Protein AF-A0A8J6P7L4-F1 (afdb_monomer_lite)

InterPro domains:
  IPR002541 Cytochrome c assembly protein [PF01578] (16-186)
  IPR003557 Cytochrome c-type biogenesis protein CcmC [PR01386] (47-64)
  IPR003557 Cytochrome c-type biogenesis protein CcmC [PR01386] (64-84)
  IPR003557 Cytochrome c-type biogenesis protein CcmC [PR01386] (102-122)
  IPR003557 Cytochrome c-type biogenesis protein CcmC [PR01386] (123-143)
  IPR003557 Cytochrome c-type biogenesis protein CcmC [PR01386] (158-184)
  IPR003557 Cytochrome c-type biogenesis protein CcmC [PR01386] (206-230)
  IPR003557 Cytochrome c-type biogenesis protein CcmC [TIGR01191] (48-227)
  IPR045062 Cytochrome c-type biogenesis protein CcsA/CcmC [PTHR30071] (31-211)

Sequence (405 aa):
MKLPNFIYRFSSPKHFYSMSGKLLPWLAGLSFALMIVGLYIGFAVAPTHSEQGESYRLIYLHVPAASNSMMIYMIMATSGAIFLIWRIKLADTIAAASAPIGAAFTFLALLTGSIWGKPTWGTWWQWDARLTSELILLFLYFGYMALRAAMDDRQNAARSSSVLALVGVVNIPIIHFSVEWWNTLHQGATVSKIAKPSMEMTMLSSMLLMLVALSLFFAVVTLIRARGLSLQQDSRGSWVRDLPDIKVRPLHLLIPVIAIGYVAYHAATTDRIDILSPTELVAGSPTEQIEFRGNVESIQSDGNQHQILVSDDAEKIMVNFAGKLPKQLRTHWGAHVTGKLQSDSGAASVNANSIAALNIRDHSSYVIAGYSIAFVVFLLNLLGALRTTREAKLSIARRIRQENN

pLDDT: mean 81.15, std 15.98, range [37.16, 98.75]

Radius of gyration: 27.43 Å; chains: 1; bounding box: 66×46×93 Å

Organism: NCBI:txid2841688

Foldseek 3Di:
DDDPPVVVQVLDLLNLLVVLVVCLVVLLVLLVVLLVVLLCLLPVPDDADPQLGPLCSLLLLQVLLLVVLLVLLVLLLVLLVCCVPVVRVLSLLLNLLSLLVSLLSLVLNLQSCLLSCCSRPVGSDDPAQQSVLSVVSNVLSVVLNVLLVVDPPNVVNSNVSSVSSNVSNVSSCSNQCSVVPDDDPDDHDQPPPVPDRPDDPSNVSSSVSSSSSVVSLSVSLSSLQSSLVSLLVCVVPPSVVVDPDLDDDPPPPPVVVVVVVVVVVVVVPDDDPPAAEQVRVVVDDDQDKHKYKFFFADWDDDPQWIWTWGHDPPDIETEIEGGDDDPQDDGRAMKIFIFGWDDDDPGIYGHGPDIDTHRPSPSVVSVCVSVVVSVVSSVVSNVVSSVSNSVSSVVSVVVVVVVVD

Structure (mmCIF, N/CA/C/O backbone):
data_AF-A0A8J6P7L4-F1
#
_entry.id   AF-A0A8J6P7L4-F1
#
loop_
_atom_site.group_PDB
_atom_site.id
_atom_site.type_symbol
_atom_site.label_atom_id
_atom_site.label_alt_id
_atom_site.label_comp_id
_atom_site.label_asym_id
_atom_site.label_entity_id
_atom_site.label_seq_id
_atom_site.pdbx_PDB_ins_code
_atom_site.Cartn_x
_atom_site.Cartn_y
_atom_site.Cartn_z
_atom_site.occupancy
_atom_site.B_iso_or_equiv
_atom_site.auth_seq_id
_atom_site.auth_comp_id
_atom_site.auth_asym_id
_atom_site.auth_atom_id
_atom_site.pdbx_PDB_model_num
ATOM 1 N N . MET A 1 1 ? -3.793 -11.603 35.116 1.00 51.41 1 MET A N 1
ATOM 2 C CA . MET A 1 1 ? -2.453 -10.980 35.029 1.00 51.41 1 MET A CA 1
ATOM 3 C C . MET A 1 1 ? -2.638 -9.464 35.005 1.00 51.41 1 MET A C 1
ATOM 5 O O . MET A 1 1 ? -3.333 -8.984 34.118 1.00 51.41 1 MET A O 1
ATOM 9 N N . LYS A 1 2 ? -2.146 -8.713 36.003 1.00 53.06 2 LYS A N 1
ATOM 10 C CA . LYS A 1 2 ? -2.219 -7.238 35.978 1.00 53.06 2 LYS A CA 1
ATOM 11 C C . LYS A 1 2 ? -1.203 -6.734 34.951 1.00 53.06 2 LYS A C 1
ATOM 13 O O . LYS A 1 2 ? -0.033 -7.093 35.048 1.00 53.06 2 LYS A O 1
ATOM 18 N N . LEU A 1 3 ? -1.641 -5.966 33.953 1.00 59.00 3 LEU A N 1
ATOM 19 C CA . LEU A 1 3 ? -0.716 -5.406 32.969 1.00 59.00 3 LEU A CA 1
ATOM 20 C C . LEU A 1 3 ? 0.129 -4.282 33.609 1.00 59.00 3 LEU A C 1
ATOM 22 O O . LEU A 1 3 ? -0.387 -3.537 34.442 1.00 59.00 3 LEU A O 1
ATOM 26 N N . PRO A 1 4 ? 1.407 -4.120 33.227 1.00 72.12 4 PRO A N 1
ATOM 27 C CA . PRO A 1 4 ? 2.225 -2.977 33.627 1.00 72.12 4 PRO A CA 1
ATOM 28 C C . PRO A 1 4 ? 1.554 -1.627 33.313 1.00 72.12 4 PRO A C 1
ATOM 30 O O . PRO A 1 4 ? 0.903 -1.475 32.277 1.00 72.12 4 PRO A O 1
ATOM 33 N N . ASN A 1 5 ? 1.769 -0.610 34.159 1.00 61.97 5 ASN A N 1
ATOM 34 C CA . ASN A 1 5 ? 1.159 0.726 34.022 1.00 61.97 5 ASN A CA 1
ATOM 35 C C . ASN A 1 5 ? 1.411 1.398 32.658 1.00 61.97 5 ASN A C 1
ATOM 37 O O . ASN A 1 5 ? 0.565 2.154 32.177 1.00 61.97 5 ASN A O 1
ATOM 41 N N . PHE A 1 6 ? 2.540 1.109 32.000 1.00 59.53 6 PHE A N 1
ATOM 42 C CA . PHE A 1 6 ? 2.802 1.641 30.662 1.00 59.53 6 PHE A CA 1
ATOM 43 C C . PHE A 1 6 ? 1.819 1.075 29.623 1.00 59.53 6 PHE A C 1
ATOM 45 O O . PHE A 1 6 ? 1.314 1.831 28.795 1.00 59.53 6 PHE A O 1
ATOM 52 N N . ILE A 1 7 ? 1.460 -0.214 29.711 1.00 63.44 7 ILE A N 1
ATOM 53 C CA . ILE A 1 7 ? 0.516 -0.843 28.776 1.00 63.44 7 ILE A CA 1
ATOM 54 C C . ILE A 1 7 ? -0.885 -0.253 28.953 1.00 63.44 7 ILE A C 1
ATOM 56 O O . ILE A 1 7 ? -1.561 0.012 27.960 1.00 63.44 7 ILE A O 1
ATOM 60 N N . TYR A 1 8 ? -1.300 0.061 30.185 1.00 62.91 8 TYR A N 1
ATOM 61 C CA . TYR A 1 8 ? -2.557 0.777 30.433 1.00 62.91 8 TYR A CA 1
ATOM 62 C C . TYR A 1 8 ? -2.590 2.156 29.763 1.00 62.91 8 TYR A C 1
ATOM 64 O O . TYR A 1 8 ? -3.602 2.532 29.167 1.00 62.91 8 TYR A O 1
ATOM 72 N N . ARG A 1 9 ? -1.475 2.896 29.802 1.00 60.72 9 ARG A N 1
ATOM 73 C CA . ARG A 1 9 ? -1.379 4.228 29.192 1.00 60.72 9 ARG A CA 1
ATOM 74 C C . ARG A 1 9 ? -1.478 4.170 27.665 1.00 60.72 9 ARG A C 1
ATOM 76 O O . ARG A 1 9 ? -2.201 4.977 27.086 1.00 60.72 9 ARG A O 1
ATOM 83 N N . PHE A 1 10 ? -0.835 3.190 27.025 1.00 59.59 10 PHE A N 1
ATOM 84 C CA . PHE A 1 10 ? -0.940 2.970 25.574 1.00 59.59 10 PHE A CA 1
ATOM 85 C C . PHE A 1 10 ? -2.255 2.312 25.140 1.00 59.59 10 PHE A C 1
ATOM 87 O O . PHE A 1 10 ? -2.641 2.445 23.986 1.00 59.59 10 PHE A O 1
ATOM 94 N N . SER A 1 11 ? -2.980 1.670 26.056 1.00 72.50 11 SER A N 1
ATOM 95 C CA . SER A 1 11 ? -4.303 1.088 25.787 1.00 72.50 11 SER A CA 1
ATOM 96 C C . SER A 1 11 ? -5.444 2.110 25.857 1.00 72.50 11 SER A C 1
ATOM 98 O O . SER A 1 11 ? -6.558 1.804 25.435 1.00 72.50 11 SER A O 1
ATOM 100 N N . SER A 1 12 ? -5.196 3.313 26.394 1.00 85.06 12 SER A N 1
ATOM 101 C CA . SER A 1 12 ? -6.210 4.361 26.554 1.00 85.06 12 SER A CA 1
ATOM 102 C C . SER A 1 12 ? -6.507 5.077 25.225 1.00 85.06 12 SER A C 1
ATOM 104 O O . SER A 1 12 ? -5.610 5.733 24.681 1.00 85.06 12 SER A O 1
ATOM 106 N N . PRO A 1 13 ? -7.766 5.068 24.737 1.00 85.38 13 PRO A N 1
ATOM 107 C CA . PRO A 1 13 ? -8.158 5.793 23.526 1.00 85.38 13 PRO A CA 1
ATOM 108 C C . PRO A 1 13 ? -7.849 7.295 23.591 1.00 85.38 13 PRO A C 1
ATOM 110 O O . PRO A 1 13 ? -7.364 7.859 22.612 1.00 85.38 13 PRO A O 1
ATOM 113 N N . LYS A 1 14 ? -8.037 7.935 24.757 1.00 86.25 14 LYS A N 1
ATOM 114 C CA . LYS A 1 14 ? -7.706 9.355 24.982 1.00 86.25 14 LYS A CA 1
ATOM 115 C C . LYS A 1 14 ? -6.216 9.626 24.779 1.00 86.25 14 LYS A C 1
ATOM 117 O O . LYS A 1 14 ? -5.841 10.581 24.096 1.00 86.25 14 LYS A O 1
ATOM 122 N N . HIS A 1 15 ? -5.360 8.801 25.383 1.00 86.50 15 HIS A N 1
ATOM 123 C CA . HIS A 1 15 ? -3.913 8.982 25.288 1.00 86.50 15 HIS A CA 1
ATOM 124 C C . HIS A 1 15 ? -3.427 8.751 23.855 1.00 86.50 15 HIS A C 1
ATOM 126 O O . HIS A 1 15 ? -2.722 9.600 23.308 1.00 86.50 15 HIS A O 1
ATOM 132 N N . PHE A 1 16 ? -3.894 7.674 23.215 1.00 89.38 16 PHE A N 1
ATOM 133 C CA . PHE A 1 16 ? -3.638 7.397 21.804 1.00 89.38 16 PHE A CA 1
ATOM 134 C C . PHE A 1 16 ? -4.087 8.554 20.901 1.00 89.38 16 PHE A C 1
ATOM 136 O O . PHE A 1 16 ? -3.319 9.015 20.054 1.00 89.38 16 PHE A O 1
ATOM 143 N N . TYR A 1 17 ? -5.301 9.074 21.096 1.00 86.44 17 TYR A N 1
ATOM 144 C CA . TYR A 1 17 ? 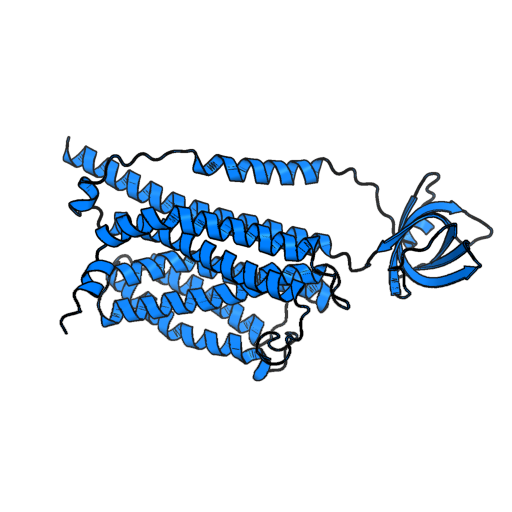-5.840 10.177 20.304 1.00 86.44 17 TYR A CA 1
ATOM 145 C C . TYR A 1 17 ? -5.057 11.483 20.512 1.00 86.44 17 TYR A C 1
ATOM 147 O O . TYR A 1 17 ? -4.860 12.239 19.568 1.00 86.44 17 TYR A O 1
ATOM 155 N N . SER A 1 18 ? -4.549 11.775 21.708 1.00 83.44 18 SER A N 1
ATOM 156 C CA . SER A 1 18 ? -3.692 12.954 21.907 1.00 83.44 18 SER A CA 1
ATOM 157 C C . SER A 1 18 ? -2.310 12.766 21.267 1.00 83.44 18 SER A C 1
ATOM 159 O O . SER A 1 18 ? -1.878 13.585 20.453 1.00 83.44 18 SER A O 1
ATOM 161 N N . MET A 1 19 ? -1.644 11.647 21.569 1.00 86.94 19 MET A N 1
ATOM 162 C CA . MET A 1 19 ? -0.291 11.334 21.100 1.00 86.94 19 MET A CA 1
ATOM 163 C C . MET A 1 19 ? -0.213 11.255 19.572 1.00 86.94 19 MET A C 1
ATOM 165 O O . MET A 1 19 ? 0.618 11.926 18.962 1.00 86.94 19 MET A O 1
ATOM 169 N N . SER A 1 20 ? -1.115 10.497 18.940 1.00 84.50 20 SER A N 1
ATOM 170 C CA . SER A 1 20 ? -1.149 10.361 17.478 1.00 84.50 20 SER A CA 1
ATOM 171 C C . SER A 1 20 ? -1.332 11.707 16.778 1.00 84.50 20 SER A C 1
ATOM 173 O O . SER A 1 20 ? -0.821 11.901 15.686 1.00 84.50 20 SER A O 1
ATOM 175 N 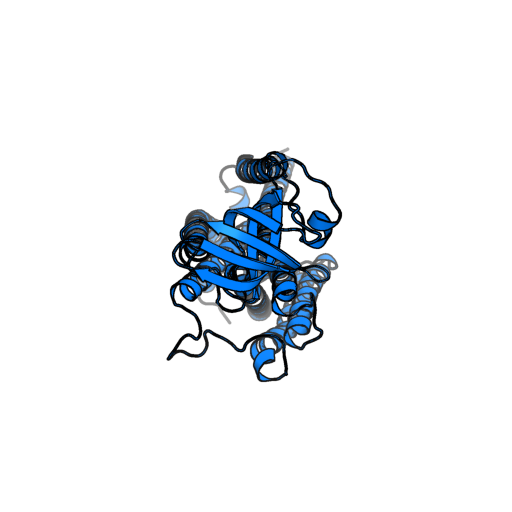N . GLY A 1 21 ? -2.015 12.667 17.408 1.00 78.38 21 GLY A N 1
ATOM 176 C CA . GLY A 1 21 ? -2.292 13.976 16.809 1.00 78.38 21 GLY A CA 1
ATOM 177 C C . GLY A 1 21 ? -1.049 14.841 16.735 1.00 78.38 21 GLY A C 1
ATOM 178 O O . GLY A 1 21 ? -0.845 15.539 15.749 1.00 78.38 21 GLY A O 1
ATOM 179 N N . LYS A 1 22 ? -0.201 14.740 17.762 1.00 79.88 22 LYS A N 1
ATOM 180 C CA . LYS A 1 22 ? 1.101 15.406 17.814 1.00 79.88 22 LYS A CA 1
ATOM 181 C C . LYS A 1 22 ? 2.103 14.760 16.860 1.00 79.88 22 LYS A C 1
ATOM 183 O O . LYS A 1 22 ? 2.911 15.466 16.275 1.00 79.88 22 LYS A O 1
ATOM 188 N N . LEU A 1 23 ? 2.040 13.437 16.700 1.00 80.31 23 LEU A N 1
ATOM 189 C CA . LEU A 1 23 ? 2.974 12.667 15.876 1.00 80.31 23 LEU A CA 1
ATOM 190 C C . LEU A 1 23 ? 2.668 12.752 14.369 1.00 80.31 23 LEU A C 1
ATOM 192 O O . LEU A 1 23 ? 3.587 12.773 13.554 1.00 80.31 23 LEU A O 1
ATOM 196 N N . LEU A 1 24 ? 1.386 12.833 14.002 1.00 81.62 24 LEU A N 1
ATOM 197 C CA . LEU A 1 24 ? 0.915 12.863 12.614 1.00 81.62 24 LEU A CA 1
ATOM 198 C C . LEU A 1 24 ? 1.636 13.863 11.691 1.00 81.62 24 LEU A C 1
ATOM 200 O O . LEU A 1 24 ? 2.074 13.419 10.631 1.00 81.62 24 LEU A O 1
ATOM 204 N N . PRO A 1 25 ? 1.785 15.164 12.024 1.00 78.56 25 PRO A N 1
ATOM 205 C CA . PRO A 1 25 ? 2.432 16.114 11.115 1.00 78.56 25 PRO A CA 1
ATOM 206 C C . PRO A 1 25 ? 3.900 15.765 10.842 1.00 78.56 25 PRO A C 1
ATOM 208 O O . PRO A 1 25 ? 4.353 15.913 9.711 1.00 78.56 25 PRO A O 1
ATOM 211 N N . TRP A 1 26 ? 4.621 15.242 11.838 1.00 81.06 26 TRP A N 1
ATOM 212 C CA . TRP A 1 26 ? 6.022 14.841 11.688 1.00 81.06 26 TRP A CA 1
ATOM 213 C C . TRP A 1 26 ? 6.170 13.600 10.812 1.00 81.06 26 TRP A C 1
ATOM 215 O O . TRP A 1 26 ? 6.988 13.595 9.897 1.00 81.06 26 TRP A O 1
ATOM 225 N N . LEU A 1 27 ? 5.344 12.573 11.041 1.00 81.00 27 LEU A N 1
ATOM 226 C CA . LEU A 1 27 ? 5.352 11.373 10.199 1.00 81.00 27 LEU A CA 1
ATOM 227 C C . LEU A 1 27 ? 4.929 11.687 8.762 1.00 81.00 27 LEU A C 1
ATOM 229 O O . LEU A 1 27 ? 5.526 11.158 7.830 1.00 81.00 27 LEU A O 1
ATOM 233 N N . ALA A 1 28 ? 3.930 12.554 8.577 1.00 80.25 28 ALA A N 1
ATOM 234 C CA . ALA A 1 28 ? 3.478 12.972 7.254 1.00 80.25 28 ALA A CA 1
ATOM 235 C C . ALA A 1 28 ? 4.554 13.778 6.516 1.00 80.25 28 ALA A C 1
ATOM 237 O O . ALA A 1 28 ? 4.838 13.482 5.358 1.00 80.25 28 ALA A O 1
ATOM 238 N N . GLY A 1 29 ? 5.188 14.743 7.193 1.00 77.31 29 GLY A N 1
ATOM 239 C CA . GLY A 1 29 ? 6.290 15.521 6.629 1.00 77.31 29 GLY A CA 1
ATOM 240 C C . GLY A 1 29 ? 7.481 14.644 6.244 1.00 77.31 29 GLY A C 1
ATOM 241 O O . GLY A 1 29 ? 7.984 14.753 5.129 1.00 77.31 29 GLY A O 1
ATOM 242 N N . LEU A 1 30 ? 7.881 13.718 7.124 1.00 89.88 30 LEU A N 1
ATOM 243 C CA . LEU A 1 30 ? 8.982 12.793 6.856 1.00 89.88 30 LEU A CA 1
ATOM 244 C C . LEU A 1 30 ? 8.651 11.807 5.725 1.00 89.88 30 LEU A C 1
ATOM 246 O O . LEU A 1 30 ? 9.478 11.602 4.844 1.00 89.88 30 LEU A O 1
ATOM 250 N N . SER A 1 31 ? 7.444 11.231 5.716 1.00 89.81 31 SER A N 1
ATOM 251 C CA . SER A 1 31 ? 6.978 10.347 4.637 1.00 89.81 31 SER A CA 1
ATOM 252 C C . SER A 1 31 ? 7.028 11.054 3.283 1.00 89.81 31 SER A C 1
ATOM 254 O O . SER A 1 31 ? 7.584 10.516 2.330 1.00 89.81 31 SER A O 1
ATOM 256 N N . PHE A 1 32 ? 6.509 12.284 3.213 1.00 88.19 32 PHE A N 1
ATOM 257 C CA . PHE A 1 32 ? 6.500 13.074 1.986 1.00 88.19 32 PHE A CA 1
ATOM 258 C C . PHE A 1 32 ? 7.915 13.434 1.517 1.00 88.19 32 PHE A C 1
ATOM 260 O O . PHE A 1 32 ? 8.233 13.250 0.344 1.00 88.19 32 PHE A O 1
ATOM 267 N N . ALA A 1 33 ? 8.784 13.877 2.432 1.00 88.38 33 ALA A N 1
ATOM 268 C CA . ALA A 1 33 ? 10.171 14.203 2.114 1.00 88.38 33 ALA A CA 1
ATOM 269 C C . ALA A 1 33 ? 10.940 12.981 1.587 1.00 88.38 33 ALA A C 1
ATOM 271 O O . ALA A 1 33 ? 11.577 13.064 0.539 1.00 88.38 33 ALA A O 1
ATOM 272 N N . LEU A 1 34 ? 10.841 11.833 2.266 1.00 92.75 34 LEU A N 1
ATOM 273 C CA . LEU A 1 34 ? 11.503 10.601 1.830 1.00 92.75 34 LEU A CA 1
ATOM 274 C C . LEU A 1 34 ? 10.950 10.087 0.501 1.00 92.75 34 LEU A C 1
ATOM 276 O O . LEU A 1 34 ? 11.722 9.576 -0.303 1.00 92.75 34 LEU A O 1
ATOM 280 N N . MET A 1 35 ? 9.650 10.252 0.242 1.00 91.12 35 MET A N 1
ATOM 281 C CA . MET A 1 35 ? 9.059 9.881 -1.042 1.00 91.12 35 MET A CA 1
ATOM 282 C C . MET A 1 35 ? 9.597 10.758 -2.177 1.00 91.12 35 MET A C 1
ATOM 284 O O . MET A 1 35 ? 9.999 10.225 -3.203 1.00 91.12 35 MET A O 1
ATOM 288 N N . ILE A 1 36 ? 9.694 12.081 -1.987 1.00 90.75 36 ILE A N 1
ATOM 289 C CA . ILE A 1 36 ? 10.308 12.980 -2.982 1.00 90.75 36 ILE A CA 1
ATOM 290 C C . ILE A 1 36 ? 11.759 12.583 -3.247 1.00 90.75 36 ILE A C 1
ATOM 292 O O . ILE A 1 36 ? 12.149 12.439 -4.401 1.00 90.75 36 ILE A O 1
ATOM 296 N N . VAL A 1 37 ? 12.556 12.392 -2.193 1.00 93.88 37 VAL A N 1
ATOM 297 C CA . VAL A 1 37 ? 13.978 12.052 -2.335 1.00 93.88 37 VAL A CA 1
ATOM 298 C C . VAL A 1 37 ? 14.148 10.675 -2.982 1.00 93.88 37 VAL A C 1
ATOM 300 O O . VAL A 1 37 ? 14.954 10.529 -3.896 1.00 93.88 37 VAL A O 1
ATOM 303 N N . GLY A 1 38 ? 13.368 9.677 -2.561 1.00 92.94 38 GLY A N 1
ATOM 304 C CA . GLY A 1 38 ? 13.400 8.325 -3.116 1.00 92.94 38 GLY A CA 1
ATOM 305 C C . GLY A 1 38 ? 13.034 8.293 -4.599 1.00 92.94 38 GLY A C 1
ATOM 306 O O . GLY A 1 38 ? 13.751 7.670 -5.384 1.00 92.94 38 GLY A O 1
ATOM 307 N N . LEU A 1 39 ? 11.984 9.019 -5.000 1.00 90.50 39 LEU A N 1
ATOM 308 C CA . LEU A 1 39 ? 11.592 9.164 -6.405 1.00 90.50 39 LEU A CA 1
ATOM 309 C C . LEU A 1 39 ? 12.622 9.961 -7.205 1.00 90.50 39 LEU A C 1
ATOM 311 O O . LEU A 1 39 ? 12.974 9.552 -8.303 1.00 90.50 39 LEU A O 1
ATOM 315 N N . TYR A 1 40 ? 13.155 11.057 -6.662 1.00 89.12 40 TYR A N 1
ATOM 316 C CA . TYR A 1 40 ? 14.199 11.831 -7.330 1.00 89.12 40 TYR A CA 1
ATOM 317 C C . TYR A 1 40 ? 15.436 10.973 -7.602 1.00 89.12 40 TYR A C 1
ATOM 319 O O . TYR A 1 40 ? 15.910 10.921 -8.733 1.00 89.12 40 TYR A O 1
ATOM 327 N N . ILE A 1 41 ? 15.919 10.233 -6.600 1.00 86.06 41 ILE A N 1
ATOM 328 C CA . ILE A 1 41 ? 17.044 9.316 -6.791 1.00 86.06 41 ILE A CA 1
ATOM 329 C C . ILE A 1 41 ? 16.668 8.243 -7.816 1.00 86.06 41 ILE A C 1
ATOM 331 O O . ILE A 1 41 ? 17.433 7.999 -8.739 1.00 86.06 41 ILE A O 1
ATOM 335 N N . GLY A 1 42 ? 15.477 7.654 -7.710 1.00 86.56 42 GLY A N 1
ATOM 336 C CA . GLY A 1 42 ? 15.030 6.578 -8.593 1.00 86.56 42 GLY A CA 1
ATOM 337 C C . GLY A 1 42 ? 14.812 6.990 -10.047 1.00 86.56 42 GLY A C 1
ATOM 338 O O . GLY A 1 42 ? 14.991 6.159 -10.925 1.00 86.56 42 GLY A O 1
ATOM 339 N N . PHE A 1 43 ? 14.444 8.241 -10.331 1.00 82.62 43 PHE A N 1
ATOM 340 C CA . PHE A 1 43 ? 14.141 8.714 -11.689 1.00 82.62 43 PHE A CA 1
ATOM 341 C C . PHE A 1 43 ? 15.236 9.587 -12.300 1.00 82.62 43 PHE A C 1
ATOM 343 O O . PHE A 1 43 ? 15.511 9.458 -13.488 1.00 82.62 43 PHE A O 1
ATOM 350 N N . ALA A 1 44 ? 15.852 10.471 -11.515 1.00 79.62 44 ALA A N 1
ATOM 351 C CA . ALA A 1 44 ? 16.811 11.451 -12.023 1.00 79.62 44 ALA A CA 1
ATOM 352 C C . ALA A 1 44 ? 18.273 11.023 -11.842 1.00 79.62 44 ALA A C 1
ATOM 354 O O . ALA A 1 44 ? 19.126 11.447 -12.617 1.00 79.62 44 ALA A O 1
ATOM 355 N N . VAL A 1 45 ? 18.578 10.210 -10.822 1.00 81.00 45 VAL A N 1
ATOM 356 C CA . VAL A 1 45 ? 19.965 9.845 -10.474 1.00 81.00 45 VAL A CA 1
ATOM 357 C C . VAL A 1 45 ? 20.296 8.414 -10.885 1.00 81.00 45 VAL A C 1
ATOM 359 O O . VAL A 1 45 ? 21.372 8.161 -11.423 1.00 81.00 45 VAL A O 1
ATOM 362 N N . ALA A 1 46 ? 19.383 7.478 -10.633 1.00 81.00 46 ALA A N 1
ATOM 363 C CA . ALA A 1 46 ? 19.617 6.066 -10.857 1.00 81.00 46 ALA A CA 1
ATOM 364 C C . ALA A 1 46 ? 19.743 5.752 -12.355 1.00 81.00 46 ALA A C 1
ATOM 366 O O . ALA A 1 46 ? 18.895 6.194 -13.149 1.00 81.00 46 ALA A O 1
ATOM 367 N N . PRO A 1 47 ? 20.771 4.976 -12.751 1.00 77.38 47 PRO A N 1
ATOM 368 C CA . PRO A 1 47 ? 20.963 4.604 -14.139 1.00 77.38 47 PRO A CA 1
ATOM 369 C C . PRO A 1 47 ? 19.826 3.695 -14.608 1.00 77.38 47 PRO A C 1
ATOM 371 O O . PRO A 1 47 ? 19.260 2.912 -13.843 1.00 77.38 47 PRO A O 1
ATOM 374 N N . THR A 1 48 ? 19.519 3.772 -15.897 1.00 76.50 48 THR A N 1
ATOM 375 C CA . THR A 1 48 ? 18.625 2.825 -16.560 1.00 76.50 48 THR A CA 1
ATOM 376 C C . THR A 1 48 ? 19.184 1.403 -16.433 1.00 76.50 48 THR A C 1
ATOM 378 O O . THR A 1 48 ? 20.386 1.185 -16.609 1.00 76.50 48 THR A O 1
ATOM 381 N N . HIS A 1 49 ? 18.327 0.421 -16.141 1.00 75.50 49 HIS A N 1
ATOM 382 C CA . HIS A 1 49 ? 18.766 -0.968 -16.002 1.00 75.50 49 HIS A CA 1
ATOM 383 C C . HIS A 1 49 ? 19.216 -1.534 -17.357 1.00 75.50 49 HIS A C 1
ATOM 385 O O . HIS A 1 49 ? 18.518 -1.376 -18.358 1.00 75.50 49 HIS A O 1
ATOM 391 N N . SER A 1 50 ? 20.347 -2.246 -17.381 1.00 66.50 50 SER A N 1
ATOM 392 C CA . SER A 1 50 ? 20.982 -2.759 -18.607 1.00 66.50 50 SER A CA 1
ATOM 393 C C . SER A 1 50 ? 20.057 -3.640 -19.453 1.00 66.50 50 SER A C 1
ATOM 395 O O . SER A 1 50 ? 19.996 -3.479 -20.666 1.00 66.50 50 SER A O 1
ATOM 397 N N . GLU A 1 51 ? 19.325 -4.553 -18.811 1.00 68.31 51 GLU A N 1
ATOM 398 C CA . GLU A 1 51 ? 18.405 -5.471 -19.497 1.00 68.31 51 GLU A CA 1
ATOM 399 C C . GLU A 1 51 ? 16.973 -4.920 -19.588 1.00 68.31 51 GLU A C 1
ATOM 401 O O . GLU A 1 51 ? 16.382 -4.879 -20.661 1.00 68.31 51 GLU A O 1
ATOM 406 N N . GLN A 1 52 ? 16.392 -4.474 -18.474 1.00 68.50 52 GLN A N 1
ATOM 407 C CA . GLN A 1 52 ? 14.974 -4.105 -18.396 1.00 68.50 52 GLN A CA 1
ATOM 408 C C . GLN A 1 52 ? 14.665 -2.658 -18.815 1.00 68.50 52 GLN A C 1
ATOM 410 O O . GLN A 1 52 ? 13.496 -2.275 -18.901 1.00 68.50 52 GLN A O 1
ATOM 415 N N . GLY A 1 53 ? 15.682 -1.840 -19.092 1.00 74.19 53 GLY A N 1
ATOM 416 C CA . GLY A 1 53 ? 15.475 -0.462 -19.520 1.00 74.19 53 GLY A CA 1
ATOM 417 C C . GLY A 1 53 ? 14.764 0.388 -18.461 1.00 74.19 53 GLY A C 1
ATOM 418 O O . GLY A 1 53 ? 14.956 0.214 -17.255 1.00 74.19 53 GLY A O 1
ATOM 419 N N . GLU A 1 54 ? 13.916 1.306 -18.925 1.00 79.19 54 GLU A N 1
ATOM 420 C CA . GLU A 1 54 ? 13.147 2.230 -18.079 1.00 79.19 54 GLU A CA 1
ATOM 421 C C . GLU A 1 54 ? 12.022 1.535 -17.296 1.00 79.19 54 GLU A C 1
ATOM 423 O O . GLU A 1 54 ? 11.647 1.998 -16.219 1.00 79.19 54 GLU A O 1
ATOM 428 N N . SER A 1 55 ? 11.530 0.380 -17.771 1.00 77.69 55 SER A N 1
ATOM 429 C CA . SER A 1 55 ? 10.490 -0.397 -17.071 1.00 77.69 55 SER A CA 1
ATOM 430 C C . SER A 1 55 ? 10.897 -0.773 -15.642 1.00 77.69 55 SER A C 1
ATOM 432 O O . SER A 1 55 ? 10.050 -0.829 -14.749 1.00 77.69 55 SER A O 1
ATOM 434 N N . TYR A 1 56 ? 12.206 -0.930 -15.404 1.00 82.62 56 TYR A N 1
ATOM 435 C CA . TYR A 1 56 ? 12.772 -1.239 -14.097 1.00 82.62 56 TYR A CA 1
ATOM 436 C C . TYR A 1 56 ? 12.421 -0.198 -13.031 1.00 82.62 56 TYR A C 1
ATOM 438 O O . TYR A 1 56 ? 12.343 -0.537 -11.857 1.00 82.62 56 TYR A O 1
ATOM 446 N N . ARG A 1 57 ? 12.147 1.063 -13.396 1.00 87.12 57 ARG A N 1
ATOM 447 C CA . ARG A 1 57 ? 11.791 2.108 -12.418 1.00 87.12 57 ARG A CA 1
ATOM 448 C C . ARG A 1 57 ? 10.478 1.832 -11.677 1.00 87.12 57 ARG A C 1
ATOM 450 O O . ARG A 1 57 ? 10.225 2.438 -10.632 1.00 87.12 57 ARG A O 1
ATOM 457 N N . LEU A 1 58 ? 9.654 0.896 -12.160 1.00 89.94 58 LEU A N 1
ATOM 458 C CA . LEU A 1 58 ? 8.510 0.379 -11.403 1.00 89.94 58 LEU A CA 1
ATOM 459 C C . LEU A 1 58 ? 8.936 -0.350 -10.126 1.00 89.94 58 LEU A C 1
ATOM 461 O O . LEU A 1 58 ? 8.160 -0.367 -9.173 1.00 89.94 58 LEU A O 1
ATOM 465 N N . ILE A 1 59 ? 10.161 -0.879 -10.046 1.00 91.62 59 ILE A N 1
ATOM 466 C CA . ILE A 1 59 ? 10.658 -1.587 -8.861 1.00 91.62 59 ILE A CA 1
ATOM 467 C C . ILE A 1 59 ? 10.632 -0.711 -7.602 1.00 91.62 59 ILE A C 1
ATOM 469 O O . ILE A 1 59 ? 10.310 -1.208 -6.523 1.00 91.62 59 ILE A O 1
ATOM 473 N N . TYR A 1 60 ? 10.903 0.597 -7.741 1.00 93.00 60 TYR A N 1
ATOM 474 C CA . TYR A 1 60 ? 10.941 1.556 -6.629 1.00 93.00 60 TYR A CA 1
ATOM 475 C C . TYR A 1 60 ? 9.561 1.803 -6.013 1.00 93.00 60 TYR A C 1
ATOM 477 O O . TYR A 1 60 ? 9.459 2.370 -4.930 1.00 93.00 60 TYR A O 1
ATOM 485 N N . LEU A 1 61 ? 8.498 1.356 -6.680 1.00 94.31 61 LEU A N 1
ATOM 486 C CA . LEU A 1 61 ? 7.132 1.364 -6.178 1.00 94.31 61 LEU A CA 1
ATOM 487 C C . LEU A 1 61 ? 6.657 -0.057 -5.858 1.00 94.31 61 LEU A C 1
ATOM 489 O O . LEU A 1 61 ? 6.155 -0.302 -4.765 1.00 94.31 61 LEU A O 1
ATOM 493 N N . HIS A 1 62 ? 6.839 -0.988 -6.795 1.00 95.25 62 HIS A N 1
ATOM 494 C CA . HIS A 1 62 ? 6.350 -2.361 -6.722 1.00 95.25 62 HIS A CA 1
ATOM 495 C C . HIS A 1 62 ? 6.922 -3.126 -5.523 1.00 95.25 62 HIS A C 1
ATOM 497 O O . HIS A 1 62 ? 6.160 -3.663 -4.720 1.00 95.25 62 HIS A O 1
ATOM 503 N N . VAL A 1 63 ? 8.251 -3.141 -5.351 1.00 94.00 63 VAL A N 1
ATOM 504 C CA . VAL A 1 63 ? 8.894 -3.898 -4.261 1.00 94.00 63 VAL A CA 1
ATOM 505 C C . VAL A 1 63 ? 8.558 -3.303 -2.890 1.00 94.00 63 VAL A C 1
ATOM 507 O O . VAL A 1 63 ? 8.158 -4.060 -1.998 1.00 94.00 63 VAL A O 1
ATOM 510 N N . PRO A 1 64 ? 8.628 -1.972 -2.689 1.00 96.69 64 PRO A N 1
ATOM 511 C CA . PRO A 1 64 ? 8.080 -1.328 -1.500 1.00 96.69 64 PRO A CA 1
ATOM 512 C C . PRO A 1 64 ? 6.606 -1.638 -1.241 1.00 96.69 64 PRO A C 1
ATOM 514 O O . PRO A 1 64 ? 6.237 -1.833 -0.080 1.00 96.69 64 PRO A O 1
ATOM 517 N N . ALA A 1 65 ? 5.775 -1.716 -2.286 1.00 97.75 65 ALA A N 1
ATOM 518 C CA . ALA A 1 65 ? 4.359 -2.025 -2.146 1.00 97.75 65 ALA A CA 1
ATOM 519 C C . ALA A 1 65 ? 4.119 -3.472 -1.679 1.00 97.75 65 ALA A C 1
ATOM 521 O O . ALA A 1 65 ? 3.405 -3.673 -0.697 1.00 97.75 65 ALA A O 1
ATOM 522 N N . ALA A 1 66 ? 4.777 -4.450 -2.309 1.00 96.88 66 ALA A N 1
ATOM 523 C CA . ALA A 1 66 ? 4.724 -5.867 -1.931 1.00 96.88 66 ALA A CA 1
ATOM 524 C C . ALA A 1 66 ? 5.316 -6.126 -0.532 1.00 96.88 66 ALA A C 1
ATOM 526 O O . ALA A 1 66 ? 4.838 -6.944 0.246 1.00 96.88 66 ALA A O 1
ATOM 527 N N . SER A 1 67 ? 6.361 -5.390 -0.154 1.00 96.81 67 SER A N 1
ATOM 528 C CA . SER A 1 67 ? 6.929 -5.502 1.196 1.00 96.81 67 SER A CA 1
ATOM 529 C C . SER A 1 67 ? 5.958 -4.963 2.251 1.00 96.81 67 SER A C 1
ATOM 531 O O . SER A 1 67 ? 5.782 -5.556 3.318 1.00 96.81 67 SER A O 1
ATOM 533 N N . ASN A 1 68 ? 5.298 -3.841 1.948 1.00 98.31 68 ASN A N 1
ATOM 534 C CA . ASN A 1 68 ? 4.307 -3.246 2.835 1.00 98.31 68 ASN A CA 1
ATOM 535 C C . ASN A 1 68 ? 3.019 -4.075 2.921 1.00 98.31 68 ASN A C 1
ATOM 537 O O . ASN A 1 68 ? 2.473 -4.161 4.016 1.00 98.31 68 ASN A O 1
ATOM 541 N N . SER A 1 69 ? 2.540 -4.719 1.848 1.00 98.50 69 SER A N 1
ATOM 542 C CA . SER A 1 69 ? 1.363 -5.606 1.918 1.00 98.50 69 SER A CA 1
ATOM 543 C C . SER A 1 69 ? 1.571 -6.702 2.968 1.00 98.50 69 SER A C 1
ATOM 545 O O . SER A 1 69 ? 0.791 -6.823 3.912 1.00 98.50 69 SER A O 1
ATOM 547 N N . MET A 1 70 ? 2.691 -7.421 2.900 1.00 98.44 70 MET A N 1
ATOM 548 C CA . MET A 1 70 ? 3.024 -8.458 3.877 1.00 98.44 70 MET A CA 1
ATOM 549 C C . MET A 1 70 ? 3.218 -7.899 5.296 1.00 98.44 70 MET A C 1
ATOM 551 O O . MET A 1 70 ? 2.66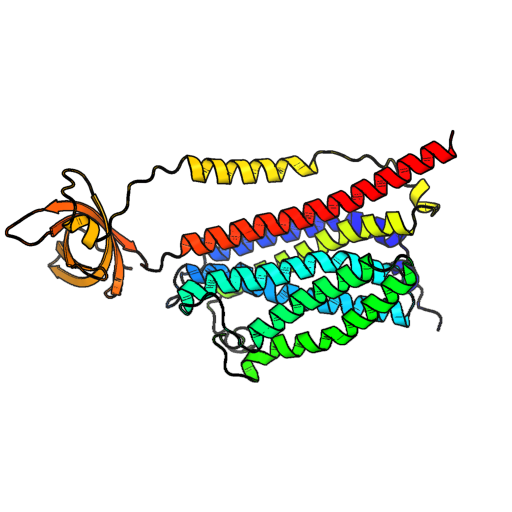4 -8.435 6.261 1.00 98.44 70 MET A O 1
ATOM 555 N N . MET A 1 71 ? 3.969 -6.798 5.443 1.00 98.44 71 MET A N 1
ATOM 556 C CA . MET A 1 71 ? 4.203 -6.153 6.743 1.00 98.44 71 MET A CA 1
ATOM 557 C C . MET A 1 71 ? 2.888 -5.729 7.409 1.00 98.44 71 MET A C 1
ATOM 559 O O . MET A 1 71 ? 2.693 -5.945 8.606 1.00 98.44 71 MET A O 1
ATOM 563 N N . ILE A 1 72 ? 1.965 -5.136 6.652 1.00 98.75 72 ILE A N 1
ATOM 564 C CA . ILE A 1 72 ? 0.682 -4.670 7.179 1.00 98.75 72 ILE A CA 1
ATOM 565 C C . ILE A 1 72 ? -0.167 -5.855 7.650 1.00 98.75 72 ILE A C 1
ATOM 567 O O . ILE A 1 72 ? -0.841 -5.753 8.678 1.00 98.75 72 ILE A O 1
ATOM 571 N N . TYR A 1 73 ? -0.125 -6.990 6.950 1.00 98.75 73 TYR A N 1
ATOM 572 C CA . TYR A 1 73 ? -0.861 -8.186 7.360 1.00 98.75 73 TYR A CA 1
ATOM 573 C C . TYR A 1 73 ? -0.296 -8.755 8.667 1.00 98.75 73 TYR A C 1
ATOM 575 O O . TYR A 1 73 ? -1.050 -9.082 9.586 1.00 98.75 73 TYR A O 1
ATOM 583 N N . MET A 1 74 ? 1.034 -8.759 8.812 1.00 98.50 74 MET A N 1
ATOM 584 C CA . MET A 1 74 ? 1.702 -9.099 10.073 1.00 98.50 74 MET A CA 1
ATOM 585 C C . MET A 1 74 ? 1.289 -8.163 11.217 1.00 98.50 74 MET A C 1
ATOM 587 O O . MET A 1 74 ? 1.028 -8.627 12.330 1.00 98.50 74 MET A O 1
ATOM 591 N N . ILE A 1 75 ? 1.165 -6.855 10.958 1.00 98.62 75 ILE A N 1
ATOM 592 C CA . ILE A 1 75 ? 0.673 -5.878 11.944 1.00 98.62 75 ILE A CA 1
ATOM 593 C C . ILE A 1 75 ? -0.769 -6.188 12.346 1.00 98.62 75 ILE A C 1
ATOM 595 O O . ILE A 1 75 ? -1.087 -6.145 13.537 1.00 98.62 75 ILE A O 1
ATOM 599 N N . MET A 1 76 ? -1.641 -6.524 11.393 1.00 98.62 76 MET A N 1
ATOM 600 C CA . MET A 1 76 ? -3.025 -6.905 11.684 1.00 98.62 76 MET A CA 1
ATOM 601 C C . MET A 1 76 ? -3.106 -8.158 12.542 1.00 98.62 76 MET A C 1
ATOM 603 O O . MET A 1 76 ? -3.814 -8.156 13.546 1.00 98.62 76 MET A O 1
ATOM 607 N N . ALA A 1 77 ? -2.367 -9.205 12.188 1.00 98.56 77 ALA A N 1
ATOM 608 C CA . ALA A 1 77 ? -2.368 -10.446 12.943 1.00 98.56 77 ALA A CA 1
ATOM 609 C C . ALA A 1 77 ? -1.786 -10.267 14.348 1.00 98.56 77 ALA A C 1
ATOM 611 O O . ALA A 1 77 ? -2.385 -10.712 15.323 1.00 98.56 77 ALA A O 1
ATOM 612 N N . THR A 1 78 ? -0.681 -9.527 14.477 1.00 98.50 78 THR A N 1
ATOM 613 C CA . THR A 1 78 ? -0.093 -9.184 15.781 1.00 98.50 78 THR A CA 1
ATOM 614 C C . THR A 1 78 ? -1.078 -8.381 16.627 1.00 98.50 78 THR A C 1
ATOM 616 O O . THR A 1 78 ? -1.290 -8.679 17.800 1.00 98.50 78 THR A O 1
ATOM 619 N N . SER A 1 79 ? -1.747 -7.397 16.028 1.00 97.69 79 SER A N 1
ATOM 620 C CA . SER A 1 79 ? -2.781 -6.606 16.698 1.00 97.69 79 SER A CA 1
ATOM 621 C C . SER A 1 79 ? -3.989 -7.463 17.104 1.00 97.69 79 SER A C 1
ATOM 623 O O . SER A 1 79 ? -4.526 -7.293 18.199 1.00 97.69 79 SER A O 1
ATOM 625 N N . GLY A 1 80 ? -4.378 -8.429 16.270 1.00 97.75 80 GLY A N 1
ATOM 626 C CA . GLY A 1 80 ? -5.415 -9.416 16.564 1.00 97.75 80 GLY A CA 1
ATOM 627 C C . GLY A 1 80 ? -5.039 -10.338 17.725 1.00 97.75 80 GLY A C 1
ATOM 628 O O . GLY A 1 80 ? -5.832 -10.508 18.648 1.00 97.75 80 GLY A O 1
ATOM 629 N N . ALA A 1 81 ? -3.807 -10.858 17.759 1.00 98.06 81 ALA A N 1
ATOM 630 C CA . ALA A 1 81 ? -3.283 -11.595 18.911 1.00 98.06 81 ALA A CA 1
ATOM 631 C C . ALA A 1 81 ? -3.314 -10.737 20.178 1.00 98.06 81 ALA A C 1
ATOM 633 O O . ALA A 1 81 ? -3.807 -11.187 21.214 1.00 98.06 81 ALA A O 1
ATOM 634 N N . ILE A 1 82 ? -2.862 -9.480 20.090 1.00 96.19 82 ILE A N 1
ATOM 635 C CA . ILE A 1 82 ? -2.868 -8.570 21.236 1.00 96.19 82 ILE A CA 1
ATOM 636 C C . ILE A 1 82 ? -4.294 -8.369 21.766 1.00 96.19 82 ILE A C 1
ATOM 638 O O . ILE A 1 82 ? -4.538 -8.409 22.977 1.00 96.19 82 ILE A O 1
ATOM 642 N N . PHE A 1 83 ? -5.257 -8.190 20.863 1.00 95.75 83 PHE A N 1
ATOM 643 C CA . PHE A 1 83 ? -6.665 -8.083 21.215 1.00 95.75 83 PHE A CA 1
ATOM 644 C C . PHE A 1 83 ? -7.214 -9.373 21.842 1.00 95.75 83 PHE A C 1
ATOM 646 O O . PHE A 1 83 ? -7.933 -9.306 22.839 1.00 95.75 83 PHE A O 1
ATOM 653 N N . LEU A 1 84 ? -6.896 -10.550 21.305 1.00 96.62 84 LEU A N 1
ATOM 654 C CA . LEU A 1 84 ? -7.412 -11.817 21.825 1.00 96.62 84 LEU A CA 1
ATOM 655 C C . LEU A 1 84 ? -6.846 -12.151 23.213 1.00 96.62 84 LEU A C 1
ATOM 657 O O . LEU A 1 84 ? -7.617 -12.556 24.085 1.00 96.62 84 LEU A O 1
ATOM 661 N N . ILE A 1 85 ? -5.546 -11.925 23.426 1.00 95.69 85 ILE A N 1
ATOM 662 C CA . ILE A 1 85 ? -4.828 -12.264 24.664 1.00 95.69 85 ILE A CA 1
ATOM 663 C C . ILE A 1 85 ? -5.123 -11.244 25.768 1.00 95.69 85 ILE A C 1
ATOM 665 O O . ILE A 1 85 ? -5.555 -11.613 26.860 1.00 95.69 85 ILE A O 1
ATOM 669 N N . TRP A 1 86 ? -4.919 -9.950 25.494 1.00 92.81 86 TRP A N 1
ATOM 670 C CA . TRP A 1 86 ? -5.004 -8.895 26.515 1.00 92.81 86 TRP A CA 1
ATOM 671 C C . TRP A 1 86 ? -6.302 -8.088 26.471 1.00 92.81 86 TRP A C 1
ATOM 673 O O . TRP A 1 86 ? -6.496 -7.202 27.301 1.00 92.81 86 TRP A O 1
ATOM 683 N N . ARG A 1 87 ? -7.207 -8.370 25.523 1.00 90.38 87 ARG A N 1
ATOM 684 C CA . ARG A 1 87 ? -8.497 -7.665 25.371 1.00 90.38 87 ARG A CA 1
ATOM 685 C C . ARG A 1 87 ? -8.344 -6.150 25.174 1.00 90.38 87 ARG A C 1
ATOM 687 O O . ARG A 1 87 ? -9.243 -5.375 25.504 1.00 90.38 87 ARG A O 1
ATOM 694 N N . ILE A 1 88 ? -7.226 -5.722 24.582 1.00 91.12 88 ILE A N 1
ATOM 695 C CA . ILE A 1 88 ? -6.938 -4.313 24.287 1.00 91.12 88 ILE A CA 1
ATOM 696 C C . ILE A 1 88 ? -7.722 -3.886 23.037 1.00 91.12 88 ILE A C 1
ATOM 698 O O . ILE A 1 88 ? -7.341 -4.200 21.912 1.00 91.12 88 ILE A O 1
ATOM 702 N N . LYS A 1 89 ? -8.811 -3.126 23.222 1.00 91.19 89 LYS A N 1
ATOM 703 C CA . LYS A 1 89 ? -9.680 -2.626 22.129 1.00 91.19 89 LYS A CA 1
ATOM 704 C C . LYS A 1 89 ? -8.940 -1.762 21.100 1.00 91.19 89 LYS A C 1
ATOM 706 O O . LYS A 1 89 ? -9.307 -1.728 19.926 1.00 91.19 89 LYS A O 1
ATOM 711 N N . LEU A 1 90 ? -7.886 -1.063 21.525 1.00 92.75 90 LEU A N 1
ATOM 712 C CA . LEU A 1 90 ? -7.075 -0.268 20.607 1.00 92.75 90 LEU A CA 1
ATOM 713 C C . LEU A 1 90 ? -6.348 -1.153 19.585 1.00 92.75 90 LEU A C 1
ATOM 715 O O . LEU A 1 90 ? -6.257 -0.764 18.428 1.00 92.75 90 LEU A O 1
ATOM 719 N N . ALA A 1 91 ? -5.898 -2.350 19.969 1.00 95.00 91 ALA A N 1
ATOM 720 C CA . ALA A 1 91 ? -5.233 -3.267 19.047 1.00 95.00 91 ALA A CA 1
ATOM 721 C C . ALA A 1 91 ? -6.189 -3.707 17.923 1.00 95.00 91 ALA A C 1
ATOM 723 O O . ALA A 1 91 ? -5.856 -3.598 16.746 1.00 95.00 91 ALA A O 1
ATOM 724 N N . ASP A 1 92 ? -7.432 -4.048 18.270 1.00 95.50 92 ASP A N 1
ATOM 725 C CA . ASP A 1 92 ? -8.492 -4.298 17.286 1.00 95.50 92 ASP A CA 1
ATOM 726 C C . ASP A 1 92 ? -8.716 -3.101 16.342 1.00 95.50 92 ASP A C 1
ATOM 728 O O . ASP A 1 92 ? -8.873 -3.252 15.130 1.00 95.50 92 ASP A O 1
ATOM 732 N N . THR A 1 93 ? -8.679 -1.887 16.896 1.00 95.44 93 THR A N 1
ATOM 733 C CA . THR A 1 93 ? -8.843 -0.646 16.129 1.00 95.44 93 THR A CA 1
ATOM 734 C C . THR A 1 93 ? -7.718 -0.443 15.117 1.00 95.44 93 THR A C 1
ATOM 736 O O . THR A 1 93 ? -7.989 -0.016 13.994 1.00 95.44 93 THR A O 1
ATOM 739 N N . ILE A 1 94 ? -6.475 -0.758 15.493 1.00 97.38 94 ILE A N 1
ATOM 740 C CA . ILE A 1 94 ? -5.326 -0.717 14.583 1.00 97.38 94 ILE A CA 1
ATOM 741 C C . ILE A 1 94 ? -5.505 -1.749 13.469 1.00 97.38 94 ILE A C 1
ATOM 743 O O . ILE A 1 94 ? -5.454 -1.370 12.303 1.00 97.38 94 ILE A O 1
ATOM 747 N N . ALA A 1 95 ? -5.825 -3.005 13.797 1.00 98.00 95 ALA A N 1
ATOM 748 C CA . ALA A 1 95 ? -6.051 -4.044 12.791 1.00 98.00 95 ALA A CA 1
ATOM 749 C C . ALA A 1 95 ? -7.155 -3.650 11.788 1.00 98.00 95 ALA A C 1
ATOM 751 O O . ALA A 1 95 ? -6.983 -3.756 10.575 1.00 98.00 95 ALA A O 1
ATOM 752 N N . ALA A 1 96 ? -8.276 -3.118 12.289 1.00 97.25 96 ALA A N 1
ATOM 753 C CA . ALA A 1 96 ? -9.373 -2.604 11.470 1.00 97.25 96 ALA A CA 1
ATOM 754 C C . ALA A 1 96 ? -8.956 -1.442 10.554 1.00 97.25 96 ALA A C 1
ATOM 756 O O . ALA A 1 96 ? -9.371 -1.380 9.398 1.00 97.25 96 ALA A O 1
ATOM 757 N N . ALA A 1 97 ? -8.159 -0.505 11.073 1.00 96.75 97 ALA A N 1
ATOM 758 C CA . ALA A 1 97 ? -7.689 0.654 10.322 1.00 96.75 97 ALA A CA 1
ATOM 759 C C . ALA A 1 97 ? -6.686 0.271 9.222 1.00 96.75 97 ALA A C 1
ATOM 761 O O . ALA A 1 97 ? -6.680 0.897 8.157 1.00 96.75 97 ALA A O 1
ATOM 762 N N . SER A 1 98 ? -5.866 -0.749 9.482 1.00 98.56 98 SER A N 1
ATOM 763 C CA . SER A 1 98 ? -4.818 -1.236 8.588 1.00 98.56 98 SER A CA 1
ATOM 764 C C . SER A 1 98 ? -5.351 -2.050 7.407 1.00 98.56 98 SER A C 1
ATOM 766 O O . SER A 1 98 ? -4.802 -1.932 6.315 1.00 98.56 98 SER A O 1
ATOM 768 N N . ALA A 1 99 ? -6.434 -2.815 7.583 1.00 98.25 99 ALA A N 1
ATOM 769 C CA . ALA A 1 99 ? -6.964 -3.730 6.564 1.00 98.25 99 ALA A CA 1
ATOM 770 C C . ALA A 1 99 ? -7.187 -3.123 5.162 1.00 98.25 99 ALA A C 1
ATOM 772 O O . ALA A 1 99 ? -6.613 -3.648 4.208 1.00 98.25 99 ALA A O 1
ATOM 773 N N . PRO A 1 100 ? -7.928 -2.010 4.987 1.00 97.88 100 PRO A N 1
ATOM 774 C CA . PRO A 1 100 ? -8.112 -1.412 3.658 1.00 97.88 100 PRO A CA 1
ATOM 775 C C . PRO A 1 100 ? -6.810 -0.879 3.043 1.00 97.88 100 PRO A C 1
ATOM 777 O O . PRO A 1 100 ? -6.681 -0.839 1.823 1.00 97.88 100 PRO A O 1
ATOM 780 N N . ILE A 1 101 ? -5.839 -0.489 3.875 1.00 98.19 101 ILE A N 1
ATOM 781 C CA . ILE A 1 101 ? -4.542 0.014 3.409 1.00 98.19 101 ILE A CA 1
ATOM 782 C C . ILE A 1 101 ? -3.712 -1.164 2.906 1.00 98.19 101 ILE A C 1
ATOM 784 O O . ILE A 1 101 ? -3.226 -1.126 1.786 1.00 98.19 101 ILE A O 1
ATOM 788 N N . GLY A 1 102 ? -3.617 -2.241 3.686 1.00 98.44 102 GLY A N 1
ATOM 789 C CA . GLY A 1 102 ? -2.918 -3.455 3.274 1.00 98.44 102 GLY A CA 1
ATOM 790 C C . GLY A 1 102 ? -3.514 -4.088 2.014 1.00 98.44 102 GLY A C 1
ATOM 791 O O . GLY A 1 102 ? -2.766 -4.437 1.103 1.00 98.44 102 GLY A O 1
ATOM 792 N N . ALA A 1 103 ? -4.846 -4.114 1.886 1.00 98.62 103 ALA A N 1
ATOM 793 C CA . ALA A 1 103 ? -5.524 -4.534 0.657 1.00 98.62 103 ALA A CA 1
ATOM 794 C C . ALA A 1 103 ? -5.085 -3.695 -0.555 1.00 98.62 103 ALA A C 1
ATOM 796 O O . ALA A 1 103 ? -4.777 -4.233 -1.613 1.00 98.62 103 ALA A O 1
ATOM 797 N N . ALA A 1 104 ? -5.007 -2.373 -0.388 1.00 98.25 104 ALA A N 1
ATOM 798 C CA . ALA A 1 104 ? -4.575 -1.461 -1.438 1.00 98.25 104 ALA A CA 1
ATOM 799 C C . ALA A 1 104 ? -3.096 -1.638 -1.812 1.00 98.25 104 ALA A C 1
ATOM 801 O O . ALA A 1 104 ? -2.763 -1.606 -2.991 1.00 98.25 104 ALA A O 1
ATOM 802 N N . PHE A 1 105 ? -2.223 -1.870 -0.832 1.00 98.56 105 PHE A N 1
ATOM 803 C CA . PHE A 1 105 ? -0.817 -2.202 -1.067 1.00 98.56 105 PHE A CA 1
ATOM 804 C C . PHE A 1 105 ? -0.660 -3.530 -1.815 1.00 98.56 105 PHE A C 1
ATOM 806 O O . PHE A 1 105 ? 0.115 -3.598 -2.763 1.00 98.56 105 PHE A O 1
ATOM 813 N N . THR A 1 106 ? -1.447 -4.545 -1.452 1.00 98.56 106 THR A N 1
ATOM 814 C CA . THR A 1 106 ? -1.451 -5.855 -2.127 1.00 98.56 106 THR A CA 1
ATOM 815 C C . THR A 1 106 ? -1.961 -5.733 -3.564 1.00 98.56 106 THR A C 1
ATOM 817 O O . THR A 1 106 ? -1.355 -6.249 -4.498 1.00 98.56 106 THR A O 1
ATOM 820 N N . PHE A 1 107 ? -3.044 -4.977 -3.773 1.00 98.25 107 PHE A N 1
ATOM 821 C CA . PHE A 1 107 ? -3.552 -4.664 -5.108 1.00 98.25 107 PHE A CA 1
ATOM 822 C C . PHE A 1 107 ? -2.506 -3.927 -5.953 1.00 98.25 107 PHE A C 1
ATOM 824 O O . PHE A 1 107 ? -2.279 -4.295 -7.103 1.00 98.25 107 PHE A O 1
ATOM 831 N N . LEU A 1 108 ? -1.839 -2.916 -5.384 1.00 97.50 108 LEU A N 1
ATOM 832 C CA . LEU A 1 108 ? -0.770 -2.200 -6.074 1.00 97.50 108 LEU A CA 1
ATOM 833 C C . LEU A 1 108 ? 0.407 -3.110 -6.395 1.00 97.50 108 LEU A C 1
ATOM 835 O O . LEU A 1 108 ? 0.925 -3.010 -7.501 1.00 97.50 108 LEU A O 1
ATOM 839 N N . ALA A 1 109 ? 0.810 -3.998 -5.488 1.00 97.19 109 ALA A N 1
ATOM 840 C CA . ALA A 1 109 ? 1.858 -4.977 -5.745 1.00 97.19 109 ALA A CA 1
ATOM 841 C C . ALA A 1 109 ? 1.498 -5.855 -6.953 1.00 97.19 109 ALA A C 1
ATOM 843 O O . ALA A 1 109 ? 2.249 -5.882 -7.925 1.00 97.19 109 ALA A O 1
ATOM 844 N N . LEU A 1 110 ? 0.313 -6.472 -6.957 1.00 97.06 110 LEU A N 1
ATOM 845 C CA . LEU A 1 110 ? -0.158 -7.313 -8.065 1.00 97.06 110 LEU A CA 1
ATOM 846 C C . LEU A 1 110 ? -0.241 -6.539 -9.388 1.00 97.06 110 LEU A C 1
ATOM 848 O O . LEU A 1 110 ? 0.250 -7.002 -10.414 1.00 97.06 110 LEU A O 1
ATOM 852 N N . LEU A 1 111 ? -0.822 -5.338 -9.367 1.00 96.44 111 LEU A N 1
ATOM 853 C CA . LEU A 1 111 ? -1.030 -4.540 -10.571 1.00 96.44 111 LEU A CA 1
ATOM 854 C C . LEU A 1 111 ? 0.282 -3.996 -11.140 1.00 96.44 111 LEU A C 1
ATOM 856 O O . LEU A 1 111 ? 0.554 -4.153 -12.325 1.00 96.44 111 LEU A O 1
ATOM 860 N N . THR A 1 112 ? 1.108 -3.363 -10.308 1.00 93.62 112 THR A N 1
ATOM 861 C CA . THR A 1 112 ? 2.406 -2.831 -10.751 1.00 93.62 112 THR A CA 1
ATOM 862 C C . THR A 1 112 ? 3.357 -3.952 -11.152 1.00 93.62 112 THR A C 1
ATOM 864 O O . THR A 1 112 ? 4.121 -3.773 -12.095 1.00 93.62 112 THR A O 1
ATOM 867 N N . GLY A 1 113 ? 3.257 -5.123 -10.513 1.00 91.94 113 GLY A N 1
ATOM 868 C CA . GLY A 1 113 ? 3.981 -6.329 -10.908 1.00 91.94 113 GLY A CA 1
ATOM 869 C C . GLY A 1 113 ? 3.535 -6.840 -12.272 1.00 91.94 113 GLY A C 1
ATOM 870 O O . GLY A 1 113 ? 4.373 -7.179 -13.096 1.00 91.94 113 GLY A O 1
ATOM 871 N N . SER A 1 114 ? 2.233 -6.808 -12.559 1.00 91.19 114 SER A N 1
ATOM 872 C CA . SER A 1 114 ? 1.681 -7.150 -13.874 1.00 91.19 114 SER A CA 1
ATOM 873 C C . SER A 1 114 ? 2.144 -6.174 -14.968 1.00 91.19 114 SER A C 1
ATOM 875 O O . SER A 1 114 ? 2.629 -6.597 -16.019 1.00 91.19 114 SER A O 1
ATOM 877 N N . ILE A 1 115 ? 2.074 -4.865 -14.687 1.00 88.19 115 ILE A N 1
ATOM 878 C CA . ILE A 1 115 ? 2.545 -3.782 -15.569 1.00 88.19 115 ILE A CA 1
ATOM 879 C C . ILE A 1 115 ? 4.043 -3.908 -15.854 1.00 88.19 115 ILE A C 1
ATOM 881 O O . ILE A 1 115 ? 4.464 -3.695 -16.986 1.00 88.19 115 ILE A O 1
ATOM 885 N N . TRP A 1 116 ? 4.844 -4.272 -14.855 1.00 87.38 116 TRP A N 1
ATOM 886 C CA . TRP A 1 116 ? 6.279 -4.498 -15.015 1.00 87.38 116 TRP A CA 1
ATOM 887 C C . TRP A 1 116 ? 6.597 -5.841 -15.694 1.00 87.38 116 TRP A C 1
ATOM 889 O O . TRP A 1 116 ? 7.544 -5.941 -16.475 1.00 87.38 116 TRP A O 1
ATOM 899 N N . GLY A 1 117 ? 5.783 -6.867 -15.450 1.00 82.69 117 GLY A N 1
ATOM 900 C CA . GLY A 1 117 ? 5.963 -8.207 -15.994 1.00 82.69 117 GLY A CA 1
ATOM 901 C C . GLY A 1 117 ? 5.749 -8.278 -17.502 1.00 82.69 117 GLY A C 1
ATOM 902 O O . GLY A 1 117 ? 6.505 -8.966 -18.186 1.00 82.69 117 GLY A O 1
ATOM 903 N N . LYS A 1 118 ? 4.796 -7.511 -18.051 1.00 82.88 118 LYS A N 1
ATOM 904 C CA . LYS A 1 118 ? 4.533 -7.503 -19.497 1.00 82.88 118 LYS A CA 1
ATOM 905 C C . LYS A 1 118 ? 5.771 -7.164 -20.345 1.00 82.88 118 LYS A C 1
ATOM 907 O O . LYS A 1 118 ? 6.079 -7.956 -21.235 1.00 82.88 118 LYS A O 1
ATOM 912 N N . PRO A 1 119 ? 6.489 -6.053 -20.103 1.00 74.31 119 PRO A N 1
ATOM 913 C CA . PRO A 1 119 ? 7.708 -5.742 -20.843 1.00 74.31 119 PRO A CA 1
ATOM 914 C C . PRO A 1 119 ? 8.914 -6.611 -20.462 1.00 74.31 119 PRO A C 1
ATOM 916 O O . PRO A 1 119 ? 9.801 -6.810 -21.287 1.00 74.31 119 PRO A O 1
ATOM 919 N N . THR A 1 120 ? 8.961 -7.138 -19.234 1.00 75.00 120 THR A N 1
ATOM 920 C CA . THR A 1 120 ? 10.127 -7.886 -18.731 1.00 75.00 120 THR A CA 1
ATOM 921 C C . THR A 1 120 ? 10.110 -9.361 -19.139 1.00 75.00 120 THR A C 1
ATOM 923 O O . THR A 1 120 ? 11.146 -9.919 -19.489 1.00 75.00 120 THR A O 1
ATOM 926 N N . TRP A 1 121 ? 8.936 -9.996 -19.111 1.00 76.44 121 TRP A N 1
ATOM 927 C CA . TRP A 1 121 ? 8.754 -11.440 -19.309 1.00 76.44 121 TRP A CA 1
ATOM 928 C C . TRP A 1 121 ? 7.703 -11.788 -20.373 1.00 76.44 121 TRP A C 1
ATOM 930 O O . TRP A 1 121 ? 7.378 -12.957 -20.562 1.00 76.44 121 TRP A O 1
ATOM 940 N N . GLY A 1 122 ? 7.124 -10.796 -21.056 1.00 77.06 122 GLY A N 1
ATOM 941 C CA . GLY A 1 122 ? 6.152 -11.003 -22.137 1.00 77.06 122 GLY A CA 1
ATOM 942 C C . GLY A 1 122 ? 4.718 -11.305 -21.683 1.00 77.06 122 GLY A C 1
ATOM 943 O O . GLY A 1 122 ? 3.801 -11.280 -22.512 1.00 77.06 122 GLY A O 1
ATOM 944 N N . THR A 1 123 ? 4.480 -11.509 -20.383 1.00 77.88 123 THR A N 1
ATOM 945 C CA . THR A 1 123 ? 3.167 -11.845 -19.807 1.00 77.88 123 THR A CA 1
ATOM 946 C C . THR A 1 123 ? 2.766 -10.910 -18.665 1.00 77.88 123 THR A C 1
ATOM 948 O O . THR A 1 123 ? 3.600 -10.449 -17.894 1.00 77.88 123 THR A O 1
ATOM 951 N N . TRP A 1 124 ? 1.463 -10.651 -18.546 1.00 85.75 124 TRP A N 1
ATOM 952 C CA . TRP A 1 124 ? 0.866 -9.892 -17.441 1.00 85.75 124 TRP A CA 1
ATOM 953 C C . TRP A 1 124 ? 0.713 -10.728 -16.166 1.00 85.75 124 TRP A C 1
ATOM 955 O O . TRP A 1 124 ? 0.573 -10.172 -15.077 1.00 85.75 124 TRP A O 1
ATOM 965 N N . TRP A 1 125 ? 0.673 -12.054 -16.300 1.00 91.56 125 TRP A N 1
ATOM 966 C CA . TRP A 1 125 ? 0.398 -12.969 -15.199 1.00 91.56 125 TRP A CA 1
ATOM 967 C C . TRP A 1 125 ? 1.036 -14.332 -15.441 1.00 91.56 125 TRP A C 1
ATOM 969 O O . TRP A 1 125 ? 1.056 -14.833 -16.567 1.00 91.56 125 TRP A O 1
ATOM 979 N N . GLN A 1 126 ? 1.496 -14.948 -14.358 1.00 87.19 126 GLN A N 1
ATOM 980 C CA . GLN A 1 126 ? 1.924 -16.335 -14.317 1.00 87.19 126 GLN A CA 1
ATOM 981 C C . GLN A 1 126 ? 1.370 -16.965 -13.040 1.00 87.19 126 GLN A C 1
ATOM 983 O O . GLN A 1 126 ? 1.435 -16.371 -11.966 1.00 87.19 126 GLN A O 1
ATOM 988 N N . TRP A 1 127 ? 0.852 -18.186 -13.138 1.00 90.44 127 TRP A N 1
ATOM 989 C CA . TRP A 1 127 ? 0.348 -18.938 -11.986 1.00 90.44 127 TRP A CA 1
ATOM 990 C C . TRP A 1 127 ? 1.486 -19.581 -11.184 1.00 90.44 127 TRP A C 1
ATOM 992 O O . TRP A 1 127 ? 1.528 -20.796 -11.011 1.00 90.44 127 TRP A O 1
ATOM 1002 N N . ASP A 1 128 ? 2.446 -18.771 -10.737 1.00 89.38 128 ASP A N 1
ATOM 1003 C CA . ASP A 1 128 ? 3.522 -19.227 -9.859 1.00 89.38 128 ASP A CA 1
ATOM 1004 C C . ASP A 1 128 ? 3.159 -19.072 -8.374 1.00 89.38 128 ASP A C 1
ATOM 1006 O O . ASP A 1 128 ? 2.162 -18.435 -8.010 1.00 89.38 128 ASP A O 1
ATOM 1010 N N . ALA A 1 129 ? 3.964 -19.682 -7.502 1.00 89.88 129 ALA A N 1
ATOM 1011 C CA . ALA A 1 129 ? 3.713 -19.700 -6.066 1.00 89.88 129 ALA A CA 1
ATOM 1012 C C . ALA A 1 129 ? 3.710 -18.294 -5.442 1.00 89.88 129 ALA A C 1
ATOM 1014 O O . ALA A 1 129 ? 2.940 -18.050 -4.512 1.00 89.88 129 ALA A O 1
ATOM 1015 N N . ARG A 1 130 ? 4.519 -17.355 -5.950 1.00 91.50 130 ARG A N 1
ATOM 1016 C CA . ARG A 1 130 ? 4.609 -15.991 -5.417 1.00 91.50 130 ARG A CA 1
ATOM 1017 C C . ARG A 1 130 ? 3.380 -15.175 -5.791 1.00 91.50 130 ARG A C 1
ATOM 1019 O O . ARG A 1 130 ? 2.730 -14.621 -4.912 1.00 91.50 130 ARG A O 1
ATOM 1026 N N . LEU A 1 131 ? 3.039 -15.134 -7.077 1.00 93.06 131 LEU A N 1
ATOM 1027 C CA . LEU A 1 131 ? 1.880 -14.390 -7.581 1.00 93.06 131 LEU A CA 1
ATOM 1028 C C . LEU A 1 131 ? 0.590 -14.917 -6.971 1.00 93.06 131 LEU A C 1
ATOM 1030 O O . LEU A 1 131 ? -0.252 -14.145 -6.515 1.00 93.06 131 LEU A O 1
ATOM 1034 N N . THR A 1 132 ? 0.461 -16.242 -6.918 1.00 95.25 132 THR A N 1
ATOM 1035 C CA . THR A 1 132 ? -0.726 -16.887 -6.363 1.00 95.25 132 THR A CA 1
ATOM 1036 C C . THR A 1 132 ? -0.858 -16.610 -4.866 1.00 95.25 132 THR A C 1
ATOM 1038 O O . THR A 1 132 ? -1.951 -16.285 -4.409 1.00 95.25 132 THR A O 1
ATOM 1041 N N . SER A 1 133 ? 0.231 -16.671 -4.093 1.00 96.44 133 SER A N 1
ATOM 1042 C CA . SER A 1 133 ? 0.176 -16.373 -2.655 1.00 96.44 133 SER A CA 1
ATOM 1043 C C . SER A 1 133 ? -0.035 -14.882 -2.358 1.00 96.44 133 SER A C 1
ATOM 1045 O O . SER A 1 133 ? -0.777 -14.561 -1.430 1.00 96.44 133 SER A O 1
ATOM 1047 N N . GLU A 1 134 ? 0.491 -13.961 -3.171 1.00 97.50 134 GLU A N 1
ATOM 1048 C CA . GLU A 1 134 ? 0.182 -12.524 -3.063 1.00 97.50 134 GLU A CA 1
ATOM 1049 C C . GLU A 1 134 ? -1.293 -12.237 -3.422 1.00 97.50 134 GLU A C 1
ATOM 1051 O O . GLU A 1 134 ? -1.962 -11.439 -2.764 1.00 97.50 134 GLU A O 1
ATOM 1056 N N . LEU A 1 135 ? -1.866 -12.944 -4.405 1.00 98.12 135 LEU A N 1
ATOM 1057 C CA . LEU A 1 135 ? -3.302 -12.873 -4.703 1.00 98.12 135 LEU A CA 1
ATOM 1058 C C . LEU A 1 135 ? -4.155 -13.428 -3.554 1.00 98.12 135 LEU A C 1
ATOM 1060 O O . LEU A 1 13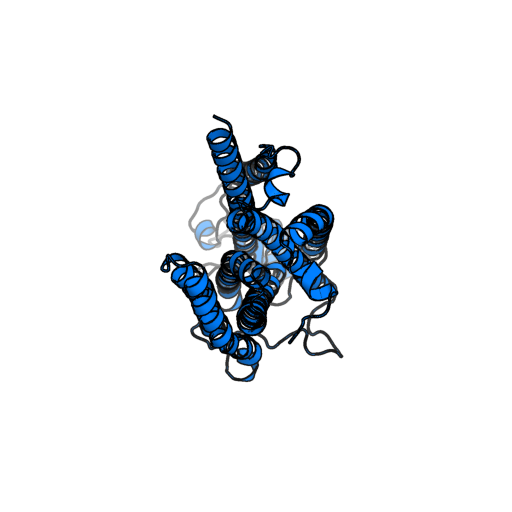5 ? -5.157 -12.821 -3.172 1.00 98.12 135 LEU A O 1
ATOM 1064 N N . ILE A 1 136 ? -3.743 -14.549 -2.957 1.00 98.50 136 ILE A N 1
ATOM 1065 C CA . ILE A 1 136 ? -4.382 -15.089 -1.752 1.00 98.50 136 ILE A CA 1
ATOM 1066 C C . ILE A 1 136 ? -4.316 -14.064 -0.615 1.00 98.50 136 ILE A C 1
ATOM 1068 O O . ILE A 1 136 ? -5.310 -13.886 0.087 1.00 98.50 136 ILE A O 1
ATOM 1072 N N . LEU A 1 137 ? -3.208 -13.330 -0.458 1.00 98.69 137 LEU A N 1
ATOM 1073 C CA . LEU A 1 137 ? -3.100 -12.257 0.533 1.00 98.69 137 LEU A CA 1
ATOM 1074 C C . LEU A 1 137 ? -4.159 -11.171 0.307 1.00 98.69 137 LEU A C 1
ATOM 1076 O O . LEU A 1 137 ? -4.798 -10.733 1.267 1.00 98.69 137 LEU A O 1
ATOM 1080 N N . LEU A 1 138 ? -4.409 -10.782 -0.948 1.00 98.69 138 LEU A N 1
ATOM 1081 C CA . LEU A 1 138 ? -5.458 -9.814 -1.279 1.00 98.69 138 LEU A CA 1
ATOM 1082 C C . LEU A 1 138 ? -6.839 -10.334 -0.854 1.00 98.69 138 LEU A C 1
ATOM 1084 O O . LEU A 1 138 ? -7.621 -9.601 -0.242 1.00 98.69 138 LEU A O 1
ATOM 1088 N N . PHE A 1 139 ? -7.129 -11.610 -1.111 1.00 98.62 139 PHE A N 1
ATOM 1089 C CA . PHE A 1 139 ? -8.376 -12.229 -0.663 1.00 98.62 139 PHE A CA 1
ATOM 1090 C C . PHE A 1 139 ? -8.465 -12.380 0.852 1.00 98.62 139 PHE A C 1
ATOM 1092 O O . PHE A 1 139 ? -9.551 -12.215 1.399 1.00 98.62 139 PHE A O 1
ATOM 1099 N N . LEU A 1 140 ? -7.358 -12.612 1.555 1.00 98.69 140 LEU A N 1
ATOM 1100 C CA . LEU A 1 140 ? -7.337 -12.615 3.016 1.00 98.69 140 LEU A CA 1
ATOM 1101 C C . LEU A 1 140 ? -7.685 -11.231 3.583 1.00 98.69 140 LEU A C 1
ATOM 1103 O O . LEU A 1 140 ? -8.468 -11.132 4.531 1.00 98.69 140 LEU A O 1
ATOM 1107 N N . TYR A 1 141 ? -7.188 -10.152 2.971 1.00 98.75 141 TYR A N 1
ATOM 1108 C CA . TYR A 1 141 ? -7.598 -8.790 3.321 1.00 98.75 141 TYR A CA 1
ATOM 1109 C C . TYR A 1 141 ? -9.090 -8.545 3.083 1.00 98.75 141 TYR A C 1
ATOM 1111 O O . TYR A 1 141 ? -9.775 -8.003 3.957 1.00 98.75 141 TYR A O 1
ATOM 1119 N N . PHE A 1 142 ? -9.611 -8.942 1.920 1.00 98.62 142 PHE A N 1
ATOM 1120 C CA . PHE A 1 142 ? -11.039 -8.827 1.622 1.00 98.62 142 PHE A CA 1
ATOM 1121 C C . PHE A 1 142 ? -11.886 -9.675 2.568 1.00 98.62 142 PHE A C 1
ATOM 1123 O O . PHE A 1 142 ? -12.866 -9.168 3.103 1.00 98.62 142 PHE A O 1
ATOM 1130 N N . GLY A 1 143 ? -11.471 -10.907 2.859 1.00 98.25 143 GLY A N 1
ATOM 1131 C CA . GLY A 1 143 ? -12.115 -11.793 3.823 1.00 98.25 143 GLY A CA 1
ATOM 1132 C C . GLY A 1 143 ? -12.156 -11.184 5.222 1.00 98.25 143 GLY A C 1
ATOM 1133 O O . GLY A 1 143 ? -13.209 -11.176 5.853 1.00 98.25 143 GLY A O 1
ATOM 1134 N N . TYR A 1 144 ? -11.056 -10.583 5.686 1.00 98.50 144 TYR A N 1
ATOM 1135 C CA . TYR A 1 144 ? -11.015 -9.870 6.965 1.00 98.50 144 TYR A CA 1
ATOM 1136 C C . TYR A 1 144 ? -12.014 -8.707 7.015 1.00 98.50 144 TYR A C 1
ATOM 1138 O O . TYR A 1 144 ? -12.748 -8.557 7.997 1.00 98.50 144 TYR A O 1
ATOM 1146 N N . MET A 1 145 ? -12.063 -7.880 5.967 1.00 98.06 145 MET A N 1
ATOM 1147 C CA . MET A 1 145 ? -12.985 -6.741 5.904 1.00 98.06 145 MET A CA 1
ATOM 1148 C C . MET A 1 145 ? -14.446 -7.185 5.778 1.00 98.06 145 MET A C 1
ATOM 1150 O O . MET A 1 145 ? -15.299 -6.658 6.491 1.00 98.06 145 MET A O 1
ATOM 1154 N N . ALA A 1 146 ? -14.727 -8.172 4.928 1.00 97.69 146 ALA A N 1
ATOM 1155 C CA . ALA A 1 146 ? -16.060 -8.724 4.717 1.00 97.69 146 ALA A CA 1
ATOM 1156 C C . ALA A 1 146 ? -16.598 -9.392 5.987 1.00 97.69 146 ALA A C 1
ATOM 1158 O O . ALA A 1 146 ? -17.717 -9.102 6.398 1.00 97.69 146 ALA A O 1
ATOM 1159 N N . LEU A 1 147 ? -15.781 -10.202 6.671 1.00 96.69 147 LEU A N 1
ATOM 1160 C CA . LEU A 1 147 ? -16.163 -10.859 7.923 1.00 96.69 147 LEU A CA 1
ATOM 1161 C C . LEU A 1 147 ? -16.522 -9.845 9.014 1.00 96.69 147 LEU A C 1
ATOM 1163 O O . LEU A 1 147 ? -17.467 -10.050 9.771 1.00 96.69 147 LEU A O 1
ATOM 1167 N N . ARG A 1 148 ? -15.793 -8.725 9.081 1.00 94.81 148 ARG A N 1
ATOM 1168 C CA . ARG A 1 148 ? -16.122 -7.633 10.006 1.00 94.81 148 ARG A CA 1
ATOM 1169 C C . ARG A 1 148 ? -17.397 -6.900 9.631 1.00 94.81 148 ARG A C 1
ATOM 1171 O O . ARG A 1 148 ? -18.116 -6.489 10.530 1.00 94.81 148 ARG A O 1
ATOM 1178 N N . ALA A 1 149 ? -17.639 -6.695 8.341 1.00 94.00 149 ALA A N 1
ATOM 1179 C CA . ALA A 1 149 ? -18.828 -6.006 7.854 1.00 94.00 149 ALA A CA 1
ATOM 1180 C C . ALA A 1 149 ? -20.100 -6.858 7.990 1.00 94.00 149 ALA A C 1
ATOM 1182 O O . ALA A 1 149 ? -21.178 -6.304 8.161 1.00 94.00 149 ALA A O 1
ATOM 1183 N N . ALA A 1 150 ? -19.973 -8.186 7.936 1.00 95.38 150 ALA A N 1
ATOM 1184 C CA . ALA A 1 150 ? -21.087 -9.127 8.036 1.00 95.38 150 ALA A CA 1
ATOM 1185 C C . ALA A 1 150 ? -21.584 -9.368 9.475 1.00 95.38 150 ALA A C 1
ATOM 1187 O O . ALA A 1 150 ? -22.593 -10.041 9.662 1.00 95.38 150 ALA A O 1
ATOM 1188 N N . MET A 1 151 ? -20.871 -8.876 10.493 1.00 93.88 151 MET A N 1
ATOM 1189 C CA . MET A 1 151 ? -21.204 -9.098 11.901 1.00 93.88 151 MET A CA 1
ATOM 1190 C C . MET A 1 151 ? -21.686 -7.808 12.570 1.00 93.88 151 MET A C 1
ATOM 1192 O O . MET A 1 151 ? -20.928 -6.844 12.673 1.00 93.88 151 MET A O 1
ATOM 1196 N N . ASP A 1 152 ? -22.908 -7.830 13.110 1.00 90.62 152 ASP A N 1
ATOM 1197 C CA . ASP A 1 152 ? -23.478 -6.699 13.857 1.00 90.62 152 ASP A CA 1
ATOM 1198 C C . ASP A 1 152 ? -22.799 -6.505 15.219 1.00 90.62 152 ASP A C 1
ATOM 1200 O O . ASP A 1 152 ? -22.486 -5.382 15.631 1.00 90.62 152 ASP A O 1
ATOM 1204 N N . ASP A 1 153 ? -22.539 -7.609 15.932 1.00 93.62 153 ASP A N 1
ATOM 1205 C CA . ASP A 1 153 ? -21.837 -7.541 17.208 1.00 93.62 153 ASP A CA 1
ATOM 1206 C C . ASP A 1 153 ? -20.349 -7.262 16.988 1.00 93.62 153 ASP A C 1
ATOM 1208 O O . ASP A 1 153 ? -19.567 -8.112 16.551 1.00 93.62 153 ASP A O 1
ATOM 1212 N N . ARG A 1 154 ? -19.940 -6.052 17.366 1.00 88.25 154 ARG A N 1
ATOM 1213 C CA . ARG A 1 154 ? -18.570 -5.565 17.200 1.00 88.25 154 ARG A CA 1
ATOM 1214 C C . ARG A 1 154 ? -17.535 -6.458 17.882 1.00 88.25 154 ARG A C 1
ATOM 1216 O O . ARG A 1 154 ? -16.409 -6.563 17.395 1.00 88.25 154 ARG A O 1
ATOM 1223 N N . GLN A 1 155 ? -17.864 -7.050 19.030 1.00 91.31 155 GLN A N 1
ATOM 1224 C CA . GLN A 1 155 ? -16.900 -7.854 19.775 1.00 91.31 155 GLN A CA 1
ATOM 1225 C C . GLN A 1 155 ? -16.672 -9.214 19.106 1.00 91.31 155 GLN A C 1
ATOM 1227 O O . GLN A 1 155 ? -15.528 -9.665 19.019 1.00 91.31 155 GLN A O 1
ATOM 1232 N N . ASN A 1 156 ? -17.727 -9.829 18.583 1.00 93.69 156 ASN A N 1
ATOM 1233 C CA . ASN A 1 156 ? -17.668 -11.037 17.774 1.00 93.69 156 ASN A CA 1
ATOM 1234 C C . ASN A 1 156 ? -16.979 -10.771 16.432 1.00 93.69 156 ASN A C 1
ATOM 1236 O O . ASN A 1 156 ? -16.107 -11.553 16.050 1.00 93.69 156 ASN A O 1
ATOM 1240 N N . ALA A 1 157 ? -17.256 -9.633 15.784 1.00 95.50 157 ALA A N 1
ATOM 1241 C CA . ALA A 1 157 ? -16.550 -9.180 14.584 1.00 95.50 157 ALA A CA 1
ATOM 1242 C C . ALA A 1 157 ? -15.036 -9.080 14.829 1.00 95.50 157 ALA A C 1
ATOM 1244 O O . ALA A 1 157 ? -14.229 -9.633 14.078 1.00 95.50 157 ALA A O 1
ATOM 1245 N N . ALA A 1 158 ? -14.640 -8.421 15.922 1.00 95.69 158 ALA A N 1
ATOM 1246 C CA . ALA A 1 158 ? -13.248 -8.276 16.341 1.00 95.69 158 ALA A CA 1
ATOM 1247 C C . ALA A 1 158 ? -12.573 -9.631 16.608 1.00 95.69 158 ALA A C 1
ATOM 1249 O O . ALA A 1 158 ? -11.464 -9.879 16.135 1.00 95.69 158 ALA A O 1
ATOM 1250 N N . ARG A 1 159 ? -13.244 -10.537 17.332 1.00 97.12 159 ARG A N 1
ATOM 1251 C CA . ARG A 1 159 ? -12.706 -11.872 17.649 1.00 97.12 159 ARG A CA 1
ATOM 1252 C C . ARG A 1 159 ? -12.528 -12.719 16.392 1.00 97.12 159 ARG A C 1
ATOM 1254 O O . ARG A 1 159 ? -11.430 -13.213 16.160 1.00 97.12 159 ARG A O 1
ATOM 1261 N N . SER A 1 160 ? -13.571 -12.842 15.577 1.00 97.12 160 SER A N 1
ATOM 1262 C CA . SER A 1 160 ? -13.574 -13.702 14.388 1.00 97.12 160 SER A CA 1
ATOM 1263 C C . SER A 1 160 ? -12.563 -13.224 13.347 1.00 97.12 160 SER A C 1
ATOM 1265 O O . SER A 1 160 ? -11.781 -14.014 12.825 1.00 97.12 160 SER A O 1
ATOM 1267 N N . SER A 1 161 ? -12.499 -11.912 13.112 1.00 97.62 161 SER A N 1
ATOM 1268 C CA . SER A 1 161 ? -11.513 -11.332 12.194 1.00 97.62 161 SER A CA 1
ATOM 1269 C C . SER A 1 161 ? -10.077 -11.419 12.714 1.00 97.62 161 SER A C 1
ATOM 1271 O O . SER A 1 161 ? -9.167 -11.661 11.926 1.00 97.62 161 SER A O 1
ATOM 1273 N N . SER A 1 162 ? -9.854 -11.320 14.029 1.00 97.94 162 SER A N 1
ATOM 1274 C CA . SER A 1 162 ? -8.529 -11.556 14.624 1.00 97.94 162 SER A CA 1
ATOM 1275 C C . SER A 1 162 ? -8.060 -12.999 14.428 1.00 97.94 162 SER A C 1
ATOM 1277 O O . SER A 1 162 ? -6.892 -13.220 14.117 1.00 97.94 162 SER A O 1
ATOM 1279 N N . VAL A 1 163 ? -8.962 -13.978 14.571 1.00 98.25 163 VAL A N 1
ATOM 1280 C CA . VAL A 1 163 ? -8.649 -15.391 14.300 1.00 98.25 163 VAL A CA 1
ATOM 1281 C C . VAL A 1 163 ? -8.301 -15.590 12.825 1.00 98.25 163 VAL A C 1
ATOM 1283 O O . VAL A 1 163 ? -7.267 -16.182 12.528 1.00 98.25 163 VAL A O 1
ATOM 1286 N N . LEU A 1 164 ? -9.099 -15.038 11.903 1.00 97.94 164 LEU A N 1
ATOM 1287 C CA . LEU A 1 164 ? -8.809 -15.100 10.467 1.00 97.94 164 LEU A CA 1
ATOM 1288 C C . LEU A 1 164 ? -7.443 -14.481 10.128 1.00 97.94 164 LEU A C 1
ATOM 1290 O O . LEU A 1 164 ? -6.663 -15.078 9.387 1.00 97.94 164 LEU A O 1
ATOM 1294 N N . ALA A 1 165 ? -7.129 -13.313 10.698 1.00 98.19 165 ALA A N 1
ATOM 1295 C CA . ALA A 1 165 ? -5.839 -12.662 10.496 1.00 98.19 165 ALA A CA 1
ATOM 1296 C C . ALA A 1 165 ? -4.680 -13.553 10.965 1.00 98.19 165 ALA A C 1
ATOM 1298 O O . ALA A 1 165 ? -3.708 -13.705 10.235 1.00 98.19 165 ALA A O 1
ATOM 1299 N N . LEU A 1 166 ? -4.799 -14.184 12.139 1.00 98.38 166 LEU A N 1
ATOM 1300 C CA . LEU A 1 166 ? -3.772 -15.081 12.677 1.00 98.38 166 LEU A CA 1
ATOM 1301 C C . LEU A 1 166 ? -3.563 -16.332 11.826 1.00 98.38 166 LEU A C 1
ATOM 1303 O O . LEU A 1 166 ? -2.420 -16.694 11.567 1.00 98.38 166 LEU A O 1
ATOM 1307 N N . VAL A 1 167 ? -4.639 -16.964 11.357 1.00 98.19 167 VAL A N 1
ATOM 1308 C CA . VAL A 1 167 ? -4.538 -18.121 10.452 1.00 98.19 167 VAL A CA 1
ATOM 1309 C C . VAL A 1 167 ? -3.886 -17.709 9.130 1.00 98.19 167 VAL A C 1
ATOM 1311 O O . VAL A 1 167 ? -2.984 -18.385 8.643 1.00 98.19 167 VAL A O 1
ATOM 1314 N N . GLY A 1 168 ? -4.278 -16.558 8.577 1.00 97.62 168 GLY A N 1
ATOM 1315 C CA . GLY A 1 168 ? -3.731 -16.061 7.316 1.00 97.62 168 GLY A CA 1
ATOM 1316 C C . GLY A 1 168 ? -2.246 -15.680 7.362 1.00 97.62 168 GLY A C 1
ATOM 1317 O O . GLY A 1 168 ? -1.629 -15.600 6.304 1.00 97.62 168 GLY A O 1
ATOM 1318 N N . VAL A 1 169 ? -1.636 -15.493 8.545 1.00 97.12 169 VAL A N 1
ATOM 1319 C CA . VAL A 1 169 ? -0.185 -15.216 8.667 1.00 97.12 169 VAL A CA 1
ATOM 1320 C C . VAL A 1 169 ? 0.660 -16.308 8.030 1.00 97.12 169 VAL A C 1
ATOM 1322 O O . VAL A 1 169 ? 1.734 -16.010 7.518 1.00 97.12 169 VAL A O 1
ATOM 1325 N N . VAL A 1 170 ? 0.170 -17.549 8.003 1.00 97.38 170 VAL A N 1
ATOM 1326 C CA . VAL A 1 170 ? 0.850 -18.679 7.353 1.00 97.38 170 VAL A CA 1
ATOM 1327 C C . VAL A 1 170 ? 1.150 -18.394 5.875 1.00 97.38 170 VAL A C 1
ATOM 1329 O O . VAL A 1 170 ? 2.140 -18.890 5.346 1.00 97.38 170 VAL A O 1
ATOM 1332 N N . ASN A 1 171 ? 0.361 -17.539 5.218 1.00 97.56 171 ASN A N 1
ATOM 1333 C CA . ASN A 1 171 ? 0.601 -17.136 3.836 1.00 97.56 171 ASN A CA 1
ATOM 1334 C C . ASN A 1 171 ? 1.855 -16.252 3.671 1.00 97.56 171 ASN A C 1
ATOM 1336 O O . ASN A 1 171 ? 2.470 -16.259 2.611 1.00 97.56 171 ASN A O 1
ATOM 1340 N N . ILE A 1 172 ? 2.281 -15.519 4.707 1.00 96.38 172 ILE A N 1
ATOM 1341 C CA . ILE A 1 172 ? 3.420 -14.589 4.619 1.00 96.38 172 ILE A CA 1
ATOM 1342 C C . ILE A 1 172 ? 4.755 -15.321 4.382 1.00 96.38 172 ILE A C 1
ATOM 1344 O O . ILE A 1 172 ? 5.457 -14.956 3.436 1.00 96.38 172 ILE A O 1
ATOM 1348 N N . PRO A 1 173 ? 5.117 -16.377 5.144 1.00 93.94 173 PRO A N 1
ATOM 1349 C CA . PRO A 1 173 ? 6.275 -17.206 4.813 1.00 93.94 173 PRO A CA 1
ATOM 1350 C C . PRO A 1 173 ? 6.205 -17.815 3.410 1.00 93.94 173 PRO A C 1
ATOM 1352 O O . PRO A 1 173 ? 7.228 -17.863 2.733 1.00 93.94 173 PRO A O 1
ATOM 1355 N N . ILE A 1 174 ? 5.016 -18.232 2.956 1.00 94.88 174 ILE A N 1
ATOM 1356 C CA . ILE A 1 174 ? 4.828 -18.799 1.613 1.00 94.88 174 ILE A CA 1
ATOM 1357 C C . ILE A 1 174 ? 5.199 -17.762 0.548 1.00 94.88 174 ILE A C 1
ATOM 1359 O O . ILE A 1 174 ? 5.995 -18.071 -0.332 1.00 94.88 174 ILE A O 1
ATOM 1363 N N . ILE A 1 175 ? 4.714 -16.520 0.658 1.00 93.12 175 ILE A N 1
ATOM 1364 C CA . ILE A 1 175 ? 5.080 -15.439 -0.274 1.00 93.12 175 ILE A CA 1
ATOM 1365 C C . ILE A 1 175 ? 6.586 -15.174 -0.235 1.00 93.12 175 ILE A C 1
ATOM 1367 O O . ILE A 1 175 ? 7.232 -15.086 -1.283 1.00 93.12 175 ILE A O 1
ATOM 1371 N N . HIS A 1 176 ? 7.164 -15.054 0.962 1.00 88.31 176 HIS A N 1
ATOM 1372 C CA . HIS A 1 176 ? 8.568 -14.685 1.121 1.00 88.31 176 HIS A CA 1
ATOM 1373 C C . HIS A 1 176 ? 9.506 -15.739 0.521 1.00 88.31 176 HIS A C 1
ATOM 1375 O O . HIS A 1 176 ? 10.294 -15.419 -0.372 1.00 88.31 176 HIS A O 1
ATOM 1381 N N . PHE A 1 177 ? 9.362 -16.993 0.955 1.00 88.50 177 PHE A N 1
ATOM 1382 C CA . PHE A 1 177 ? 10.225 -18.105 0.558 1.00 88.50 177 PHE A CA 1
ATOM 1383 C C . PHE A 1 177 ? 9.816 -18.762 -0.768 1.00 88.50 177 PHE A C 1
ATOM 1385 O O . PHE A 1 177 ? 10.532 -19.631 -1.256 1.00 88.50 177 PHE A O 1
ATOM 1392 N N . SER A 1 178 ? 8.721 -18.329 -1.406 1.00 87.88 178 SER A N 1
ATOM 1393 C CA . SER A 1 178 ? 8.274 -18.868 -2.704 1.00 87.88 178 SER A CA 1
ATOM 1394 C C . SER A 1 178 ? 9.355 -18.875 -3.790 1.00 87.88 178 SER A C 1
ATOM 1396 O O . SER A 1 178 ? 9.374 -19.791 -4.605 1.00 87.88 178 SER A O 1
ATOM 1398 N N . VAL A 1 179 ? 10.265 -17.892 -3.787 1.00 80.12 179 VAL A N 1
ATOM 1399 C CA . VAL A 1 179 ? 11.402 -17.810 -4.729 1.00 80.12 179 VAL A CA 1
ATOM 1400 C C . VAL A 1 179 ? 12.511 -18.818 -4.464 1.00 80.12 179 VAL A C 1
ATOM 1402 O O . VAL A 1 179 ? 13.332 -19.053 -5.343 1.00 80.12 179 VAL A O 1
ATOM 1405 N N . GLU A 1 180 ? 12.577 -19.366 -3.254 1.00 82.19 180 GLU A N 1
ATOM 1406 C CA . GLU A 1 180 ? 13.550 -20.393 -2.877 1.00 82.19 180 GLU A CA 1
ATOM 1407 C C . GLU A 1 180 ? 12.946 -21.793 -3.023 1.00 82.19 180 GLU A C 1
ATOM 1409 O O . GLU A 1 180 ? 13.644 -22.733 -3.392 1.00 82.19 180 GLU A O 1
ATOM 1414 N N . TRP A 1 181 ? 11.649 -21.937 -2.739 1.00 82.50 181 TRP A N 1
ATOM 1415 C CA . TRP A 1 181 ? 10.960 -23.228 -2.735 1.00 82.50 181 TRP A CA 1
ATOM 1416 C C . TRP A 1 181 ? 10.481 -23.683 -4.119 1.00 82.50 181 TRP A C 1
ATOM 1418 O O . TRP A 1 181 ? 10.380 -24.888 -4.346 1.00 82.50 181 TRP A O 1
ATOM 1428 N N . TRP A 1 182 ? 10.196 -22.763 -5.049 1.00 82.31 182 TRP A N 1
ATOM 1429 C CA . TRP A 1 182 ? 9.679 -23.103 -6.380 1.00 82.31 182 TRP A CA 1
ATOM 1430 C C . TRP A 1 182 ? 10.351 -22.324 -7.509 1.00 82.31 182 TRP A C 1
ATOM 1432 O O . TRP A 1 182 ? 10.859 -21.221 -7.330 1.00 82.31 182 TRP A O 1
ATOM 1442 N N . ASN A 1 183 ? 10.270 -22.890 -8.717 1.00 75.69 183 ASN A N 1
ATOM 1443 C CA . ASN A 1 183 ? 10.633 -22.193 -9.947 1.00 75.69 183 ASN A CA 1
ATOM 1444 C C . ASN A 1 183 ? 9.657 -21.035 -10.198 1.00 75.69 183 ASN A C 1
ATOM 1446 O O . ASN A 1 183 ? 8.441 -21.231 -10.238 1.00 75.69 183 ASN A O 1
ATOM 1450 N N . THR A 1 184 ? 10.188 -19.833 -10.397 1.00 71.94 184 THR A N 1
ATOM 1451 C CA . THR A 1 184 ? 9.403 -18.617 -10.638 1.00 71.94 184 THR A CA 1
ATOM 1452 C C . THR A 1 184 ? 10.141 -17.683 -11.593 1.00 71.94 184 THR A C 1
ATOM 1454 O O . THR A 1 184 ? 11.364 -17.732 -11.705 1.00 71.94 184 THR A O 1
ATOM 1457 N N . LEU A 1 185 ? 9.386 -16.818 -12.279 1.00 66.12 185 LEU A N 1
ATOM 1458 C CA . LEU A 1 185 ? 9.937 -15.710 -13.068 1.00 66.12 185 LEU A CA 1
ATOM 1459 C C . LEU A 1 185 ? 10.618 -14.649 -12.185 1.00 66.12 185 LEU A C 1
ATOM 1461 O O . LEU A 1 185 ? 11.370 -13.810 -12.682 1.00 66.12 185 LEU A O 1
ATOM 1465 N N . HIS A 1 186 ? 10.360 -14.673 -10.874 1.00 67.50 186 HIS A N 1
ATOM 1466 C CA . HIS A 1 186 ? 10.893 -13.700 -9.934 1.00 67.50 186 HIS A CA 1
ATOM 1467 C C . HIS A 1 186 ? 12.368 -13.955 -9.663 1.00 67.50 186 HIS A C 1
ATOM 1469 O O . HIS A 1 186 ? 12.782 -15.053 -9.298 1.00 67.50 186 HIS A O 1
ATOM 1475 N N . GLN A 1 187 ? 13.156 -12.889 -9.759 1.00 59.81 187 GLN A N 1
ATOM 1476 C CA . GLN A 1 187 ? 14.536 -12.913 -9.302 1.00 59.81 187 GLN A CA 1
ATOM 1477 C C . GLN A 1 187 ? 14.571 -13.179 -7.786 1.00 59.81 187 GLN A C 1
ATOM 1479 O O . GLN A 1 187 ? 13.742 -12.664 -7.026 1.00 59.81 187 GLN A O 1
ATOM 1484 N N . GLY A 1 188 ? 15.539 -13.987 -7.345 1.00 58.72 188 GLY A N 1
ATOM 1485 C CA . GLY A 1 188 ? 15.799 -14.212 -5.922 1.00 58.72 188 GLY A CA 1
ATOM 1486 C C . GLY A 1 188 ? 16.107 -12.902 -5.184 1.00 58.72 188 GLY A C 1
ATOM 1487 O O . GLY A 1 188 ? 16.455 -11.893 -5.797 1.00 58.72 188 GLY A O 1
ATOM 1488 N N . ALA A 1 189 ? 15.975 -12.902 -3.855 1.00 56.66 189 ALA A N 1
ATOM 1489 C CA . ALA A 1 189 ? 16.109 -11.688 -3.052 1.00 56.66 189 ALA A CA 1
ATOM 1490 C C . ALA A 1 189 ? 17.462 -10.975 -3.277 1.00 56.66 189 ALA A C 1
ATOM 1492 O O . ALA A 1 189 ? 18.537 -11.488 -2.972 1.00 56.66 189 ALA A O 1
ATOM 1493 N N . THR A 1 190 ? 17.397 -9.748 -3.794 1.00 49.47 190 THR A N 1
ATOM 1494 C CA . THR A 1 190 ? 18.556 -8.905 -4.131 1.00 49.47 190 THR A CA 1
ATOM 1495 C C . THR A 1 190 ? 19.267 -8.357 -2.881 1.00 49.47 190 THR A C 1
ATOM 1497 O O . THR A 1 190 ? 20.468 -8.084 -2.917 1.00 49.47 190 THR A O 1
ATOM 1500 N N . VAL A 1 191 ? 18.527 -8.219 -1.770 1.00 48.84 191 VAL A N 1
ATOM 1501 C CA . VAL A 1 191 ? 18.948 -7.554 -0.517 1.00 48.84 191 VAL A CA 1
ATOM 1502 C C . VAL A 1 191 ? 19.530 -8.528 0.521 1.00 48.84 191 VAL A C 1
ATOM 1504 O O . VAL A 1 191 ? 20.272 -8.110 1.403 1.00 48.84 191 VAL A O 1
ATOM 1507 N N . SER A 1 192 ? 19.267 -9.835 0.420 1.00 47.56 192 SER A N 1
ATOM 1508 C CA . SER A 1 192 ? 19.722 -10.829 1.411 1.00 47.56 192 SER A CA 1
ATOM 1509 C C . SER A 1 192 ? 21.219 -11.170 1.323 1.00 47.56 192 SER A C 1
ATOM 1511 O O . SER A 1 192 ? 21.751 -11.859 2.192 1.00 47.56 192 SER A O 1
ATOM 1513 N N . LYS A 1 193 ? 21.943 -10.645 0.324 1.00 46.69 193 LYS A N 1
ATOM 1514 C CA . LYS A 1 193 ? 23.400 -10.801 0.183 1.00 46.69 193 LYS A CA 1
ATOM 1515 C C . LYS A 1 193 ? 24.133 -9.631 0.846 1.00 46.69 193 LYS A C 1
ATOM 1517 O O . LYS A 1 193 ? 24.654 -8.749 0.171 1.00 46.69 193 LYS A O 1
ATOM 1522 N N . ILE A 1 194 ? 24.197 -9.652 2.179 1.00 43.31 194 ILE A N 1
ATOM 1523 C CA . ILE A 1 194 ? 24.813 -8.620 3.045 1.00 43.31 194 ILE A CA 1
ATOM 1524 C C . ILE A 1 194 ? 26.238 -8.217 2.602 1.00 43.31 194 ILE A C 1
ATOM 1526 O O . ILE A 1 194 ? 26.646 -7.079 2.806 1.00 43.31 194 ILE A O 1
ATOM 1530 N N . ALA A 1 195 ? 26.993 -9.113 1.958 1.00 44.47 195 ALA A N 1
ATOM 1531 C CA . ALA A 1 195 ? 28.371 -8.844 1.539 1.00 44.47 195 ALA A CA 1
ATOM 1532 C C . ALA A 1 195 ? 28.513 -8.128 0.177 1.00 44.47 195 ALA A C 1
ATOM 1534 O O . ALA A 1 195 ? 29.544 -7.506 -0.065 1.00 44.47 195 ALA A O 1
ATOM 1535 N N . LYS A 1 196 ? 27.514 -8.215 -0.716 1.00 48.53 196 LYS A N 1
ATOM 1536 C CA . LYS A 1 196 ? 27.493 -7.572 -2.046 1.00 48.53 196 LYS A CA 1
ATOM 1537 C C . LYS A 1 196 ? 26.039 -7.454 -2.520 1.00 48.53 196 LYS A C 1
ATOM 1539 O O . LYS A 1 196 ? 25.489 -8.457 -2.991 1.00 48.53 196 LYS A O 1
ATOM 1544 N N . PRO A 1 197 ? 25.413 -6.267 -2.436 1.00 55.53 197 PRO A N 1
ATOM 1545 C CA . PRO A 1 197 ? 24.140 -6.035 -3.099 1.00 55.53 197 PRO A CA 1
ATOM 1546 C C . PRO A 1 197 ? 24.291 -6.368 -4.585 1.00 55.53 197 PRO A C 1
ATOM 1548 O O . PRO A 1 197 ? 25.248 -5.946 -5.228 1.00 55.53 197 PRO A O 1
ATOM 1551 N N . SER A 1 198 ? 23.357 -7.139 -5.135 1.00 63.50 198 SER A N 1
ATOM 1552 C CA . SER A 1 198 ? 23.339 -7.444 -6.578 1.00 63.50 198 SER A CA 1
ATOM 1553 C C . SER A 1 198 ? 22.800 -6.280 -7.423 1.00 63.50 198 SER A C 1
ATOM 1555 O O . SER A 1 198 ? 22.682 -6.398 -8.636 1.00 63.50 198 SER A O 1
ATOM 1557 N N . MET A 1 199 ? 22.499 -5.153 -6.774 1.00 73.69 199 MET A N 1
ATOM 1558 C CA . MET A 1 199 ? 21.930 -3.941 -7.344 1.00 73.69 199 MET A CA 1
ATOM 1559 C C . MET A 1 199 ? 22.886 -2.767 -7.124 1.00 73.69 199 MET A C 1
ATOM 1561 O O . MET A 1 199 ? 23.538 -2.677 -6.083 1.00 73.69 199 MET A O 1
ATOM 1565 N N . GLU A 1 200 ? 22.944 -1.861 -8.097 1.00 81.56 200 GLU A N 1
ATOM 1566 C CA . GLU A 1 200 ? 23.693 -0.610 -7.992 1.00 81.56 200 GLU A CA 1
ATOM 1567 C C . GLU A 1 200 ? 23.176 0.239 -6.802 1.00 81.56 200 GLU A C 1
ATOM 1569 O O . GLU A 1 200 ? 21.995 0.207 -6.447 1.00 81.56 200 GLU A O 1
ATOM 1574 N N . MET A 1 201 ? 24.072 0.964 -6.127 1.00 86.62 201 MET A N 1
ATOM 1575 C CA . MET A 1 201 ? 23.786 1.622 -4.847 1.00 86.62 201 MET A CA 1
ATOM 1576 C C . MET A 1 201 ? 22.752 2.752 -4.943 1.00 86.62 201 MET A C 1
ATOM 1578 O O . MET A 1 201 ? 21.953 2.928 -4.017 1.00 86.62 201 MET A O 1
ATOM 1582 N N . THR A 1 202 ? 22.722 3.519 -6.035 1.00 86.56 202 THR A N 1
ATOM 1583 C CA . THR A 1 202 ? 21.685 4.542 -6.248 1.00 86.56 202 THR A CA 1
ATOM 1584 C C . THR A 1 202 ? 20.310 3.906 -6.472 1.00 86.56 202 THR A C 1
ATOM 1586 O O . THR A 1 202 ? 19.321 4.369 -5.904 1.00 86.56 202 THR A O 1
ATOM 1589 N N . MET A 1 203 ? 20.242 2.769 -7.170 1.00 86.81 203 MET A N 1
ATOM 1590 C CA . MET A 1 203 ? 18.995 2.008 -7.318 1.00 86.81 203 MET A CA 1
ATOM 1591 C C . MET A 1 203 ? 18.527 1.427 -5.970 1.00 86.81 203 MET A C 1
ATOM 1593 O O . MET A 1 203 ? 17.358 1.566 -5.602 1.00 86.81 203 MET A O 1
ATOM 1597 N N . LEU A 1 204 ? 19.444 0.839 -5.191 1.00 90.00 204 LEU A N 1
ATOM 1598 C CA . LEU A 1 204 ? 19.140 0.279 -3.870 1.00 90.00 204 LEU A CA 1
ATOM 1599 C C . LEU A 1 204 ? 18.663 1.361 -2.896 1.00 90.00 204 LEU A C 1
ATOM 1601 O O . LEU A 1 204 ? 17.675 1.165 -2.188 1.00 90.00 204 LEU A O 1
ATOM 1605 N N . SER A 1 205 ? 19.347 2.506 -2.858 1.00 91.81 205 SER A N 1
ATOM 1606 C CA . SER A 1 205 ? 18.978 3.610 -1.967 1.00 91.81 205 SER A CA 1
ATOM 1607 C C . SER A 1 205 ? 17.599 4.178 -2.302 1.00 91.81 205 SER A C 1
ATOM 1609 O O . SER A 1 205 ? 16.810 4.379 -1.381 1.00 91.81 205 SER A O 1
ATOM 1611 N N . SER A 1 206 ? 17.253 4.339 -3.587 1.00 93.44 206 SER A N 1
ATOM 1612 C CA . SER A 1 206 ? 15.892 4.710 -3.997 1.00 93.44 206 SER A CA 1
ATOM 1613 C C . SER A 1 206 ? 14.857 3.704 -3.486 1.00 93.44 206 SER A C 1
ATOM 1615 O O . SER A 1 206 ? 13.889 4.094 -2.831 1.00 93.44 206 SER A O 1
ATOM 1617 N N . MET A 1 207 ? 15.095 2.404 -3.692 1.00 93.56 207 MET A N 1
ATOM 1618 C CA . MET A 1 207 ? 14.179 1.350 -3.250 1.00 93.56 207 MET A CA 1
ATOM 1619 C C . MET A 1 207 ? 13.980 1.347 -1.725 1.00 93.56 207 MET A C 1
ATOM 1621 O O . MET A 1 207 ? 12.847 1.250 -1.255 1.00 93.56 207 MET A O 1
ATOM 1625 N N . LEU A 1 208 ? 15.054 1.485 -0.939 1.00 94.44 208 LEU A N 1
ATOM 1626 C CA . LEU A 1 208 ? 14.979 1.518 0.528 1.00 94.44 208 LEU A CA 1
ATOM 1627 C C . LEU A 1 208 ? 14.309 2.794 1.052 1.00 94.44 208 LEU A C 1
ATOM 1629 O O . LEU A 1 208 ? 13.512 2.728 1.990 1.00 94.44 208 LEU A O 1
ATOM 1633 N N . LEU A 1 209 ? 14.586 3.949 0.443 1.00 96.31 209 LEU A N 1
ATOM 1634 C CA . LEU A 1 209 ? 13.920 5.204 0.792 1.00 96.31 209 LEU A CA 1
ATOM 1635 C C . LEU A 1 209 ? 12.422 5.121 0.517 1.00 96.31 209 LEU A C 1
ATOM 1637 O O . LEU A 1 209 ? 11.628 5.485 1.383 1.00 96.31 209 LEU A O 1
ATOM 1641 N N . MET A 1 210 ? 12.033 4.580 -0.637 1.00 97.06 210 MET A N 1
ATOM 1642 C CA . MET A 1 210 ? 10.630 4.356 -0.977 1.00 97.06 210 MET A CA 1
ATOM 1643 C C . MET A 1 210 ? 9.966 3.335 -0.048 1.00 97.06 210 MET A C 1
ATOM 1645 O O . MET A 1 210 ? 8.836 3.557 0.383 1.00 97.06 210 MET A O 1
ATOM 1649 N N . LEU A 1 211 ? 10.669 2.267 0.347 1.00 97.31 211 LEU A N 1
ATOM 1650 C CA . LEU A 1 211 ? 10.188 1.310 1.349 1.00 97.31 211 LEU A CA 1
ATOM 1651 C C . LEU A 1 211 ? 9.837 2.006 2.668 1.00 97.31 211 LEU A C 1
ATOM 1653 O O . LEU A 1 211 ? 8.726 1.839 3.173 1.00 97.31 211 LEU A O 1
ATOM 1657 N N . VAL A 1 212 ? 10.747 2.822 3.206 1.00 97.94 212 VAL A N 1
ATOM 1658 C CA . VAL A 1 212 ? 10.511 3.567 4.452 1.00 97.94 212 VAL A CA 1
ATOM 1659 C C . VAL A 1 212 ? 9.423 4.627 4.265 1.00 97.94 212 VAL A C 1
ATOM 1661 O O . VAL A 1 212 ? 8.549 4.763 5.122 1.00 97.94 212 VAL A O 1
ATOM 1664 N N . ALA A 1 213 ? 9.430 5.353 3.146 1.00 97.06 213 ALA A N 1
ATOM 1665 C CA . ALA A 1 213 ? 8.444 6.386 2.848 1.00 97.06 213 ALA A CA 1
ATOM 1666 C C . ALA A 1 213 ? 7.017 5.823 2.809 1.00 97.06 213 ALA A C 1
ATOM 1668 O O . ALA A 1 213 ? 6.117 6.404 3.427 1.00 97.06 213 ALA A O 1
ATOM 1669 N N . LEU A 1 214 ? 6.820 4.676 2.149 1.00 97.19 214 LEU A N 1
ATOM 1670 C CA . LEU A 1 214 ? 5.526 3.999 2.068 1.00 97.19 214 LEU A CA 1
ATOM 1671 C C . LEU A 1 214 ? 5.104 3.364 3.401 1.00 97.19 214 LEU A C 1
ATOM 1673 O O . LEU A 1 214 ? 3.924 3.432 3.748 1.00 97.19 214 LEU A O 1
ATOM 1677 N N . SER A 1 215 ? 6.046 2.853 4.200 1.00 98.25 215 SER A N 1
ATOM 1678 C CA . SER A 1 215 ? 5.765 2.393 5.570 1.00 98.25 215 SER A CA 1
ATOM 1679 C C . SER A 1 215 ? 5.299 3.538 6.476 1.00 98.25 215 SER A C 1
ATOM 1681 O O . SER A 1 215 ? 4.351 3.387 7.253 1.00 98.25 215 SER A O 1
ATOM 1683 N N . LEU A 1 216 ? 5.913 4.719 6.353 1.00 95.75 216 LEU A N 1
ATOM 1684 C CA . LEU A 1 216 ? 5.474 5.922 7.064 1.00 95.75 216 LEU A CA 1
ATOM 1685 C C . LEU A 1 216 ? 4.125 6.430 6.543 1.00 95.75 216 LEU A C 1
ATOM 1687 O O . LEU A 1 216 ? 3.286 6.838 7.346 1.00 95.75 216 LEU A O 1
ATOM 1691 N N . PHE A 1 217 ? 3.876 6.359 5.233 1.00 95.25 217 PHE A N 1
ATOM 1692 C CA . PHE A 1 217 ? 2.572 6.682 4.651 1.00 95.25 217 PHE A CA 1
ATOM 1693 C C . PHE A 1 217 ? 1.479 5.771 5.227 1.00 95.25 217 PHE A C 1
ATOM 1695 O O . PHE A 1 217 ? 0.452 6.258 5.708 1.00 95.25 217 PHE A O 1
ATOM 1702 N N . PHE A 1 218 ? 1.726 4.458 5.272 1.00 97.69 218 PHE A N 1
ATOM 1703 C CA . PHE A 1 218 ? 0.852 3.498 5.942 1.00 97.69 218 PHE A CA 1
ATOM 1704 C C . PHE A 1 218 ? 0.600 3.889 7.406 1.00 97.69 218 PHE A C 1
ATOM 1706 O O . PHE A 1 218 ? -0.557 3.907 7.841 1.00 97.69 218 PHE A O 1
ATOM 1713 N N . ALA A 1 219 ? 1.645 4.246 8.160 1.00 96.31 219 ALA A N 1
ATOM 1714 C CA . ALA A 1 219 ? 1.506 4.671 9.550 1.00 96.31 219 ALA A CA 1
ATOM 1715 C C . ALA A 1 219 ? 0.622 5.925 9.673 1.00 96.31 219 ALA A C 1
ATOM 1717 O O . ALA A 1 219 ? -0.293 5.952 10.496 1.00 96.31 219 ALA A O 1
ATOM 1718 N N . VAL A 1 220 ? 0.821 6.936 8.822 1.00 92.00 220 VAL A N 1
ATOM 1719 C CA . VAL A 1 220 ? 0.011 8.166 8.789 1.00 92.00 220 VAL A CA 1
ATOM 1720 C C . VAL A 1 220 ? -1.460 7.855 8.522 1.00 92.00 220 VAL A C 1
ATOM 1722 O O . VAL A 1 220 ? -2.327 8.256 9.304 1.00 92.00 220 VAL A O 1
ATOM 1725 N N . VAL A 1 221 ? -1.764 7.113 7.453 1.00 92.81 221 VAL A N 1
ATOM 1726 C CA . VAL A 1 221 ? -3.152 6.798 7.074 1.00 92.81 221 VAL A CA 1
ATOM 1727 C C . VAL A 1 221 ? -3.824 5.926 8.138 1.00 92.81 221 VAL A C 1
ATOM 1729 O O . VAL A 1 221 ? -4.977 6.178 8.503 1.00 92.81 221 VAL A O 1
ATOM 1732 N N . THR A 1 222 ? -3.096 4.958 8.705 1.00 95.75 222 THR A N 1
ATOM 1733 C CA . THR A 1 222 ? -3.581 4.119 9.811 1.00 95.75 222 THR A CA 1
ATOM 1734 C C . THR A 1 222 ? -3.887 4.960 11.040 1.00 95.75 222 THR A C 1
ATOM 1736 O O . THR A 1 222 ? -4.965 4.814 11.609 1.00 95.75 222 THR A O 1
ATOM 1739 N N . LEU A 1 223 ? -3.002 5.879 11.438 1.00 90.25 223 LEU A N 1
ATOM 1740 C CA . LEU A 1 223 ? -3.229 6.758 12.586 1.00 90.25 223 LEU A CA 1
ATOM 1741 C C . LEU A 1 223 ? -4.453 7.655 12.376 1.00 90.25 223 LEU A C 1
ATOM 1743 O O . LEU A 1 223 ? -5.273 7.770 13.286 1.00 90.25 223 LEU A O 1
ATOM 1747 N N . ILE A 1 224 ? -4.628 8.251 11.191 1.00 86.94 224 ILE A N 1
ATOM 1748 C CA . ILE A 1 224 ? -5.827 9.045 10.870 1.00 86.94 224 ILE A CA 1
ATOM 1749 C C . ILE A 1 224 ? -7.083 8.179 11.027 1.00 86.94 224 ILE A C 1
AT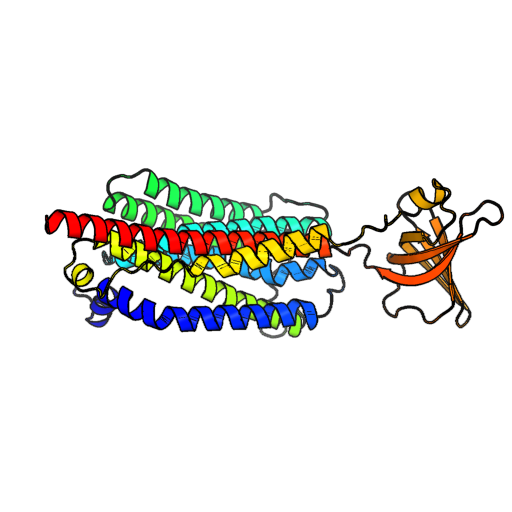OM 1751 O O . ILE A 1 224 ? -7.996 8.541 11.771 1.00 86.94 224 ILE A O 1
ATOM 1755 N N . ARG A 1 225 ? -7.122 7.006 10.384 1.00 91.56 225 ARG A N 1
ATOM 1756 C CA . ARG A 1 225 ? -8.295 6.124 10.418 1.00 91.56 225 ARG A CA 1
ATOM 1757 C C . ARG A 1 225 ? -8.571 5.586 11.825 1.00 91.56 225 ARG A C 1
ATOM 1759 O O . ARG A 1 225 ? -9.711 5.638 12.281 1.00 91.56 225 ARG A O 1
ATOM 1766 N N . ALA A 1 226 ? -7.544 5.146 12.548 1.00 92.81 226 ALA A N 1
ATOM 1767 C CA . ALA A 1 226 ? -7.650 4.623 13.908 1.00 92.81 226 ALA A CA 1
ATOM 1768 C C . ALA A 1 226 ? -8.131 5.681 14.908 1.00 92.81 226 ALA A C 1
ATOM 1770 O O . ALA A 1 226 ? -8.899 5.359 15.814 1.00 92.81 226 ALA A O 1
ATOM 1771 N N . ARG A 1 227 ? -7.753 6.955 14.733 1.00 89.62 227 ARG A N 1
ATOM 1772 C CA . ARG A 1 227 ? -8.323 8.068 15.511 1.00 89.62 227 ARG A CA 1
ATOM 1773 C C . ARG A 1 227 ? -9.822 8.207 15.269 1.00 89.62 227 ARG A C 1
ATOM 1775 O O . ARG A 1 227 ? -10.575 8.319 16.232 1.00 89.62 227 ARG A O 1
ATOM 1782 N N . GLY A 1 228 ? -10.251 8.180 14.005 1.00 87.19 228 GLY A N 1
ATOM 1783 C CA . GLY A 1 228 ? -11.668 8.215 13.638 1.00 87.19 228 GLY A CA 1
ATOM 1784 C C . GLY A 1 228 ? -12.450 7.046 14.236 1.00 87.19 228 GLY A C 1
ATOM 1785 O O . GLY A 1 228 ? -13.473 7.252 14.882 1.00 87.19 228 GLY A O 1
ATOM 1786 N N . LEU A 1 229 ? -11.925 5.827 14.107 1.00 90.12 229 LEU A N 1
ATOM 1787 C CA . LEU A 1 229 ? -12.535 4.635 14.693 1.00 90.12 229 LEU A CA 1
ATOM 1788 C C . LEU A 1 229 ? -12.594 4.717 16.223 1.00 90.12 229 LEU A C 1
ATOM 1790 O O . LEU A 1 229 ? -13.640 4.415 16.786 1.00 90.12 229 LEU A O 1
ATOM 1794 N N . SER A 1 230 ? -11.528 5.177 16.888 1.00 90.31 230 SER A N 1
ATOM 1795 C CA . SER A 1 230 ? -11.484 5.355 18.351 1.00 90.31 230 SER A CA 1
ATOM 1796 C C . SER A 1 230 ? -12.577 6.306 18.846 1.00 90.31 230 SER A C 1
ATOM 1798 O O . SER A 1 230 ? -13.250 6.002 19.827 1.00 90.31 230 SER A O 1
ATOM 1800 N N . LEU A 1 231 ? -12.805 7.417 18.132 1.00 87.00 231 LEU A N 1
ATOM 1801 C CA . LEU A 1 231 ? -13.903 8.346 18.420 1.00 87.00 231 LEU A CA 1
ATOM 1802 C C . LEU A 1 231 ? -15.279 7.686 18.274 1.00 87.00 231 LEU A C 1
ATOM 1804 O O . LEU A 1 231 ? -16.171 7.962 19.067 1.00 87.00 231 LEU A O 1
ATOM 1808 N N . GLN A 1 232 ? -15.467 6.811 17.283 1.00 85.12 232 GLN A N 1
ATOM 1809 C CA . GLN A 1 232 ? -16.723 6.070 17.134 1.00 85.12 232 GLN A CA 1
ATOM 1810 C C . GLN A 1 232 ? -16.913 5.051 18.263 1.00 85.12 232 GLN A C 1
ATOM 1812 O O . GLN A 1 232 ? -18.022 4.923 18.779 1.00 85.12 232 GLN A O 1
ATOM 1817 N N . GLN A 1 233 ? -15.851 4.331 18.654 1.00 85.62 233 GLN A N 1
ATOM 1818 C CA . GLN A 1 233 ? -15.941 3.312 19.709 1.00 85.62 233 GLN A CA 1
ATOM 1819 C C . GLN A 1 233 ? -16.274 3.926 21.062 1.00 85.62 233 GLN A C 1
ATOM 1821 O O . GLN A 1 233 ? -17.132 3.416 21.774 1.00 85.62 233 GLN A O 1
ATOM 1826 N N . ASP A 1 234 ? -15.583 5.011 21.404 1.00 86.19 234 ASP A N 1
ATOM 1827 C CA . ASP A 1 234 ? -15.677 5.643 22.714 1.00 86.19 234 ASP A CA 1
ATOM 1828 C C . ASP A 1 234 ? -16.498 6.929 22.648 1.00 86.19 234 ASP A C 1
ATOM 1830 O O . ASP A 1 234 ? -16.250 7.899 23.357 1.00 86.19 234 ASP A O 1
ATOM 1834 N N . SER A 1 235 ? -17.485 6.953 21.748 1.00 82.31 235 SER A N 1
ATOM 1835 C CA . SER A 1 235 ? -18.218 8.170 21.412 1.00 82.31 235 SER A CA 1
ATOM 1836 C C . SER A 1 235 ? -18.910 8.798 22.621 1.00 82.31 235 SER A C 1
ATOM 1838 O O . SER A 1 235 ? -19.101 10.010 22.619 1.00 82.31 235 SER A O 1
ATOM 1840 N N . ARG A 1 236 ? -19.286 8.002 23.633 1.00 82.62 236 ARG A N 1
ATOM 1841 C CA . ARG A 1 236 ? -19.915 8.437 24.895 1.00 82.62 236 ARG A CA 1
ATOM 1842 C C . ARG A 1 236 ? -18.911 8.718 26.024 1.00 82.62 236 ARG A C 1
ATOM 1844 O O . ARG A 1 236 ? -19.328 9.124 27.104 1.00 82.62 236 ARG A O 1
ATOM 1851 N N . GLY A 1 237 ? -17.617 8.493 25.803 1.00 83.25 237 GLY A N 1
ATOM 1852 C CA . GLY A 1 237 ? -16.581 8.737 26.800 1.00 83.25 237 GLY A CA 1
ATOM 1853 C C . GLY A 1 237 ? -16.495 10.218 27.172 1.00 83.25 237 GLY A C 1
ATOM 1854 O O . GLY A 1 237 ? -16.578 11.090 26.306 1.00 83.25 237 GLY A O 1
ATOM 1855 N N . SER A 1 238 ? -16.291 10.515 28.459 1.00 83.50 238 SER A N 1
ATOM 1856 C CA . SER A 1 238 ? -16.171 11.894 28.964 1.00 83.50 238 SER A CA 1
ATOM 1857 C C . SER A 1 238 ? -15.100 12.692 28.218 1.00 83.50 238 SER A C 1
ATOM 1859 O O . SER A 1 238 ? -15.343 13.813 27.789 1.00 83.50 238 SER A O 1
ATOM 1861 N N . TRP A 1 239 ? -13.963 12.061 27.923 1.00 84.31 239 TRP A N 1
ATOM 1862 C CA . TRP A 1 239 ? -12.861 12.698 27.203 1.00 84.31 239 TRP A CA 1
ATOM 1863 C C . TRP A 1 239 ? -13.207 13.166 25.786 1.00 84.31 239 TRP A C 1
ATOM 1865 O O . TRP A 1 239 ? -12.513 14.036 25.267 1.00 84.31 239 TRP A O 1
ATOM 1875 N N . VAL A 1 240 ? -14.221 12.573 25.145 1.00 83.31 240 VAL A N 1
ATOM 1876 C CA . VAL A 1 240 ? -14.687 12.991 23.818 1.00 83.31 240 VAL A CA 1
ATOM 1877 C C . VAL A 1 240 ? -15.483 14.290 23.919 1.00 83.31 240 VAL A C 1
ATOM 1879 O O . VAL A 1 240 ? -15.361 15.134 23.033 1.00 83.31 240 VAL A O 1
ATOM 1882 N N . ARG A 1 241 ? -16.260 14.465 24.998 1.00 76.12 241 ARG A N 1
ATOM 1883 C CA . ARG A 1 241 ? -17.000 15.707 25.282 1.00 76.12 241 ARG A CA 1
ATOM 1884 C C . ARG A 1 241 ? -16.051 16.874 25.547 1.00 76.12 241 ARG A C 1
ATOM 1886 O O . ARG A 1 241 ? -16.323 17.983 25.109 1.00 76.12 241 ARG A O 1
ATOM 1893 N N . ASP A 1 242 ? -14.914 16.590 26.176 1.00 77.50 242 ASP A N 1
ATOM 1894 C CA . ASP A 1 242 ? -13.900 17.588 26.532 1.00 77.50 242 ASP A CA 1
ATOM 1895 C C . ASP A 1 242 ? -13.007 18.021 25.348 1.00 77.50 242 ASP A C 1
ATOM 1897 O O . ASP A 1 242 ? -12.066 18.798 25.531 1.00 77.50 242 ASP A O 1
ATOM 1901 N N . LEU A 1 243 ? -13.219 17.492 24.132 1.00 75.88 243 LEU A N 1
ATOM 1902 C CA . LEU A 1 243 ? -12.401 17.863 22.975 1.00 75.88 243 LEU A CA 1
ATOM 1903 C C . LEU A 1 243 ? -12.747 19.290 22.509 1.00 75.88 243 LEU A C 1
ATOM 1905 O O . LEU A 1 243 ? -13.898 19.534 22.144 1.00 75.88 243 LEU A O 1
ATOM 1909 N N . PRO A 1 244 ? -11.766 20.214 22.435 1.00 61.19 244 PRO A N 1
ATOM 1910 C CA . PRO A 1 244 ? -12.006 21.580 21.989 1.00 61.19 244 PRO A CA 1
ATOM 1911 C C . PRO A 1 244 ? -12.444 21.564 20.524 1.00 61.19 244 PRO A C 1
ATOM 1913 O O . PRO A 1 244 ? -11.655 21.218 19.647 1.00 61.19 244 PRO A O 1
ATOM 1916 N N . ASP A 1 245 ? -13.715 21.895 20.305 1.00 55.03 245 ASP A N 1
ATOM 1917 C CA . ASP A 1 245 ? -14.399 22.100 19.031 1.00 55.03 245 ASP A CA 1
ATOM 1918 C C . ASP A 1 245 ? -14.038 21.110 17.910 1.00 55.03 245 ASP A C 1
ATOM 1920 O O . ASP A 1 245 ? -13.006 21.181 17.234 1.00 55.03 245 ASP A O 1
ATOM 1924 N N . ILE A 1 246 ? -14.981 20.219 17.612 1.00 54.69 246 ILE A N 1
ATOM 1925 C CA . ILE A 1 246 ? -14.938 19.300 16.476 1.00 54.69 246 ILE A CA 1
ATOM 1926 C C . ILE A 1 246 ? -15.146 20.085 15.153 1.00 54.69 246 ILE A C 1
ATOM 1928 O O . ILE A 1 246 ? -16.102 19.889 14.408 1.00 54.69 246 ILE A O 1
ATOM 1932 N N . LYS A 1 247 ? -14.244 21.017 14.825 1.00 48.88 247 LYS A N 1
ATOM 1933 C CA . LYS A 1 247 ? -14.265 21.752 13.555 1.00 48.88 247 LYS A CA 1
ATOM 1934 C C . LYS A 1 247 ? -13.726 20.855 12.444 1.00 48.88 247 LYS A C 1
ATOM 1936 O O . LYS A 1 247 ? -12.581 20.398 12.471 1.00 48.88 247 LYS A O 1
ATOM 1941 N N . VAL A 1 248 ? -14.572 20.587 11.455 1.00 48.25 248 VAL A N 1
ATOM 1942 C CA . VAL A 1 248 ? -14.195 19.932 10.200 1.00 48.25 248 VAL A CA 1
ATOM 1943 C C . VAL A 1 248 ? -13.731 21.035 9.252 1.00 48.25 248 VAL A C 1
ATOM 1945 O O . VAL A 1 248 ? -14.557 21.790 8.750 1.00 48.25 248 VAL A O 1
ATOM 1948 N N . ARG A 1 249 ? -12.419 21.187 9.034 1.00 47.09 249 ARG A N 1
ATOM 1949 C CA . ARG A 1 249 ? -11.910 22.159 8.051 1.00 47.09 249 ARG A CA 1
ATOM 1950 C C . ARG A 1 249 ? -11.920 21.520 6.653 1.00 47.09 249 ARG A C 1
ATOM 1952 O O . ARG A 1 249 ? -11.417 20.417 6.524 1.00 47.09 249 ARG A O 1
ATOM 1959 N N . PRO A 1 250 ? -12.436 22.172 5.600 1.00 43.56 250 PRO A N 1
ATOM 1960 C CA . PRO A 1 250 ? -12.530 21.580 4.256 1.00 43.56 250 PRO A CA 1
ATOM 1961 C C . PRO A 1 250 ? -11.195 21.519 3.487 1.00 43.56 250 PRO A C 1
ATOM 1963 O O . PRO A 1 250 ? -11.136 20.941 2.406 1.00 43.56 250 PRO A O 1
ATOM 1966 N N . LEU A 1 251 ? -10.112 22.083 4.036 1.00 43.69 251 LEU A N 1
ATOM 1967 C CA . LEU A 1 251 ? -8.865 22.368 3.311 1.00 43.69 251 LEU A CA 1
ATOM 1968 C C . LEU A 1 251 ? -8.095 21.127 2.799 1.00 43.69 251 LEU A C 1
ATOM 1970 O O . LEU A 1 251 ? -7.161 21.266 2.020 1.00 43.69 251 LEU A O 1
ATOM 1974 N N . HIS A 1 252 ? -8.474 19.909 3.196 1.00 45.94 252 HIS A N 1
ATOM 1975 C CA . HIS A 1 252 ? -7.771 18.666 2.831 1.00 45.94 252 HIS A CA 1
ATOM 1976 C C . HIS A 1 252 ? -8.006 18.210 1.375 1.00 45.94 252 HIS A C 1
ATOM 1978 O O . HIS A 1 252 ? -7.416 17.222 0.948 1.00 45.94 252 HIS A O 1
ATOM 1984 N N . LEU A 1 253 ? -8.894 18.888 0.637 1.00 44.41 253 LEU A N 1
ATOM 1985 C CA . LEU A 1 253 ? -9.353 18.500 -0.705 1.00 44.41 253 LEU A CA 1
ATOM 1986 C C . LEU A 1 253 ? -8.727 19.316 -1.849 1.00 44.41 253 LEU A C 1
ATOM 1988 O O . LEU A 1 253 ? -8.947 18.981 -3.006 1.00 44.41 253 LEU A O 1
ATOM 1992 N N . LEU A 1 254 ? -7.952 20.366 -1.557 1.00 41.38 254 LEU A N 1
ATOM 1993 C CA . LEU A 1 254 ? -7.407 21.263 -2.589 1.00 41.38 254 LEU A CA 1
ATOM 1994 C C . LEU A 1 254 ? -6.175 20.691 -3.307 1.00 41.38 254 LEU A C 1
ATOM 1996 O O . LEU A 1 254 ? -6.044 20.833 -4.516 1.00 41.38 254 LEU A O 1
ATOM 2000 N N . ILE A 1 255 ? -5.301 19.990 -2.586 1.00 47.00 255 ILE A N 1
ATOM 2001 C CA . ILE A 1 255 ? -4.049 19.443 -3.139 1.00 47.00 255 ILE A CA 1
ATOM 2002 C C . ILE A 1 255 ? -4.290 18.358 -4.218 1.00 47.00 255 ILE A C 1
ATOM 2004 O O . ILE A 1 255 ? -3.619 18.391 -5.248 1.00 47.00 255 ILE A O 1
ATOM 2008 N N . PRO A 1 256 ? -5.259 17.430 -4.071 1.00 44.41 256 PRO A N 1
ATOM 2009 C CA . PRO A 1 256 ? -5.487 16.378 -5.066 1.00 44.41 256 PRO A CA 1
ATOM 2010 C C . PRO A 1 256 ? -6.131 16.861 -6.370 1.00 44.41 256 PRO A C 1
ATOM 2012 O O . PRO A 1 256 ? -5.841 16.322 -7.434 1.00 44.41 256 PRO A O 1
ATOM 2015 N N . VAL A 1 257 ? -6.988 17.885 -6.300 1.00 43.97 257 VAL A N 1
ATOM 2016 C CA . VAL A 1 257 ? -7.666 18.456 -7.477 1.00 43.97 257 VAL A CA 1
ATOM 2017 C C . VAL A 1 257 ? -6.659 19.158 -8.391 1.00 43.97 257 VAL A C 1
ATOM 2019 O O . VAL A 1 257 ? -6.759 19.044 -9.609 1.00 43.97 257 VAL A O 1
ATOM 2022 N N . ILE A 1 258 ? -5.639 19.800 -7.813 1.00 47.72 258 ILE A N 1
ATOM 2023 C CA . ILE A 1 258 ? -4.548 20.438 -8.564 1.00 47.72 258 ILE A CA 1
ATOM 2024 C C . ILE A 1 258 ? -3.695 19.384 -9.291 1.00 47.72 258 ILE A C 1
ATOM 2026 O O . ILE A 1 258 ? -3.360 19.569 -10.457 1.00 47.72 258 ILE A O 1
ATOM 2030 N N . ALA A 1 259 ? -3.396 18.251 -8.646 1.00 39.12 259 ALA A N 1
ATOM 2031 C CA . ALA A 1 259 ? -2.606 17.177 -9.253 1.00 39.12 259 ALA A CA 1
ATOM 2032 C C . ALA A 1 259 ? -3.351 16.452 -10.392 1.00 39.12 259 ALA A C 1
ATOM 2034 O O . ALA A 1 259 ? -2.769 16.204 -11.445 1.00 39.12 259 ALA A O 1
ATOM 2035 N N . ILE A 1 260 ? -4.647 16.159 -10.218 1.00 48.22 260 ILE A N 1
ATOM 2036 C CA . ILE A 1 260 ? -5.486 15.571 -11.280 1.00 48.22 260 ILE A CA 1
ATOM 2037 C C . ILE A 1 260 ? -5.647 16.559 -12.441 1.00 48.22 260 ILE A C 1
ATOM 2039 O O . ILE A 1 260 ? -5.533 16.162 -13.599 1.00 48.22 260 ILE A O 1
ATOM 2043 N N . GLY A 1 261 ? -5.848 17.845 -12.135 1.00 45.19 261 GLY A N 1
ATOM 2044 C CA . GLY A 1 261 ? -5.897 18.909 -13.135 1.00 45.19 261 GLY A CA 1
ATOM 2045 C C . GLY A 1 261 ? -4.603 19.012 -13.943 1.00 45.19 261 GLY A C 1
ATOM 2046 O O . GLY A 1 261 ? -4.669 19.156 -15.156 1.00 45.19 261 GLY A O 1
ATOM 2047 N N . TYR A 1 262 ? -3.440 18.855 -13.306 1.00 40.47 262 TYR A N 1
ATOM 2048 C CA . TYR A 1 262 ? -2.140 18.885 -13.982 1.00 40.47 262 TYR A CA 1
ATOM 2049 C C . TYR A 1 262 ? -1.921 17.678 -14.909 1.00 40.47 262 TYR A C 1
ATOM 2051 O O . TYR A 1 262 ? -1.492 17.857 -16.045 1.00 40.47 262 TYR A O 1
ATOM 2059 N N . VAL A 1 263 ? -2.268 16.457 -14.478 1.00 39.12 263 VAL A N 1
ATOM 2060 C CA . VAL A 1 263 ? -2.155 15.248 -15.321 1.00 39.12 263 VAL A CA 1
ATOM 2061 C C . VAL A 1 263 ? -3.127 15.298 -16.502 1.00 39.12 263 VAL A C 1
ATOM 2063 O O . VAL A 1 263 ? -2.735 14.994 -17.626 1.00 39.12 263 VAL A O 1
ATOM 2066 N N . ALA A 1 264 ? -4.372 15.730 -16.276 1.00 45.03 264 ALA A N 1
ATOM 2067 C CA . ALA A 1 264 ? -5.361 15.896 -17.340 1.00 45.03 264 ALA A CA 1
ATOM 2068 C C . ALA A 1 264 ? -4.964 17.011 -18.323 1.00 45.03 264 ALA A C 1
ATOM 2070 O O . ALA A 1 264 ? -5.090 16.832 -19.531 1.00 45.03 264 ALA A O 1
ATOM 2071 N N . TYR A 1 265 ? -4.424 18.125 -17.819 1.00 44.62 265 TYR A N 1
ATOM 2072 C CA . TYR A 1 265 ? -3.888 19.211 -18.639 1.00 44.62 265 TYR A CA 1
ATOM 2073 C C . TYR A 1 265 ? -2.703 18.743 -19.487 1.00 44.62 265 TYR A C 1
ATOM 2075 O O . TYR A 1 265 ? -2.664 19.027 -20.678 1.00 44.62 265 TYR A O 1
ATOM 2083 N N . HIS A 1 266 ? -1.770 17.976 -18.919 1.00 39.91 266 HIS A N 1
ATOM 2084 C CA . HIS A 1 266 ? -0.596 17.501 -19.653 1.00 39.91 266 HIS A CA 1
ATOM 2085 C C . HIS A 1 266 ? -0.954 16.434 -20.700 1.00 39.91 266 HIS A C 1
ATOM 2087 O O . HIS A 1 266 ? -0.460 16.481 -21.824 1.00 39.91 266 HIS A O 1
ATOM 2093 N N . ALA A 1 267 ? -1.890 15.535 -20.379 1.00 45.09 267 ALA A N 1
ATOM 2094 C CA . ALA A 1 267 ? -2.431 14.569 -21.335 1.00 45.09 267 ALA A CA 1
ATOM 2095 C C . ALA A 1 267 ? -3.213 15.235 -22.484 1.00 45.09 267 ALA A C 1
ATOM 2097 O O . ALA A 1 267 ? -3.256 14.686 -23.581 1.00 45.09 267 ALA A O 1
ATOM 2098 N N . ALA A 1 268 ? -3.819 16.402 -22.239 1.00 47.84 268 ALA A N 1
ATOM 2099 C CA . ALA A 1 268 ? -4.596 17.145 -23.231 1.00 47.84 268 ALA A CA 1
ATOM 2100 C C . ALA A 1 268 ? -3.770 18.139 -24.066 1.00 47.84 268 ALA A C 1
ATOM 2102 O O . ALA A 1 268 ? -4.226 18.540 -25.130 1.00 47.84 268 ALA A O 1
ATOM 2103 N N . THR A 1 269 ? -2.588 18.554 -23.596 1.00 44.09 269 THR A N 1
ATOM 2104 C CA . THR A 1 269 ? -1.756 19.590 -24.250 1.00 44.09 269 THR A CA 1
ATOM 2105 C C . THR A 1 269 ? -0.484 19.057 -24.909 1.00 44.09 269 THR A C 1
ATOM 2107 O O . THR A 1 269 ? 0.316 19.843 -25.405 1.00 44.09 269 THR A O 1
ATOM 2110 N N . THR A 1 270 ? -0.278 17.738 -24.933 1.00 39.47 270 THR A N 1
ATOM 2111 C CA . THR A 1 270 ? 0.836 17.143 -25.684 1.00 39.47 270 THR A CA 1
ATOM 2112 C C . THR A 1 270 ? 0.404 16.940 -27.136 1.00 39.47 270 THR A C 1
ATOM 2114 O O . THR A 1 270 ? -0.394 16.042 -27.413 1.00 39.47 270 THR A O 1
ATOM 2117 N N . ASP A 1 271 ? 0.913 17.773 -28.049 1.00 37.16 271 ASP A N 1
ATOM 2118 C CA . ASP A 1 271 ? 0.730 17.599 -29.493 1.00 37.16 271 ASP A CA 1
ATOM 2119 C C . ASP A 1 271 ? 1.249 16.217 -29.916 1.00 37.16 271 ASP A C 1
ATOM 2121 O O . ASP A 1 271 ? 2.402 15.858 -29.662 1.00 37.16 271 ASP A O 1
ATOM 2125 N N . ARG A 1 272 ? 0.377 15.412 -30.532 1.00 44.97 272 ARG A N 1
ATOM 2126 C CA . ARG A 1 272 ? 0.755 14.120 -31.107 1.00 44.97 272 ARG A CA 1
ATOM 2127 C C . ARG A 1 272 ? 1.251 14.360 -32.524 1.00 44.97 272 ARG A C 1
ATOM 2129 O O . ARG A 1 272 ? 0.449 14.509 -33.438 1.00 44.97 272 ARG A O 1
ATOM 2136 N N . ILE A 1 273 ? 2.565 14.395 -32.699 1.00 47.56 273 ILE A N 1
ATOM 2137 C CA . ILE A 1 273 ? 3.147 14.026 -33.988 1.00 47.56 273 ILE A CA 1
ATOM 2138 C C . ILE A 1 273 ? 2.950 12.512 -34.091 1.00 47.56 273 ILE A C 1
ATOM 2140 O O . ILE A 1 273 ? 3.332 11.781 -33.174 1.00 47.56 273 ILE A O 1
ATOM 2144 N N . ASP A 1 274 ? 2.276 12.044 -35.141 1.00 54.16 274 ASP A N 1
ATOM 2145 C CA . ASP A 1 274 ? 2.098 10.610 -35.357 1.00 54.16 274 ASP A CA 1
ATOM 2146 C C . ASP A 1 274 ? 3.465 9.988 -35.643 1.00 54.16 274 ASP A C 1
ATOM 2148 O O . ASP A 1 274 ? 4.120 10.288 -36.641 1.00 54.16 274 ASP A O 1
ATOM 2152 N N . ILE A 1 275 ? 3.916 9.149 -34.716 1.00 60.78 275 ILE A N 1
ATOM 2153 C CA . ILE A 1 275 ? 5.185 8.446 -34.829 1.00 60.78 275 ILE A CA 1
ATOM 2154 C C . ILE A 1 275 ? 4.947 7.179 -35.643 1.00 60.78 275 ILE A C 1
ATOM 2156 O O . ILE A 1 275 ? 4.259 6.271 -35.177 1.00 60.78 275 ILE A O 1
ATOM 2160 N N . LEU A 1 276 ? 5.540 7.111 -36.831 1.00 72.38 276 LEU A N 1
ATOM 2161 C CA . LEU A 1 276 ? 5.341 6.013 -37.775 1.00 72.38 276 LEU A CA 1
ATOM 2162 C C . LEU A 1 276 ? 6.289 4.832 -37.492 1.00 72.38 276 LEU A C 1
ATOM 2164 O O . LEU A 1 276 ? 7.387 4.995 -36.953 1.00 72.38 276 LEU A O 1
ATOM 2168 N N . SER A 1 277 ? 5.888 3.625 -37.879 1.00 70.00 277 SER A N 1
ATOM 2169 C CA . SER A 1 277 ? 6.780 2.465 -38.037 1.00 70.00 277 SER A CA 1
ATOM 2170 C C . SER A 1 277 ? 7.424 2.439 -39.436 1.00 70.00 277 SER A C 1
ATOM 2172 O O . SER A 1 277 ? 6.922 3.096 -40.350 1.00 70.00 277 SER A O 1
ATOM 2174 N N . PRO A 1 278 ? 8.525 1.693 -39.650 1.00 73.38 278 PRO A N 1
ATOM 2175 C CA . PRO A 1 278 ? 9.093 1.458 -40.975 1.00 73.38 278 PRO A CA 1
ATOM 2176 C C . PRO A 1 278 ? 8.061 0.999 -42.015 1.00 73.38 278 PRO A C 1
ATOM 2178 O O . PRO A 1 278 ? 7.995 1.565 -43.101 1.00 73.38 278 PRO A O 1
ATOM 2181 N N . THR A 1 279 ? 7.191 0.053 -41.671 1.00 76.06 279 THR A N 1
ATOM 2182 C CA . THR A 1 279 ? 6.131 -0.439 -42.561 1.00 76.06 279 THR A CA 1
ATOM 2183 C C . THR A 1 279 ? 5.149 0.668 -42.939 1.00 76.06 279 THR A C 1
ATOM 2185 O O . THR A 1 279 ? 4.824 0.840 -44.112 1.00 76.06 279 THR A O 1
ATOM 2188 N N . GLU A 1 280 ? 4.695 1.461 -41.965 1.00 73.50 280 GLU A N 1
ATOM 2189 C CA . GLU A 1 280 ? 3.783 2.588 -42.212 1.00 73.50 280 GLU A CA 1
ATOM 2190 C C . GLU A 1 280 ? 4.454 3.702 -43.020 1.00 73.50 280 GLU A C 1
ATOM 2192 O O . GLU A 1 280 ? 3.803 4.358 -43.833 1.00 73.50 280 GLU A O 1
ATOM 2197 N N . LEU A 1 281 ? 5.762 3.893 -42.836 1.00 72.94 281 LEU A N 1
ATOM 2198 C CA . LEU A 1 281 ? 6.541 4.876 -43.575 1.00 72.94 281 LEU A CA 1
ATOM 2199 C C . LEU A 1 281 ? 6.728 4.477 -45.044 1.00 72.94 281 LEU A C 1
ATOM 2201 O O . LEU A 1 281 ? 6.664 5.343 -45.911 1.00 72.94 281 LEU A O 1
ATOM 2205 N N . VAL A 1 282 ? 6.931 3.185 -45.323 1.00 71.12 282 VAL A N 1
ATOM 2206 C CA . VAL A 1 282 ? 7.007 2.640 -46.691 1.00 71.12 282 VAL A CA 1
ATOM 2207 C C . VAL A 1 282 ? 5.630 2.634 -47.363 1.00 71.12 282 VAL A C 1
ATOM 2209 O O . VAL A 1 282 ? 5.532 2.897 -48.560 1.00 71.12 282 VAL A O 1
ATOM 2212 N N . ALA A 1 283 ? 4.561 2.356 -46.608 1.00 66.81 283 ALA A N 1
ATOM 2213 C CA . ALA A 1 283 ? 3.190 2.341 -47.119 1.00 66.81 283 ALA A CA 1
ATOM 2214 C C . ALA A 1 283 ? 2.606 3.749 -47.358 1.00 66.81 283 ALA A C 1
ATOM 2216 O O . ALA A 1 283 ? 1.687 3.909 -48.164 1.00 66.81 283 ALA A O 1
ATOM 2217 N N . GLY A 1 284 ? 3.111 4.767 -46.655 1.00 62.81 284 GLY A N 1
ATOM 2218 C CA . GLY A 1 284 ? 2.712 6.164 -46.810 1.00 62.81 284 GLY A CA 1
ATOM 2219 C C . GLY A 1 284 ? 3.534 6.925 -47.858 1.00 62.81 284 GLY A C 1
ATOM 2220 O O . GLY A 1 284 ? 4.641 6.547 -48.217 1.00 62.81 284 GLY A O 1
ATOM 2221 N N . SER A 1 285 ? 3.018 8.066 -48.328 1.00 54.75 285 SER A N 1
ATOM 2222 C CA . SER A 1 285 ? 3.790 9.049 -49.116 1.00 54.75 285 SER A CA 1
ATOM 2223 C C . SER A 1 285 ? 3.903 10.398 -48.389 1.00 54.75 285 SER A C 1
ATOM 2225 O O . SER A 1 285 ? 3.392 11.402 -48.889 1.00 54.75 285 SER A O 1
ATOM 2227 N N . PRO A 1 286 ? 4.506 10.462 -47.187 1.00 57.97 286 PRO A N 1
ATOM 2228 C CA . PRO A 1 286 ? 4.669 11.729 -46.485 1.00 57.97 286 PRO A CA 1
ATOM 2229 C C . PRO A 1 286 ? 5.706 12.615 -47.197 1.00 57.97 286 PRO A C 1
ATOM 2231 O O . PRO A 1 286 ? 6.863 12.235 -47.367 1.00 57.97 286 PRO A O 1
ATOM 2234 N N . THR A 1 287 ? 5.292 13.816 -47.607 1.00 56.41 287 THR A N 1
ATOM 2235 C CA . THR A 1 287 ? 6.126 14.815 -48.308 1.00 56.41 287 THR A CA 1
ATOM 2236 C C . THR A 1 287 ? 6.865 15.791 -47.375 1.00 56.41 287 THR A C 1
ATOM 2238 O O . THR A 1 287 ? 7.579 16.671 -47.854 1.00 56.41 287 THR A O 1
ATOM 2241 N N . GLU A 1 288 ? 6.715 15.653 -46.053 1.00 64.56 288 GLU A N 1
ATOM 2242 C CA . GLU A 1 288 ? 7.251 16.569 -45.030 1.00 64.56 288 GLU A CA 1
ATOM 2243 C C . GLU A 1 288 ? 8.256 15.903 -44.064 1.00 64.56 288 GLU A C 1
ATOM 2245 O O . GLU A 1 288 ? 8.742 14.798 -44.295 1.00 64.56 288 GLU A O 1
ATOM 2250 N N . GLN A 1 289 ? 8.632 16.629 -43.004 1.00 67.50 289 GLN A N 1
ATOM 2251 C CA . GLN A 1 289 ? 9.466 16.142 -41.909 1.00 67.50 289 GLN A CA 1
ATOM 2252 C C . GLN A 1 289 ? 8.762 14.968 -41.210 1.00 67.50 289 GLN A C 1
ATOM 2254 O O . GLN A 1 289 ? 7.652 15.112 -40.711 1.00 67.50 289 GLN A O 1
ATOM 2259 N N . ILE A 1 290 ? 9.411 13.807 -41.198 1.00 75.06 290 ILE A N 1
ATOM 2260 C CA . ILE A 1 290 ? 8.878 12.547 -40.671 1.00 75.06 290 ILE A CA 1
ATOM 2261 C C . ILE A 1 290 ? 9.509 12.208 -39.325 1.00 75.06 290 ILE A C 1
ATOM 2263 O O . ILE A 1 290 ? 10.683 12.504 -39.092 1.00 75.06 290 ILE A O 1
ATOM 2267 N N . GLU A 1 291 ? 8.736 11.545 -38.470 1.00 77.31 291 GLU A N 1
ATOM 2268 C CA . GLU A 1 291 ? 9.161 10.984 -37.190 1.00 77.31 291 GLU A CA 1
ATOM 2269 C C . GLU A 1 291 ? 8.803 9.494 -37.179 1.00 77.31 291 GLU A C 1
ATOM 2271 O O . GLU A 1 291 ? 7.639 9.134 -37.353 1.00 77.31 291 GLU A O 1
ATOM 2276 N N . PHE A 1 292 ? 9.798 8.613 -37.040 1.00 78.12 292 PHE A N 1
ATOM 2277 C CA . PHE A 1 292 ? 9.563 7.169 -37.067 1.00 78.12 292 PHE A CA 1
ATOM 2278 C C . PHE A 1 292 ? 10.454 6.391 -36.088 1.00 78.12 292 PHE A C 1
ATOM 2280 O O . PHE A 1 292 ? 11.504 6.876 -35.645 1.00 78.12 292 PHE A O 1
ATOM 2287 N N . ARG A 1 293 ? 10.014 5.180 -35.716 1.00 81.00 293 ARG A N 1
ATOM 2288 C CA . ARG A 1 293 ? 10.684 4.308 -34.734 1.00 81.00 293 ARG A CA 1
ATOM 2289 C C . ARG A 1 293 ? 10.873 2.889 -35.249 1.00 81.00 293 ARG A C 1
ATOM 2291 O O . ARG A 1 293 ? 9.912 2.269 -35.678 1.00 81.00 293 ARG A O 1
ATOM 2298 N N . GLY A 1 294 ? 12.078 2.342 -35.103 1.00 77.69 294 GLY A N 1
ATOM 2299 C CA . GLY A 1 294 ? 12.372 0.943 -35.440 1.00 77.69 294 GLY A CA 1
ATOM 2300 C C . GLY A 1 294 ? 13.648 0.423 -34.774 1.00 77.69 294 GLY A C 1
ATOM 2301 O O . GLY A 1 294 ? 14.338 1.168 -34.076 1.00 77.69 294 GLY A O 1
ATOM 2302 N N . ASN A 1 295 ? 13.932 -0.868 -34.925 1.00 82.06 295 ASN A N 1
ATOM 2303 C CA . ASN A 1 295 ? 15.089 -1.548 -34.352 1.00 82.06 295 ASN A CA 1
ATOM 2304 C C . ASN A 1 295 ? 16.324 -1.332 -35.226 1.00 82.06 295 ASN A C 1
ATOM 2306 O O . ASN A 1 295 ? 16.294 -1.541 -36.430 1.00 82.06 295 ASN A O 1
ATOM 2310 N N . VAL A 1 296 ? 17.443 -0.948 -34.627 1.00 84.94 296 VAL A N 1
ATOM 2311 C CA . VAL A 1 296 ? 18.722 -0.799 -35.318 1.00 84.94 296 VAL A CA 1
ATOM 2312 C C . VAL A 1 296 ? 19.302 -2.179 -35.602 1.00 84.94 296 VAL A C 1
ATOM 2314 O O . VAL A 1 296 ? 19.724 -2.873 -34.686 1.00 84.94 296 VAL A O 1
ATOM 2317 N N . GLU A 1 297 ? 19.394 -2.573 -36.862 1.00 86.94 297 GLU A N 1
ATOM 2318 C CA . GLU A 1 297 ? 19.986 -3.852 -37.272 1.00 86.94 297 GLU A CA 1
ATOM 2319 C C . GLU A 1 297 ? 21.501 -3.750 -37.435 1.00 86.94 297 GLU A C 1
ATOM 2321 O O . GLU A 1 297 ? 22.261 -4.617 -37.005 1.00 86.94 297 GLU A O 1
ATOM 2326 N N . SER A 1 298 ? 21.961 -2.658 -38.042 1.00 90.06 298 SER A N 1
ATOM 2327 C CA . SER A 1 298 ? 23.378 -2.436 -38.312 1.00 90.06 298 SER A CA 1
ATOM 2328 C C . SER A 1 298 ? 23.704 -0.953 -38.343 1.00 90.06 298 SER A C 1
ATOM 2330 O O . SER A 1 298 ? 22.897 -0.150 -38.806 1.00 90.06 298 SER A O 1
ATOM 2332 N N . ILE A 1 299 ? 24.914 -0.610 -37.904 1.00 90.38 299 ILE A N 1
ATOM 2333 C CA . ILE A 1 299 ? 25.462 0.744 -37.967 1.00 90.38 299 ILE A CA 1
ATOM 2334 C C . ILE A 1 299 ? 26.784 0.665 -38.728 1.00 90.38 299 ILE A C 1
ATOM 2336 O O . ILE A 1 299 ? 27.727 0.027 -38.261 1.00 90.38 299 ILE A O 1
ATOM 2340 N N . GLN A 1 300 ? 26.861 1.325 -39.879 1.00 92.62 300 GLN A N 1
ATOM 2341 C CA . GLN A 1 300 ? 28.104 1.543 -40.616 1.00 92.62 300 GLN A CA 1
ATOM 2342 C C . GLN A 1 300 ? 28.484 3.015 -40.487 1.00 92.62 300 GLN A C 1
ATOM 2344 O O . GLN A 1 300 ? 27.639 3.895 -40.628 1.00 92.62 300 GLN A O 1
ATOM 2349 N N . SER A 1 301 ? 29.737 3.288 -40.137 1.00 90.12 301 SER A N 1
ATOM 2350 C CA . SER A 1 301 ? 30.216 4.645 -39.869 1.00 90.12 301 SER A CA 1
ATOM 2351 C C . SER A 1 301 ? 31.446 4.936 -40.709 1.00 90.12 301 SER A C 1
ATOM 2353 O O . SER A 1 301 ? 32.424 4.196 -40.623 1.00 90.12 301 SER A O 1
ATOM 2355 N N . ASP A 1 302 ? 31.401 6.029 -41.461 1.00 89.69 302 ASP A N 1
ATOM 2356 C CA . ASP A 1 302 ? 32.535 6.593 -42.184 1.00 89.69 302 ASP A CA 1
ATOM 2357 C C . ASP A 1 302 ? 32.752 8.037 -41.710 1.00 89.69 302 ASP A C 1
ATOM 2359 O O . ASP A 1 302 ? 32.040 8.975 -42.081 1.00 89.69 302 ASP A O 1
ATOM 2363 N N . GLY A 1 303 ? 33.684 8.210 -40.770 1.00 87.44 303 GLY A N 1
ATOM 2364 C CA . GLY A 1 303 ? 33.918 9.488 -40.102 1.00 87.44 303 GLY A CA 1
ATOM 2365 C C . GLY A 1 303 ? 32.676 10.008 -39.366 1.00 87.44 303 GLY A C 1
ATOM 2366 O O . GLY A 1 303 ? 32.290 9.469 -38.331 1.00 87.44 303 GLY A O 1
ATOM 2367 N N . ASN A 1 304 ? 32.088 11.090 -39.884 1.00 88.19 304 ASN A N 1
ATOM 2368 C CA . ASN A 1 304 ? 30.908 11.763 -39.321 1.00 88.19 304 ASN A CA 1
ATOM 2369 C C . ASN A 1 304 ? 29.618 11.455 -40.110 1.00 88.19 304 ASN A C 1
ATOM 2371 O O . ASN A 1 304 ? 28.615 12.146 -39.935 1.00 88.19 304 ASN A O 1
ATOM 2375 N N . GLN A 1 305 ? 29.672 10.481 -41.022 1.00 90.44 305 GLN A N 1
ATOM 2376 C CA . GLN A 1 305 ? 28.542 9.983 -41.799 1.00 90.44 305 GLN A CA 1
ATOM 2377 C C . GLN A 1 305 ? 28.209 8.564 -41.344 1.00 90.44 305 GLN A C 1
ATOM 2379 O O . GLN A 1 305 ? 29.092 7.714 -41.207 1.00 90.44 305 GLN A O 1
ATOM 2384 N N . HIS A 1 306 ? 26.929 8.308 -41.104 1.00 91.50 306 HIS A N 1
ATOM 2385 C CA . HIS A 1 306 ? 26.452 7.050 -40.554 1.00 91.50 306 HIS A CA 1
ATOM 2386 C C . HIS A 1 306 ? 25.298 6.511 -41.394 1.00 91.50 306 HIS A C 1
ATOM 2388 O O . HIS A 1 306 ? 24.316 7.214 -41.624 1.00 91.50 306 HIS A O 1
ATOM 2394 N N . GLN A 1 307 ? 25.413 5.253 -41.815 1.00 92.12 307 GLN A N 1
ATOM 2395 C CA . GLN A 1 307 ? 24.341 4.492 -42.448 1.00 92.12 307 GLN A CA 1
ATOM 2396 C C . GLN A 1 307 ? 23.808 3.477 -41.444 1.00 92.12 307 GLN A C 1
ATOM 2398 O O . GLN A 1 307 ? 24.540 2.616 -40.945 1.00 92.12 307 GLN A O 1
ATOM 2403 N N . ILE A 1 308 ? 22.537 3.624 -41.096 1.00 91.56 308 ILE A N 1
ATOM 2404 C CA . ILE A 1 308 ? 21.902 2.927 -39.986 1.00 91.56 308 ILE A CA 1
ATOM 2405 C C . ILE A 1 308 ? 20.696 2.196 -40.550 1.00 91.56 308 ILE A C 1
ATOM 2407 O O . ILE A 1 308 ? 19.741 2.819 -41.003 1.00 91.56 308 ILE A O 1
ATOM 2411 N N . LEU A 1 309 ? 20.742 0.870 -40.536 1.00 91.25 309 LEU A N 1
ATOM 2412 C CA . LEU A 1 309 ? 19.619 0.061 -40.988 1.00 91.25 309 LEU A CA 1
ATOM 2413 C C . LEU A 1 309 ? 18.629 -0.071 -39.834 1.00 91.25 309 LEU A C 1
ATOM 2415 O O . LEU A 1 309 ? 18.996 -0.596 -38.781 1.00 91.25 309 LEU A O 1
ATOM 2419 N N . VAL A 1 310 ? 17.407 0.416 -40.026 1.00 87.62 310 VAL A N 1
ATOM 2420 C CA . VAL A 1 310 ? 16.343 0.419 -39.019 1.00 87.62 310 VAL A CA 1
ATOM 2421 C C . VAL A 1 310 ? 15.174 -0.429 -39.518 1.00 87.62 310 VAL A C 1
ATOM 2423 O O . VAL A 1 310 ? 14.689 -0.204 -40.621 1.00 87.62 310 VAL A O 1
ATOM 2426 N N . SER A 1 311 ? 14.732 -1.404 -38.732 1.00 84.75 311 SER A N 1
ATOM 2427 C CA . SER A 1 311 ? 13.708 -2.389 -39.095 1.00 84.75 311 SER A CA 1
ATOM 2428 C C . SER A 1 311 ? 12.486 -2.357 -38.182 1.00 84.75 311 SER A C 1
ATOM 2430 O O . SER A 1 311 ? 12.535 -1.870 -37.051 1.00 84.75 311 SER A O 1
ATOM 2432 N N . ASP A 1 312 ? 11.388 -2.927 -38.657 1.00 80.69 312 ASP A N 1
ATOM 2433 C CA . ASP A 1 312 ? 10.332 -3.478 -37.811 1.00 80.69 312 ASP A CA 1
ATOM 2434 C C . ASP A 1 312 ? 10.112 -4.963 -38.152 1.00 80.69 312 ASP A C 1
ATOM 2436 O O . ASP A 1 312 ? 11.014 -5.619 -38.679 1.00 80.69 312 ASP A O 1
ATOM 2440 N N . ASP A 1 313 ? 8.944 -5.512 -37.811 1.00 72.62 313 ASP A N 1
ATOM 2441 C CA . ASP A 1 313 ? 8.623 -6.922 -38.041 1.00 72.62 313 ASP A CA 1
ATOM 2442 C C . ASP A 1 313 ? 8.497 -7.292 -39.535 1.00 72.62 313 ASP A C 1
ATOM 2444 O O . ASP A 1 313 ? 8.540 -8.481 -39.861 1.00 72.62 313 ASP A O 1
ATOM 2448 N N . ALA A 1 314 ? 8.344 -6.317 -40.444 1.00 76.12 314 ALA A N 1
ATOM 2449 C CA . ALA A 1 314 ? 8.072 -6.564 -41.862 1.00 76.12 314 ALA A CA 1
ATOM 2450 C C . ALA A 1 314 ? 9.045 -5.862 -42.825 1.00 76.12 314 ALA A C 1
ATOM 2452 O O . ALA A 1 314 ? 9.411 -6.455 -43.839 1.00 76.12 314 ALA A O 1
ATOM 2453 N N . GLU A 1 315 ? 9.498 -4.646 -42.517 1.00 82.88 315 GLU A N 1
ATOM 2454 C CA . GLU A 1 315 ? 10.266 -3.796 -43.430 1.00 82.88 315 GLU A CA 1
ATOM 2455 C C . GLU A 1 315 ? 11.589 -3.305 -42.831 1.00 82.88 315 GLU A C 1
ATOM 2457 O O . GLU A 1 315 ? 11.802 -3.271 -41.615 1.00 82.88 315 GLU A O 1
ATOM 2462 N N . LYS A 1 316 ? 12.513 -2.905 -43.713 1.00 87.12 316 LYS A N 1
ATOM 2463 C CA . LYS A 1 316 ? 13.805 -2.313 -43.335 1.00 87.12 316 LYS A CA 1
ATOM 2464 C C . LYS A 1 316 ? 14.054 -1.029 -44.105 1.00 87.12 316 LYS A C 1
ATOM 2466 O O . LYS A 1 316 ? 13.964 -1.002 -45.327 1.00 87.12 316 LYS A O 1
ATOM 2471 N N . ILE A 1 317 ? 14.453 0.011 -43.386 1.00 87.81 317 ILE A N 1
ATOM 2472 C CA . ILE A 1 317 ? 14.705 1.341 -43.929 1.00 87.81 317 ILE A CA 1
ATOM 2473 C C . ILE A 1 317 ? 16.140 1.747 -43.640 1.00 87.81 317 ILE A C 1
ATOM 2475 O O . ILE A 1 317 ? 16.635 1.631 -42.516 1.00 87.81 317 ILE A O 1
ATOM 2479 N N . MET A 1 318 ? 16.809 2.251 -44.673 1.00 91.12 318 MET A N 1
ATOM 2480 C CA . MET A 1 318 ? 18.136 2.831 -44.525 1.00 91.12 318 MET A CA 1
ATOM 2481 C C . MET A 1 318 ? 18.023 4.263 -44.008 1.00 91.12 318 MET A C 1
ATOM 2483 O O . MET A 1 318 ? 17.353 5.095 -44.615 1.00 91.12 318 MET A O 1
ATOM 2487 N N . VAL A 1 319 ? 18.711 4.565 -42.912 1.00 91.44 319 VAL A N 1
ATOM 2488 C CA . VAL A 1 319 ? 18.778 5.901 -42.320 1.00 91.44 319 VAL A CA 1
ATOM 2489 C C . VAL A 1 319 ? 20.180 6.457 -42.487 1.00 91.44 319 VAL A C 1
ATOM 2491 O O . VAL A 1 319 ? 21.141 5.921 -41.936 1.00 91.44 319 VAL A O 1
ATOM 2494 N N . ASN A 1 320 ? 20.288 7.563 -43.210 1.00 92.44 320 ASN A N 1
ATOM 2495 C CA . ASN A 1 320 ? 21.524 8.316 -43.354 1.00 92.44 320 ASN A CA 1
ATOM 2496 C C . ASN A 1 320 ? 21.541 9.432 -42.306 1.00 92.44 320 ASN A C 1
ATOM 2498 O O . ASN A 1 320 ? 20.637 10.269 -42.268 1.00 92.44 320 ASN A O 1
ATOM 2502 N N . PHE A 1 321 ? 22.562 9.459 -41.455 1.00 92.06 321 PHE A N 1
ATOM 2503 C CA . PHE A 1 321 ? 22.727 10.470 -40.415 1.00 92.06 321 PHE A CA 1
ATOM 2504 C C . PHE A 1 321 ? 24.127 11.084 -40.470 1.00 92.06 321 PHE A C 1
ATOM 2506 O O . PHE A 1 321 ? 25.131 10.376 -40.401 1.00 92.06 321 PHE A O 1
ATOM 2513 N N . ALA A 1 322 ? 24.184 12.413 -40.553 1.00 90.50 322 ALA A N 1
ATOM 2514 C CA . ALA A 1 322 ? 25.422 13.181 -40.532 1.00 90.50 322 ALA A CA 1
ATOM 2515 C C . ALA A 1 322 ? 25.577 13.879 -39.176 1.00 90.50 322 ALA A C 1
ATOM 2517 O O . ALA A 1 322 ? 24.794 14.764 -38.833 1.00 90.50 322 ALA A O 1
ATOM 2518 N N . GLY A 1 323 ? 26.597 13.515 -38.403 1.00 87.75 323 GLY A N 1
ATOM 2519 C CA . GLY A 1 323 ? 26.837 14.095 -37.085 1.00 87.75 323 GLY A CA 1
ATOM 2520 C C . GLY A 1 323 ? 27.276 13.074 -36.050 1.00 87.75 323 GLY A C 1
ATOM 2521 O O . GLY A 1 323 ? 27.413 11.888 -36.313 1.00 87.75 323 GLY A O 1
ATOM 2522 N N . LYS A 1 324 ? 27.471 13.541 -34.818 1.00 86.00 324 LYS A N 1
ATOM 2523 C CA . LYS A 1 324 ? 27.911 12.678 -33.723 1.00 86.00 324 LYS A CA 1
ATOM 2524 C C . LYS A 1 324 ? 26.788 11.734 -33.290 1.00 86.00 324 LYS A C 1
ATOM 2526 O O . LYS A 1 324 ? 25.792 12.183 -32.725 1.00 86.00 324 LYS A O 1
ATOM 2531 N N . LEU A 1 325 ? 26.993 10.433 -33.478 1.00 82.06 325 LEU A N 1
ATOM 2532 C CA . LEU A 1 325 ? 26.083 9.400 -32.982 1.00 82.06 325 LEU A CA 1
ATOM 2533 C C . LEU A 1 325 ? 25.889 9.462 -31.450 1.00 82.06 325 LEU A C 1
ATOM 2535 O O . LEU A 1 325 ? 26.864 9.647 -30.706 1.00 82.06 325 LEU A O 1
ATOM 2539 N N . PRO A 1 326 ? 24.658 9.245 -30.945 1.00 75.19 326 PRO A N 1
ATOM 2540 C CA . PRO A 1 326 ? 24.416 9.049 -29.521 1.00 75.19 326 PRO A CA 1
ATOM 2541 C C . PRO A 1 326 ? 25.219 7.856 -28.992 1.00 75.19 326 PRO A C 1
ATOM 2543 O O . PRO A 1 326 ? 25.189 6.773 -29.573 1.00 75.19 326 PRO A O 1
ATOM 2546 N N . LYS A 1 327 ? 25.891 8.014 -27.844 1.00 74.62 327 LYS A N 1
ATOM 2547 C CA . LYS A 1 327 ? 26.709 6.943 -27.229 1.00 74.62 327 LYS A CA 1
ATOM 2548 C C . LYS A 1 327 ? 25.903 5.679 -26.892 1.00 74.62 327 LYS A C 1
ATOM 2550 O O . LYS A 1 327 ? 26.482 4.615 -26.686 1.00 74.62 327 LYS A O 1
ATOM 2555 N N . GLN A 1 328 ? 24.589 5.823 -26.759 1.00 67.88 328 GLN A N 1
ATOM 2556 C CA . GLN A 1 328 ? 23.647 4.773 -26.396 1.00 67.88 328 GLN A CA 1
ATOM 2557 C C . GLN A 1 328 ? 23.108 3.998 -27.608 1.00 67.88 328 GLN A C 1
ATOM 2559 O O . GLN A 1 328 ? 22.479 2.965 -27.403 1.00 67.88 328 GLN A O 1
ATOM 2564 N N . LEU A 1 329 ? 23.340 4.456 -28.847 1.00 76.50 329 LEU A N 1
ATOM 2565 C CA . LEU A 1 329 ? 22.831 3.776 -30.041 1.00 76.50 329 LEU A CA 1
ATOM 2566 C C . LEU A 1 329 ? 23.648 2.507 -30.311 1.00 76.50 329 LEU A C 1
ATOM 2568 O O . LEU A 1 329 ? 24.873 2.565 -30.431 1.00 76.50 329 LEU A O 1
ATOM 2572 N N . ARG A 1 330 ? 22.980 1.354 -30.378 1.00 78.00 330 ARG A N 1
ATOM 2573 C CA . ARG A 1 330 ? 23.597 0.035 -30.589 1.00 78.00 330 ARG A CA 1
ATOM 2574 C C . ARG A 1 330 ? 22.707 -0.823 -31.479 1.00 78.00 330 ARG A C 1
ATOM 2576 O O . ARG A 1 330 ? 21.522 -0.541 -31.619 1.00 78.00 330 ARG A O 1
ATOM 2583 N N . THR A 1 331 ? 23.270 -1.881 -32.052 1.00 78.69 331 THR A N 1
ATOM 2584 C CA . THR A 1 331 ? 22.483 -2.905 -32.746 1.00 78.69 331 THR A CA 1
ATOM 2585 C C . THR A 1 331 ? 21.492 -3.570 -31.781 1.00 78.69 331 THR A C 1
ATOM 2587 O O . THR A 1 331 ? 21.767 -3.714 -30.588 1.00 78.69 331 THR A O 1
ATOM 2590 N N . HIS A 1 332 ? 20.324 -3.942 -32.298 1.00 66.62 332 HIS A N 1
ATOM 2591 C CA . HIS A 1 332 ? 19.147 -4.470 -31.601 1.00 66.62 332 HIS A CA 1
ATOM 2592 C C . HIS A 1 332 ? 18.488 -3.520 -30.585 1.00 66.62 332 HIS A C 1
ATOM 2594 O O . HIS A 1 332 ? 17.698 -3.959 -29.750 1.00 66.62 332 HIS A O 1
ATOM 2600 N N . TRP A 1 333 ? 18.807 -2.223 -30.630 1.00 70.75 333 TRP A N 1
ATOM 2601 C CA . TRP A 1 333 ? 18.122 -1.185 -29.852 1.00 70.75 333 TRP A CA 1
ATOM 2602 C C . TRP A 1 333 ? 17.137 -0.423 -30.723 1.00 70.75 333 TRP A C 1
ATOM 2604 O O . TRP A 1 333 ? 17.229 -0.445 -31.942 1.00 70.75 333 TRP A O 1
ATOM 2614 N N . GLY A 1 334 ? 16.225 0.308 -30.097 1.00 72.12 334 GLY A N 1
ATOM 2615 C CA . GLY A 1 334 ? 15.393 1.249 -30.822 1.00 72.12 334 GLY A CA 1
ATOM 2616 C C . GLY A 1 334 ? 16.173 2.442 -31.354 1.00 72.12 334 GLY A C 1
ATOM 2617 O O . GLY A 1 334 ? 17.128 2.934 -30.753 1.00 72.12 334 GLY A O 1
ATOM 2618 N N . ALA A 1 335 ? 15.708 2.979 -32.462 1.00 79.38 335 ALA A N 1
ATOM 2619 C CA . ALA A 1 335 ? 16.070 4.303 -32.918 1.00 79.38 335 ALA A CA 1
ATOM 2620 C C . ALA A 1 335 ? 14.806 5.145 -33.004 1.00 79.38 335 ALA A C 1
ATOM 2622 O O . ALA A 1 335 ? 13.803 4.707 -33.564 1.00 79.38 335 ALA A O 1
ATOM 2623 N N . HIS A 1 336 ? 14.866 6.352 -32.443 1.00 79.12 336 HIS A N 1
ATOM 2624 C CA . HIS A 1 336 ? 13.982 7.427 -32.854 1.00 79.12 336 HIS A CA 1
ATOM 2625 C C . HIS A 1 336 ? 14.663 8.176 -33.973 1.00 79.12 336 HIS A C 1
ATOM 2627 O O . HIS A 1 336 ? 15.789 8.644 -33.783 1.00 79.12 336 HIS A O 1
ATOM 2633 N N . VAL A 1 337 ? 13.987 8.331 -35.097 1.00 81.06 337 VAL A N 1
ATOM 2634 C CA . VAL A 1 337 ? 14.544 9.046 -36.231 1.00 81.06 337 VAL A CA 1
ATOM 2635 C C . VAL A 1 337 ? 13.578 10.145 -36.621 1.00 81.06 337 VAL A C 1
ATOM 2637 O O . VAL A 1 337 ? 12.408 9.885 -36.885 1.00 81.06 337 VAL A O 1
ATOM 2640 N N . THR A 1 338 ? 14.087 11.372 -36.682 1.00 83.88 338 THR A N 1
ATOM 2641 C CA . THR A 1 338 ? 13.379 12.484 -37.323 1.00 83.88 338 THR A CA 1
ATOM 2642 C C . THR A 1 338 ? 14.153 12.889 -38.561 1.00 83.88 338 THR A C 1
ATOM 2644 O O . THR A 1 338 ? 15.380 13.009 -38.517 1.00 83.88 338 THR A O 1
ATOM 2647 N N . GLY A 1 339 ? 13.476 13.093 -39.682 1.00 85.81 339 GLY A N 1
ATOM 2648 C CA . GLY A 1 339 ? 14.174 13.305 -40.942 1.00 85.81 339 GLY A CA 1
ATOM 2649 C C . GLY A 1 339 ? 13.258 13.628 -42.100 1.00 85.81 339 GLY A C 1
ATOM 2650 O O . GLY A 1 339 ? 12.127 14.061 -41.912 1.00 85.81 339 GLY A O 1
ATOM 2651 N N . LYS A 1 340 ? 13.772 13.433 -43.309 1.00 85.00 340 LYS A N 1
ATOM 2652 C CA . LYS A 1 340 ? 13.008 13.528 -44.552 1.00 85.00 340 LYS A CA 1
ATOM 2653 C C . LYS A 1 340 ? 13.173 12.241 -45.341 1.00 85.00 340 LYS A C 1
ATOM 2655 O O . LYS A 1 340 ? 14.290 11.732 -45.460 1.00 85.00 340 LYS A O 1
ATOM 2660 N N . LEU A 1 341 ? 12.065 11.735 -45.873 1.00 81.69 341 LEU A N 1
ATOM 2661 C CA . LEU A 1 341 ? 12.071 10.572 -46.748 1.00 81.69 341 LEU A CA 1
ATOM 2662 C C . LEU A 1 341 ? 12.785 10.921 -48.063 1.00 81.69 341 LEU A C 1
ATOM 2664 O O . LEU A 1 341 ? 12.515 11.955 -48.674 1.00 81.69 341 LEU A O 1
ATOM 2668 N N . GLN A 1 342 ? 13.688 10.052 -48.496 1.00 78.62 342 GLN A N 1
ATOM 2669 C CA . GLN A 1 342 ? 14.358 10.091 -49.786 1.00 78.62 342 GLN A CA 1
ATOM 2670 C C . GLN A 1 342 ? 13.994 8.815 -50.550 1.00 78.62 342 GLN A C 1
ATOM 2672 O O . GLN A 1 342 ? 14.319 7.698 -50.140 1.00 78.62 342 GLN A O 1
ATOM 2677 N N . SER A 1 343 ? 13.285 8.993 -51.662 1.00 65.94 343 SER A N 1
ATOM 2678 C CA . SER A 1 343 ? 12.909 7.906 -52.566 1.00 65.94 343 SER A CA 1
ATOM 2679 C C . SER A 1 343 ? 13.895 7.865 -53.728 1.00 65.94 343 SER A C 1
ATOM 2681 O O . SER A 1 343 ? 13.702 8.579 -54.706 1.00 65.94 343 SER A O 1
ATOM 2683 N N . ASP A 1 344 ? 14.941 7.044 -53.626 1.00 55.72 344 ASP A N 1
ATOM 2684 C CA . ASP A 1 344 ? 15.853 6.777 -54.743 1.00 55.72 344 ASP A CA 1
ATOM 2685 C C . ASP A 1 344 ? 15.768 5.297 -55.142 1.00 55.72 344 ASP A C 1
ATOM 2687 O O . ASP A 1 344 ? 16.014 4.392 -54.346 1.00 55.72 344 ASP A O 1
ATOM 2691 N N . SER A 1 345 ? 15.429 5.041 -56.410 1.00 47.91 345 SER A N 1
ATOM 2692 C CA . SER A 1 345 ? 15.574 3.733 -57.076 1.00 47.91 345 SER A CA 1
ATOM 2693 C C . SER A 1 345 ? 15.011 2.509 -56.323 1.00 47.91 345 SER A C 1
ATOM 2695 O O . SER A 1 345 ? 15.655 1.467 -56.244 1.00 47.91 345 SER A O 1
ATOM 2697 N N . GLY A 1 346 ? 13.785 2.609 -55.800 1.00 54.09 346 GLY A N 1
ATOM 2698 C CA . GLY A 1 346 ? 12.998 1.450 -55.351 1.00 54.09 346 GLY A CA 1
ATOM 2699 C C . GLY A 1 346 ? 13.209 0.983 -53.905 1.00 54.09 346 GLY A C 1
ATOM 2700 O O . GLY A 1 346 ? 12.513 0.062 -53.489 1.00 54.09 346 GLY A O 1
ATOM 2701 N N . ALA A 1 347 ? 14.091 1.621 -53.126 1.00 61.06 347 ALA A N 1
ATOM 2702 C CA . ALA A 1 347 ? 14.220 1.388 -51.684 1.00 61.06 347 ALA A CA 1
ATOM 2703 C C . ALA A 1 347 ? 13.996 2.696 -50.906 1.00 61.06 347 ALA A C 1
ATOM 2705 O O . ALA A 1 347 ? 14.628 3.713 -51.193 1.00 61.06 347 ALA A O 1
ATOM 2706 N N . ALA A 1 348 ? 13.094 2.684 -49.922 1.00 71.75 348 ALA A N 1
ATOM 2707 C CA . ALA A 1 348 ? 12.843 3.845 -49.074 1.00 71.75 348 ALA A CA 1
ATOM 2708 C C . ALA A 1 348 ? 14.054 4.108 -48.161 1.00 71.75 348 ALA A C 1
ATOM 2710 O O . ALA A 1 348 ? 14.493 3.227 -47.417 1.00 71.75 348 ALA A O 1
ATOM 2711 N N . SER A 1 349 ? 14.593 5.327 -48.204 1.00 84.62 349 SER A N 1
ATOM 2712 C CA . SER A 1 349 ? 15.677 5.769 -47.321 1.00 84.62 349 SER A CA 1
ATOM 2713 C C . SER A 1 349 ? 15.301 7.071 -46.617 1.00 84.62 349 SER A C 1
ATOM 2715 O O . SER A 1 349 ? 14.457 7.818 -47.102 1.00 84.62 349 SER A O 1
ATOM 2717 N N . VAL A 1 350 ? 15.883 7.354 -45.454 1.00 87.81 350 VAL A N 1
ATOM 2718 C CA . VAL A 1 350 ? 15.592 8.567 -44.676 1.00 87.81 350 VAL A CA 1
ATOM 2719 C C . VAL A 1 350 ? 16.876 9.327 -44.396 1.00 87.81 350 VAL A C 1
ATOM 2721 O O . VAL A 1 350 ? 17.799 8.788 -43.790 1.00 87.81 350 VAL A O 1
ATOM 2724 N N . ASN A 1 351 ? 16.908 10.607 -44.762 1.00 88.88 351 ASN A N 1
ATOM 2725 C CA . ASN A 1 351 ? 17.939 11.528 -44.291 1.00 88.88 351 ASN A CA 1
ATOM 2726 C C . ASN A 1 351 ? 17.509 12.089 -42.936 1.00 88.88 351 ASN A C 1
ATOM 2728 O O . ASN A 1 351 ? 16.568 12.881 -42.847 1.00 88.88 351 ASN A O 1
ATOM 2732 N N . ALA A 1 352 ? 18.175 11.642 -41.876 1.00 87.31 352 ALA A N 1
ATOM 2733 C CA . ALA A 1 352 ? 17.856 12.007 -40.507 1.00 87.31 352 ALA A CA 1
ATOM 2734 C C . ALA A 1 352 ? 18.428 13.384 -40.142 1.00 87.31 352 ALA A C 1
ATOM 2736 O O . ALA A 1 352 ? 19.633 13.615 -40.227 1.00 87.31 352 ALA A O 1
ATOM 2737 N N . ASN A 1 353 ? 17.563 14.272 -39.652 1.00 86.50 353 ASN A N 1
ATOM 2738 C CA . ASN A 1 353 ? 17.952 15.519 -38.991 1.00 86.50 353 ASN A CA 1
ATOM 2739 C C . ASN A 1 353 ? 18.442 15.244 -37.566 1.00 86.50 353 ASN A C 1
ATOM 2741 O O . ASN A 1 353 ? 19.370 15.884 -37.077 1.00 86.50 353 ASN A O 1
ATOM 2745 N N . SER A 1 354 ? 17.802 14.291 -36.887 1.00 82.06 354 SER A N 1
ATOM 2746 C CA . SER A 1 354 ? 18.256 13.802 -35.593 1.00 82.06 354 SER A CA 1
ATOM 2747 C C . SER A 1 354 ? 17.969 12.315 -35.448 1.00 82.06 354 SER A C 1
ATOM 2749 O O . SER A 1 354 ? 16.960 11.804 -35.944 1.00 82.06 354 SER A O 1
ATOM 2751 N N . ILE A 1 355 ? 18.871 11.634 -34.746 1.00 81.00 355 ILE A N 1
ATOM 2752 C CA . ILE A 1 355 ? 18.680 10.265 -34.299 1.00 81.00 355 ILE A CA 1
ATOM 2753 C C . ILE A 1 355 ? 18.909 10.201 -32.797 1.00 81.00 355 ILE A C 1
ATOM 2755 O O . ILE A 1 355 ? 19.908 10.704 -32.277 1.00 81.00 355 ILE A O 1
ATOM 2759 N N . ALA A 1 356 ? 17.979 9.573 -32.094 1.00 76.38 356 ALA A N 1
ATOM 2760 C CA . ALA A 1 356 ? 18.144 9.222 -30.698 1.00 76.38 356 ALA A CA 1
ATOM 2761 C C . ALA A 1 356 ? 18.114 7.705 -30.574 1.00 76.38 356 ALA A C 1
ATOM 2763 O O . ALA A 1 356 ? 17.332 7.028 -31.239 1.00 76.38 356 ALA A O 1
ATOM 2764 N N . ALA A 1 357 ? 18.951 7.163 -29.695 1.00 66.19 357 ALA A N 1
ATOM 2765 C CA . ALA A 1 357 ? 18.755 5.796 -29.255 1.00 66.19 357 ALA A CA 1
ATOM 2766 C C . ALA A 1 357 ? 17.456 5.762 -28.456 1.00 66.19 357 ALA A C 1
ATOM 2768 O O . ALA A 1 357 ? 17.385 6.322 -27.361 1.00 66.19 357 ALA A O 1
ATOM 2769 N N . LEU A 1 358 ? 16.432 5.127 -29.011 1.00 57.84 358 LEU A N 1
ATOM 2770 C CA . LEU A 1 358 ? 15.330 4.678 -28.189 1.00 57.84 358 LEU A CA 1
ATOM 2771 C C . LEU A 1 358 ? 15.765 3.365 -27.593 1.00 57.84 358 LEU A C 1
ATOM 2773 O O . LEU A 1 358 ? 16.277 2.477 -28.262 1.00 57.84 358 LEU A O 1
ATOM 2777 N N . ASN A 1 359 ? 15.474 3.165 -26.326 1.00 52.69 359 ASN A N 1
ATOM 2778 C CA . ASN A 1 359 ? 15.158 1.796 -26.017 1.00 52.69 359 ASN A CA 1
ATOM 2779 C C . ASN A 1 359 ? 13.836 1.535 -26.758 1.00 52.69 359 ASN A C 1
ATOM 2781 O O . ASN A 1 359 ? 12.863 2.222 -26.475 1.00 52.69 359 ASN A O 1
ATOM 2785 N N . ILE A 1 360 ? 13.753 0.607 -27.717 1.00 44.09 360 ILE A N 1
ATOM 2786 C CA . ILE A 1 360 ? 12.424 0.162 -28.190 1.00 44.09 360 ILE A CA 1
ATOM 2787 C C . ILE A 1 360 ? 11.624 -0.453 -27.022 1.00 44.09 360 ILE A C 1
ATOM 2789 O O . ILE A 1 360 ? 10.404 -0.554 -27.071 1.00 44.09 360 ILE A O 1
ATOM 2793 N N . ARG A 1 361 ? 12.304 -0.716 -25.895 1.00 50.19 361 ARG A N 1
ATOM 2794 C CA . ARG A 1 361 ? 11.742 -0.889 -24.551 1.00 50.19 361 ARG A CA 1
ATOM 2795 C C . ARG A 1 361 ? 11.538 0.426 -23.783 1.00 50.19 361 ARG A C 1
ATOM 2797 O O . ARG A 1 361 ? 11.751 0.457 -22.567 1.00 50.19 361 ARG A O 1
ATOM 2804 N N . ASP A 1 362 ? 11.172 1.528 -24.440 1.00 56.41 362 ASP A N 1
ATOM 2805 C CA . ASP A 1 362 ? 10.709 2.735 -23.750 1.00 56.41 362 ASP A CA 1
ATOM 2806 C C . ASP A 1 362 ? 9.310 2.458 -23.195 1.00 56.41 362 ASP A C 1
ATOM 2808 O O . ASP A 1 362 ? 8.267 2.830 -23.728 1.00 56.41 362 ASP A O 1
ATOM 2812 N N . HIS A 1 363 ? 9.308 1.710 -22.100 1.00 64.75 363 HIS A N 1
ATOM 2813 C CA . HIS A 1 363 ? 8.137 1.396 -21.309 1.00 64.75 363 HIS A CA 1
ATOM 2814 C C . HIS A 1 363 ? 7.850 2.515 -20.301 1.00 64.75 363 HIS A C 1
ATOM 2816 O O . HIS A 1 363 ? 7.210 2.269 -19.280 1.00 64.75 363 HIS A O 1
ATOM 2822 N N . SER A 1 364 ? 8.301 3.749 -20.558 1.00 68.50 364 SER A N 1
ATOM 2823 C CA . SER A 1 364 ? 7.963 4.913 -19.734 1.00 68.50 364 SER A CA 1
ATOM 2824 C C . SER A 1 364 ? 6.452 5.091 -19.595 1.00 68.50 364 SER A C 1
ATOM 2826 O O . SER A 1 364 ? 5.988 5.455 -18.520 1.00 68.50 364 SER A O 1
ATOM 2828 N N . SER A 1 365 ? 5.659 4.727 -20.607 1.00 74.19 365 SER A N 1
ATOM 2829 C CA . SER A 1 365 ? 4.193 4.683 -20.520 1.00 74.19 365 SER A CA 1
ATOM 2830 C C . SER A 1 365 ? 3.682 3.700 -19.456 1.00 74.19 365 SER A C 1
ATOM 2832 O O . SER A 1 365 ? 2.776 4.041 -18.695 1.00 74.19 365 SER A O 1
ATOM 2834 N N . TYR A 1 366 ? 4.298 2.518 -19.328 1.00 80.38 366 TYR A N 1
ATOM 2835 C CA . TYR A 1 366 ? 4.008 1.548 -18.263 1.00 80.38 366 TYR A CA 1
ATOM 2836 C C . TYR A 1 366 ? 4.385 2.112 -16.890 1.00 80.38 366 TYR A C 1
ATOM 2838 O O . TYR A 1 366 ? 3.630 1.970 -15.927 1.00 80.38 366 TYR A O 1
ATOM 2846 N N . VAL A 1 367 ? 5.527 2.802 -16.804 1.00 82.69 367 VAL A N 1
ATOM 2847 C CA . VAL A 1 367 ? 5.962 3.484 -15.579 1.00 82.69 367 VAL A CA 1
ATOM 2848 C C . VAL A 1 367 ? 4.946 4.564 -15.191 1.00 82.69 367 VAL A C 1
ATOM 2850 O O . VAL A 1 367 ? 4.403 4.524 -14.089 1.00 82.69 367 VAL A O 1
ATOM 2853 N N . ILE A 1 368 ? 4.603 5.477 -16.103 1.00 81.88 368 ILE A N 1
ATOM 2854 C CA . ILE A 1 368 ? 3.620 6.547 -15.879 1.00 81.88 368 ILE A CA 1
ATOM 2855 C C . ILE A 1 368 ? 2.273 5.961 -15.447 1.00 81.88 368 ILE A C 1
ATOM 2857 O O . ILE A 1 368 ? 1.687 6.446 -14.476 1.00 81.88 368 ILE A O 1
ATOM 2861 N N . ALA A 1 369 ? 1.799 4.900 -16.105 1.00 80.81 369 ALA A N 1
ATOM 2862 C CA . ALA A 1 369 ? 0.562 4.221 -15.733 1.00 80.81 369 ALA A CA 1
ATOM 2863 C C . ALA A 1 369 ? 0.627 3.663 -14.301 1.00 80.81 369 ALA A C 1
ATOM 2865 O O . ALA A 1 369 ? -0.253 3.955 -13.489 1.00 80.81 369 ALA A O 1
ATOM 2866 N N . GLY A 1 370 ? 1.688 2.925 -13.953 1.00 85.25 370 GLY A N 1
ATOM 2867 C CA . GLY A 1 370 ? 1.859 2.352 -12.616 1.00 85.25 370 GLY A CA 1
ATOM 2868 C C . GLY A 1 370 ? 1.890 3.411 -11.509 1.00 85.25 370 GLY A C 1
ATOM 2869 O O . GLY A 1 370 ? 1.182 3.281 -10.508 1.00 85.25 370 GLY A O 1
ATOM 2870 N N . TYR A 1 371 ? 2.640 4.499 -11.708 1.00 90.19 371 TYR A N 1
ATOM 2871 C CA . TYR A 1 371 ? 2.723 5.595 -10.736 1.00 90.19 371 TYR A CA 1
ATOM 2872 C C . TYR A 1 371 ? 1.433 6.422 -10.650 1.00 90.19 371 TYR A C 1
ATOM 2874 O O . TYR A 1 371 ? 1.032 6.805 -9.550 1.00 90.19 371 TYR A O 1
ATOM 2882 N N . SER A 1 372 ? 0.738 6.646 -11.769 1.00 85.50 372 SER A N 1
ATOM 2883 C CA . SER A 1 372 ? -0.556 7.344 -11.782 1.00 85.50 372 SER A CA 1
ATOM 2884 C C . SER A 1 372 ? -1.615 6.563 -11.006 1.00 85.50 372 SER A C 1
ATOM 2886 O O . SER A 1 372 ? -2.340 7.131 -10.187 1.00 85.50 372 SER A O 1
ATOM 2888 N N . ILE A 1 373 ? -1.670 5.242 -11.198 1.00 87.19 373 ILE A N 1
ATOM 2889 C CA . ILE A 1 373 ? -2.603 4.382 -10.467 1.00 87.19 373 ILE A CA 1
ATOM 2890 C C . ILE A 1 373 ? -2.242 4.342 -8.980 1.00 87.19 373 ILE A C 1
ATOM 2892 O O . ILE A 1 373 ? -3.128 4.486 -8.136 1.00 87.19 373 ILE A O 1
ATOM 2896 N N . ALA A 1 374 ? -0.957 4.225 -8.635 1.00 89.75 374 ALA A N 1
ATOM 2897 C CA . ALA A 1 374 ? -0.518 4.279 -7.242 1.00 89.75 374 ALA A CA 1
ATOM 2898 C C . ALA A 1 374 ? -0.889 5.593 -6.555 1.00 89.75 374 ALA A C 1
ATOM 2900 O O . ALA A 1 374 ? -1.412 5.568 -5.440 1.00 89.75 374 ALA A O 1
ATOM 2901 N N . PHE A 1 375 ? -0.709 6.728 -7.234 1.00 90.31 375 PHE A N 1
ATOM 2902 C CA . PHE A 1 375 ? -1.144 8.025 -6.727 1.00 90.31 375 PHE A CA 1
ATOM 2903 C C . PHE A 1 375 ? -2.643 8.030 -6.403 1.00 90.31 375 PHE A C 1
ATOM 2905 O O . PHE A 1 375 ? -3.028 8.402 -5.293 1.00 90.31 375 PHE A O 1
ATOM 2912 N N . VAL A 1 376 ? -3.488 7.554 -7.325 1.00 87.56 376 VAL A N 1
ATOM 2913 C CA . VAL A 1 376 ? -4.942 7.466 -7.113 1.00 87.56 376 VAL A CA 1
ATOM 2914 C C . VAL A 1 376 ? -5.279 6.536 -5.944 1.00 87.56 376 VAL A C 1
ATOM 2916 O O . VAL A 1 376 ? -6.070 6.904 -5.077 1.00 87.56 376 VAL A O 1
ATOM 2919 N N . VAL A 1 377 ? -4.661 5.358 -5.857 1.00 88.62 377 VAL A N 1
ATOM 2920 C CA . VAL A 1 377 ? -4.924 4.387 -4.781 1.00 88.62 377 VAL A CA 1
ATOM 2921 C C . VAL A 1 377 ? -4.518 4.931 -3.406 1.00 88.62 377 VAL A C 1
ATOM 2923 O O . VAL A 1 377 ? -5.274 4.795 -2.433 1.00 88.62 377 VAL A O 1
ATOM 2926 N N . PHE A 1 378 ? -3.355 5.577 -3.304 1.00 89.94 378 PHE A N 1
ATOM 2927 C CA . PHE A 1 378 ? -2.909 6.223 -2.069 1.00 89.94 378 PHE A CA 1
ATOM 2928 C C . PHE A 1 378 ? -3.815 7.395 -1.692 1.00 89.94 378 PHE A C 1
ATOM 2930 O O . PHE A 1 378 ? -4.216 7.520 -0.530 1.00 89.94 378 PHE A O 1
ATOM 2937 N N . LEU A 1 379 ? -4.221 8.200 -2.673 1.00 86.88 379 LEU A N 1
ATOM 2938 C CA . LEU A 1 379 ? -5.157 9.294 -2.467 1.00 86.88 379 LEU A CA 1
ATOM 2939 C C . LEU A 1 379 ? -6.509 8.795 -1.941 1.00 86.88 379 LEU A C 1
ATOM 2941 O O . LEU A 1 379 ? -6.996 9.308 -0.934 1.00 86.88 379 LEU A O 1
ATOM 2945 N N . LEU A 1 380 ? -7.100 7.770 -2.560 1.00 85.38 380 LEU A N 1
ATOM 2946 C CA . LEU A 1 380 ? -8.368 7.183 -2.116 1.00 85.38 380 LEU A CA 1
ATOM 2947 C C . LEU A 1 380 ? -8.270 6.633 -0.688 1.00 85.38 380 LEU A C 1
ATOM 2949 O O . LEU A 1 380 ? -9.189 6.818 0.115 1.00 85.38 380 LEU A O 1
ATOM 2953 N N . ASN A 1 381 ? -7.139 6.023 -0.327 1.00 89.50 381 ASN A N 1
ATOM 2954 C CA . ASN A 1 381 ? -6.901 5.555 1.037 1.00 89.50 381 ASN A CA 1
ATOM 2955 C C . ASN A 1 381 ? -6.848 6.695 2.054 1.00 89.50 381 ASN A C 1
ATOM 2957 O O . ASN A 1 381 ? -7.480 6.597 3.114 1.00 89.50 381 ASN A O 1
ATOM 2961 N N . LEU A 1 382 ? -6.134 7.773 1.727 1.00 86.06 382 LEU A N 1
ATOM 2962 C CA . LEU A 1 382 ? -6.045 8.966 2.562 1.00 86.06 382 LEU A CA 1
ATOM 2963 C C . LEU A 1 382 ? -7.417 9.636 2.719 1.00 86.06 382 LEU A C 1
ATOM 2965 O O . LEU A 1 382 ? -7.848 9.908 3.842 1.00 86.06 382 LEU A O 1
ATOM 2969 N N . LEU A 1 383 ? -8.140 9.840 1.614 1.00 82.56 383 LEU A N 1
ATOM 2970 C CA . LEU A 1 383 ? -9.488 10.410 1.615 1.00 82.56 383 LEU A CA 1
ATOM 2971 C C . LEU A 1 383 ? -10.461 9.548 2.424 1.00 82.56 383 LEU A C 1
ATOM 2973 O O . LEU A 1 383 ? -11.231 10.081 3.224 1.00 82.56 383 LEU A O 1
ATOM 2977 N N . GLY A 1 384 ? -10.386 8.223 2.293 1.00 76.81 384 GLY A N 1
ATOM 2978 C CA . GLY A 1 384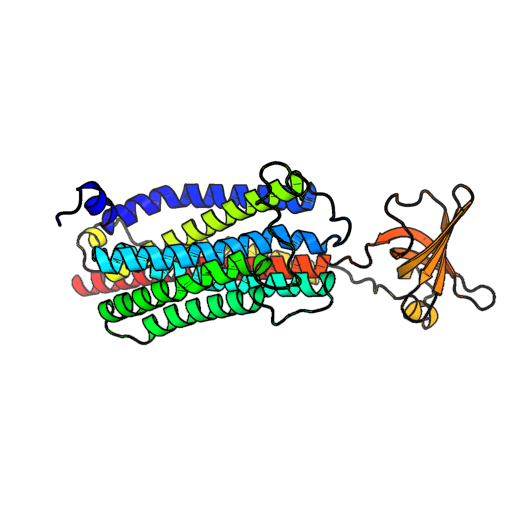 ? -11.172 7.293 3.097 1.00 76.81 384 GLY A CA 1
ATOM 2979 C C . GLY A 1 384 ? -10.894 7.435 4.597 1.00 76.81 384 GLY A C 1
ATOM 2980 O O . GLY A 1 384 ? -11.828 7.482 5.393 1.00 76.81 384 GLY A O 1
ATOM 2981 N N . ALA A 1 385 ? -9.626 7.556 5.005 1.00 78.50 385 ALA A N 1
ATOM 2982 C CA . ALA A 1 385 ? -9.256 7.749 6.412 1.00 78.50 385 ALA A CA 1
ATOM 2983 C C . ALA A 1 385 ? -9.756 9.097 6.973 1.00 78.50 385 ALA A C 1
ATOM 2985 O O . ALA A 1 385 ? -10.283 9.167 8.093 1.00 78.50 385 ALA A O 1
ATOM 2986 N N . LEU A 1 386 ? -9.638 10.166 6.180 1.00 81.88 386 LEU A N 1
ATOM 2987 C CA . LEU A 1 386 ? -10.161 11.491 6.519 1.00 81.88 386 LEU A CA 1
ATOM 2988 C C . LEU A 1 386 ? -11.690 11.478 6.636 1.00 81.88 386 LEU A C 1
ATOM 2990 O O . LEU A 1 386 ? -12.236 12.033 7.593 1.00 81.88 386 LEU A O 1
ATOM 2994 N N . ARG A 1 387 ? -12.378 10.792 5.714 1.00 80.94 387 ARG A N 1
ATOM 2995 C CA . ARG A 1 387 ? -13.832 10.599 5.737 1.00 80.94 387 ARG A CA 1
ATOM 2996 C C . ARG A 1 387 ? -14.280 9.897 7.017 1.00 80.94 387 ARG A C 1
ATOM 2998 O O . ARG A 1 387 ? -15.129 10.447 7.713 1.00 80.94 387 ARG A O 1
ATOM 3005 N N . THR A 1 388 ? -13.662 8.771 7.388 1.00 76.62 388 THR A N 1
ATOM 3006 C CA . THR A 1 388 ? -13.971 8.056 8.644 1.00 76.62 388 THR A CA 1
ATOM 3007 C C . THR A 1 388 ? -13.860 8.980 9.859 1.00 76.62 388 THR A C 1
ATOM 3009 O O . THR A 1 388 ? -14.739 9.011 10.720 1.00 76.62 388 THR A O 1
ATOM 3012 N N . THR A 1 389 ? -12.795 9.784 9.918 1.00 74.56 389 THR A N 1
ATOM 3013 C CA . THR A 1 389 ? -12.577 10.731 11.021 1.00 74.56 389 THR A CA 1
ATOM 3014 C C . THR A 1 389 ? -13.631 11.835 11.046 1.00 74.56 389 THR A C 1
ATOM 3016 O O . THR A 1 389 ? -14.120 12.199 12.116 1.00 74.56 389 THR A O 1
ATOM 3019 N N . ARG A 1 390 ? -14.001 12.368 9.878 1.00 79.25 390 ARG A N 1
ATOM 3020 C CA . ARG A 1 390 ? -15.043 13.389 9.735 1.00 79.25 390 ARG A CA 1
ATOM 3021 C C . ARG A 1 390 ? -16.415 12.862 10.152 1.00 79.25 390 ARG A C 1
ATOM 3023 O O . ARG A 1 390 ? -17.119 13.546 10.887 1.00 79.25 390 ARG A O 1
ATOM 3030 N N . GLU A 1 391 ? -16.796 11.671 9.709 1.00 77.44 391 GLU A N 1
ATOM 3031 C CA . GLU A 1 391 ? -18.087 11.060 10.044 1.00 77.44 391 GLU A CA 1
ATOM 3032 C C . GLU A 1 391 ? -18.205 10.778 11.545 1.00 77.44 391 GLU A C 1
ATOM 3034 O O . GLU A 1 391 ? -19.222 11.113 12.152 1.00 77.44 391 GLU A O 1
ATOM 3039 N N . ALA A 1 392 ? -17.137 10.265 12.171 1.00 78.88 392 ALA A N 1
ATOM 3040 C CA . ALA A 1 392 ? -17.075 10.070 13.622 1.00 78.88 392 ALA A CA 1
ATOM 3041 C C . ALA A 1 392 ? -17.363 11.375 14.380 1.00 78.88 392 ALA A C 1
ATOM 3043 O O . ALA A 1 392 ? -18.222 11.445 15.258 1.00 78.88 392 ALA A O 1
ATOM 3044 N N . LYS A 1 393 ? -16.664 12.431 13.971 1.00 77.56 393 LYS A N 1
ATOM 3045 C CA . LYS A 1 393 ? -16.779 13.789 14.493 1.00 77.56 393 LYS A CA 1
ATOM 3046 C C . LYS A 1 393 ? -18.193 14.368 14.346 1.00 77.56 393 LYS A C 1
ATOM 3048 O O . LYS A 1 393 ? -18.739 14.909 15.305 1.00 77.56 393 LYS A O 1
ATOM 3053 N N . LEU A 1 394 ? -18.801 14.226 13.167 1.00 78.94 394 LEU A N 1
ATOM 3054 C CA . LEU A 1 394 ? -20.163 14.699 12.898 1.00 78.94 394 LEU A CA 1
ATOM 3055 C C . LEU A 1 394 ? -21.216 13.940 13.713 1.00 78.94 394 LEU A C 1
ATOM 3057 O O . LEU A 1 394 ? -22.137 14.566 14.232 1.00 78.94 394 LEU A O 1
ATOM 3061 N N . SER A 1 395 ? -21.075 12.619 13.844 1.00 78.94 395 SER A N 1
ATOM 3062 C CA . SER A 1 395 ? -21.971 11.786 14.655 1.00 78.94 395 SER A CA 1
ATOM 3063 C C . SER A 1 395 ? -21.972 12.221 16.124 1.00 78.94 395 SER A C 1
ATOM 3065 O O . SER A 1 395 ? -23.032 12.472 16.697 1.00 78.94 395 SER A O 1
ATOM 3067 N N . ILE A 1 396 ? -20.784 12.432 16.702 1.00 80.19 396 ILE A N 1
ATOM 3068 C CA . ILE A 1 396 ? -20.629 12.947 18.070 1.00 80.19 396 ILE A CA 1
ATOM 3069 C C . ILE A 1 396 ? -21.292 14.322 18.217 1.00 80.19 396 ILE A C 1
ATOM 3071 O O . ILE A 1 396 ? -22.058 14.536 19.153 1.00 80.19 396 ILE A O 1
ATOM 3075 N N . ALA A 1 397 ? -21.043 15.239 17.278 1.00 77.81 397 ALA A N 1
ATOM 3076 C CA . ALA A 1 397 ? -21.605 16.586 17.330 1.00 77.81 397 ALA A CA 1
ATOM 3077 C C . ALA A 1 397 ? -23.142 16.595 17.249 1.00 77.81 397 ALA A C 1
ATOM 3079 O O . ALA A 1 397 ? -23.780 17.387 17.938 1.00 77.81 397 ALA A O 1
ATOM 3080 N N . ARG A 1 398 ? -23.747 15.724 16.427 1.00 81.31 398 ARG A N 1
ATOM 3081 C CA . ARG A 1 398 ? -25.212 15.572 16.358 1.00 81.31 398 ARG A CA 1
ATOM 3082 C C . ARG A 1 398 ? -25.779 15.064 17.679 1.00 81.31 398 ARG A C 1
ATOM 3084 O O . ARG A 1 398 ? -26.758 15.622 18.157 1.00 81.31 398 ARG A O 1
ATOM 3091 N N . ARG A 1 399 ? -25.137 14.061 18.282 1.00 83.31 399 ARG A N 1
ATOM 3092 C CA . ARG A 1 399 ? -25.582 13.491 19.557 1.00 83.31 399 ARG A CA 1
ATOM 3093 C C . ARG A 1 399 ? -25.510 14.503 20.700 1.00 83.31 399 ARG A C 1
ATOM 3095 O O . ARG A 1 399 ? -26.473 14.637 21.433 1.00 83.31 399 ARG A O 1
ATOM 3102 N N . ILE A 1 400 ? -24.412 15.255 20.819 1.00 78.94 400 ILE A N 1
ATOM 3103 C CA . ILE A 1 400 ? -24.277 16.292 21.860 1.00 78.94 400 ILE A CA 1
ATOM 3104 C C . ILE A 1 400 ? -25.380 17.353 21.724 1.00 78.94 400 ILE A C 1
ATOM 3106 O O . ILE A 1 400 ? -25.934 17.782 22.727 1.00 78.94 400 ILE A O 1
ATOM 3110 N N . ARG A 1 401 ? -25.756 17.744 20.497 1.00 80.31 401 ARG A N 1
ATOM 3111 C CA . ARG A 1 401 ? -26.891 18.661 20.287 1.00 80.31 401 ARG A CA 1
ATOM 3112 C C . ARG A 1 401 ? -28.228 18.060 20.718 1.00 80.31 401 ARG A C 1
ATOM 3114 O O . ARG A 1 401 ? -29.048 18.789 21.245 1.00 80.31 401 ARG A O 1
ATOM 3121 N N . GLN A 1 402 ? -28.440 16.765 20.489 1.00 83.19 402 GLN A N 1
ATOM 3122 C CA . GLN A 1 402 ? -29.643 16.060 20.946 1.00 83.19 402 GLN A CA 1
ATOM 3123 C C . GLN A 1 402 ? -29.677 15.864 22.467 1.00 83.19 402 GLN A C 1
ATOM 3125 O O . GLN A 1 402 ? -30.757 15.795 23.020 1.00 83.19 402 GLN A O 1
ATOM 3130 N N . GLU A 1 403 ? -28.524 15.748 23.136 1.00 81.19 403 GLU A N 1
ATOM 3131 C CA . GLU A 1 403 ? -28.437 15.671 24.606 1.00 81.19 403 GLU A CA 1
ATOM 3132 C C . GLU A 1 403 ? -28.686 17.041 25.277 1.00 81.19 403 GLU A C 1
ATOM 3134 O O . GLU A 1 403 ? -29.047 17.080 26.449 1.00 81.19 403 GLU A O 1
ATOM 3139 N N . ASN A 1 404 ? -28.476 18.148 24.551 1.00 76.50 404 ASN A N 1
ATOM 3140 C CA . ASN A 1 404 ? -28.600 19.519 25.063 1.00 76.50 404 ASN A CA 1
ATOM 3141 C C . ASN A 1 404 ? -29.944 20.204 24.736 1.00 76.50 404 ASN A C 1
ATOM 3143 O O . ASN A 1 404 ? -30.200 21.279 25.278 1.00 76.50 404 ASN A O 1
ATOM 3147 N N . ASN A 1 405 ? -30.744 19.630 23.832 1.00 69.06 405 ASN A N 1
ATOM 3148 C CA . ASN A 1 405 ? -32.106 20.063 23.494 1.00 69.06 405 ASN A CA 1
ATOM 3149 C C . ASN A 1 405 ? -33.111 19.163 24.204 1.00 69.06 405 ASN A C 1
ATOM 3151 O O . ASN A 1 405 ? -34.180 19.685 24.585 1.00 69.06 405 ASN A O 1
#

Secondary structure (DSSP, 8-state):
-PPPHHHHHHH-HHHHHHHHHHHHHHHHHHHHHHHHHHHHIIIIISPPBTTTBGGGGGHHHHHHHHHHHHHHHHHHHHHHHHHHHH--HHHHHHHHHHHHHHHHHHHHHHHHHHHHHHHHHS-S----HHHHHHHHHHHHHHHHHHHHHT-SSHHHHHHHHHHHHHHHTTHHHHHHHHHHHS--SSPPPSSS-TTS-SS-HHHHHHHHHHHHHHHHHHHHHHHHHHHHHHHHHTTTSHHHHTSS-----GGGGHHHHHHHHHHHHHHHH------B-HHHHHHS---SEEEEEEEEEEEEEETTEEEEEEE-SS-EEEEEEES---TT--TTSEEEEEEEEEEETTEEEEEEEEEEEE-TT-THHHHHHHHHHHHHHHHHHHHHHHHHHHHHHHHHHHHHHHHH-